Protein AF-A0A812L9Z7-F1 (afdb_monomer_lite)

InterPro domains:
  IPR001680 WD40 repeat [PF00400] (454-491)
  IPR001680 WD40 repeat [PF00400] (498-532)
  IPR001680 WD40 repeat [PS50082] (459-500)
  IPR001680 WD40 repeat [PS50082] (501-542)
  IPR001680 WD40 repeat [SM00320] (452-491)
  IPR001680 WD40 repeat [SM00320] (494-533)
  IPR005025 NADPH-dependent FMN reductase-like domain [PF03358] (46-181)
  IPR005025 NADPH-dependent FMN reductase-like domain [PF03358] (256-390)
  IPR008254 Flavodoxin/nitric oxide synthase [PS50902] (37-229)
  IPR008254 Flavodoxin/nitric oxide synthase [PS50902] (247-438)
  IPR010089 Flavoprotein WrbA-like [TIGR01755] (37-229)
  IPR010089 Flavoprotein WrbA-like [TIGR01755] (246-439)
  IPR015943 WD40/YVTN repeat-like-containing domain superfamily [G3DSA:2.130.10.10] (440-500)
  IPR015943 WD40/YVTN repeat-like-containing domain superfamily [G3DSA:2.130.10.10] (501-560)
  IPR019775 WD40 repeat, conserved site [PS00678] (478-492)
  IPR029039 Flavoprotein-like superfamily [G3DSA:3.40.50.360] (33-236)
  IPR029039 Flavoprotein-like superfamily [G3DSA:3.40.50.360] (244-439)
  IPR029039 Flavoprotein-like superfamily [SSF52218] (35-233)
  IPR029039 Flavoprotein-like superfamily [SSF52218] (246-440)
  IPR036322 WD40-repeat-containing domain superfamily [SSF50978] (439-556)

Radius of gyration: 27.65 Å; chains: 1; bounding box: 75×108×73 Å

Secondary structure (DSSP, 8-state):
-------------PPPP--S-----PPPPSSPPSSEEEEEE--SSSHHHHHHHHHHHHHHHTT-EEEEEEPPP-S-HHHHHHTTPPPPPTTSEE--TTGGGGGGG-SEEEEEEEEETTEE-HHHHHHHHHTHHHHHHTTTTT-EEEEEEEESSTTSSHHHHHHHHHHHHHHTTPEE---HHHHH-GGGT--SS----BTTB-EEE--TTS--PPPHHHHHHHHHHHHHHHHHHHHHHSPPPS---EEEEEE--SSSHHHHHHHHHHHHHHHTT-EEEEEEPPP-S-HHHHHHTTPPPPPSSPB--TTTGGGGGG-SEEEEEEEEETTEE-HHHHHHHHHTHHHHHHTTTTT-EEEEEEEESSSSTTTTHHHHHHHHHHHHTTPEE---HHHHHGGGGS--SS----BTTB-EEE--TTS-PPPPHHHHHHHHHHHHHHTPPP--EEEE-TTT--EEEEE---SS-EEEEEE-SSSSEEEEEETTSEEEEEETTT--EEEEEE--SS-EEEEEE-TTSSEEEEEETTS-EEEEETTT--EEEEE---SS----------------PPPP--

Structure (mmCIF, N/CA/C/O backbone):
data_AF-A0A812L9Z7-F1
#
_entry.id   AF-A0A812L9Z7-F1
#
loop_
_atom_site.group_PDB
_atom_site.id
_atom_site.type_symbol
_atom_site.label_atom_id
_atom_site.label_alt_id
_atom_site.label_comp_id
_atom_site.label_asym_id
_atom_site.label_entity_id
_atom_site.label_seq_id
_atom_site.pdbx_PDB_ins_code
_atom_site.Cartn_x
_atom_site.Cartn_y
_atom_site.Cartn_z
_atom_site.occupancy
_atom_site.B_iso_or_equiv
_atom_site.auth_seq_id
_atom_site.auth_comp_id
_atom_site.auth_asym_id
_atom_site.auth_atom_id
_atom_site.pdbx_PDB_model_num
ATOM 1 N N . MET A 1 1 ? 14.038 67.683 15.039 1.00 37.25 1 MET A N 1
ATOM 2 C CA . MET A 1 1 ? 14.800 66.786 15.933 1.00 37.25 1 MET A CA 1
ATOM 3 C C . MET A 1 1 ? 13.884 66.355 17.065 1.00 37.25 1 MET A C 1
ATOM 5 O O . MET A 1 1 ? 13.737 67.085 18.031 1.00 37.25 1 MET A O 1
ATOM 9 N N . GLY A 1 2 ? 13.196 65.229 16.900 1.00 32.59 2 GLY A N 1
ATOM 10 C CA . GLY A 1 2 ? 12.373 64.616 17.941 1.00 32.59 2 GLY A CA 1
ATOM 11 C C . GLY A 1 2 ? 12.727 63.140 17.978 1.00 32.59 2 GLY A C 1
ATOM 12 O O . GLY A 1 2 ? 12.299 62.392 17.108 1.00 32.59 2 GLY A O 1
ATOM 13 N N . GLY A 1 3 ? 13.594 62.761 18.913 1.00 29.81 3 GLY A N 1
ATOM 14 C CA . GLY A 1 3 ? 14.022 61.386 19.137 1.00 29.81 3 GLY A CA 1
ATOM 15 C C . GLY A 1 3 ? 13.741 61.018 20.585 1.00 29.81 3 GLY A C 1
ATOM 16 O O . GLY A 1 3 ? 14.358 61.571 21.489 1.00 29.81 3 GLY A O 1
ATOM 17 N N . GLY A 1 4 ? 12.799 60.104 20.794 1.00 27.48 4 GLY A N 1
ATOM 18 C CA . GLY A 1 4 ? 12.509 59.486 22.083 1.00 27.48 4 GLY A CA 1
ATOM 19 C C . GLY A 1 4 ? 12.302 57.998 21.847 1.00 27.48 4 GLY A C 1
ATOM 20 O O . GLY A 1 4 ? 11.281 57.592 21.304 1.00 27.48 4 GLY A O 1
ATOM 21 N N . ALA A 1 5 ? 13.329 57.214 22.162 1.00 30.84 5 ALA A N 1
ATOM 22 C CA . ALA A 1 5 ? 13.433 55.793 21.869 1.00 30.84 5 ALA A CA 1
ATOM 23 C C . ALA A 1 5 ? 12.365 54.951 22.589 1.00 30.84 5 ALA A C 1
ATOM 25 O O . ALA A 1 5 ? 12.189 55.054 23.803 1.00 30.84 5 ALA A O 1
ATOM 26 N N . SER A 1 6 ? 11.719 54.055 21.840 1.00 29.14 6 SER A N 1
ATOM 27 C CA . SER A 1 6 ? 10.907 52.962 22.371 1.00 29.14 6 SER A CA 1
ATOM 28 C C . SER A 1 6 ? 11.808 51.888 22.986 1.00 29.14 6 SER A C 1
ATOM 30 O O . SER A 1 6 ? 12.634 51.298 22.288 1.00 29.14 6 SER A O 1
ATOM 32 N N . LYS A 1 7 ? 11.621 51.583 24.272 1.00 31.08 7 LYS A N 1
ATOM 33 C CA . LYS A 1 7 ? 12.062 50.315 24.865 1.00 31.08 7 LYS A CA 1
ATOM 34 C C . LYS A 1 7 ? 10.840 49.422 25.038 1.00 31.08 7 LYS A C 1
ATOM 36 O O . LYS A 1 7 ? 9.988 49.675 25.881 1.00 31.08 7 LYS A O 1
ATOM 41 N N . THR A 1 8 ? 10.770 48.395 24.203 1.00 29.55 8 THR A N 1
ATOM 42 C CA . THR A 1 8 ? 9.862 47.254 24.309 1.00 29.55 8 THR A CA 1
ATOM 43 C C . THR A 1 8 ? 10.218 46.436 25.550 1.00 29.55 8 THR A C 1
ATOM 45 O O . THR A 1 8 ? 11.342 45.942 25.655 1.00 29.55 8 THR A O 1
ATOM 48 N N . SER A 1 9 ? 9.284 46.291 26.489 1.00 29.05 9 SER A N 1
ATOM 49 C CA . SER A 1 9 ? 9.379 45.303 27.562 1.00 29.05 9 SER A CA 1
ATOM 50 C C . SER A 1 9 ? 8.900 43.944 27.049 1.00 29.05 9 SER A C 1
ATOM 52 O O . SER A 1 9 ? 7.818 43.798 26.486 1.00 29.05 9 SER A O 1
ATOM 54 N N . SER A 1 10 ? 9.757 42.944 27.226 1.00 30.11 10 SER A N 1
ATOM 55 C CA . SER A 1 10 ? 9.510 41.532 26.968 1.00 30.11 10 SER A CA 1
ATOM 56 C C . SER A 1 10 ? 8.464 40.978 27.941 1.00 30.11 10 SER A C 1
ATOM 58 O O . SER A 1 10 ? 8.783 40.661 29.087 1.00 30.11 10 SER A O 1
ATOM 60 N N . GLY A 1 11 ? 7.217 40.848 27.490 1.00 26.91 11 GLY A N 1
ATOM 61 C CA . GLY A 1 11 ? 6.221 40.009 28.151 1.00 26.91 11 GLY A CA 1
ATOM 62 C C . GLY A 1 11 ? 6.432 38.557 27.734 1.00 26.91 11 GLY A C 1
ATOM 63 O O . GLY A 1 11 ? 6.059 38.174 26.629 1.00 26.91 11 GLY A O 1
ATOM 64 N N . ALA A 1 12 ? 7.055 37.757 28.598 1.00 29.34 12 ALA A N 1
ATOM 65 C CA . ALA A 1 12 ? 7.067 36.308 28.453 1.00 29.34 12 ALA A CA 1
ATOM 66 C C . ALA A 1 12 ? 5.618 35.797 28.547 1.00 29.34 12 ALA A C 1
ATOM 68 O O . ALA A 1 12 ? 4.986 35.922 29.596 1.00 29.34 12 ALA A O 1
ATOM 69 N N . MET A 1 13 ? 5.077 35.258 27.451 1.00 29.62 13 MET A N 1
ATOM 70 C CA . MET A 1 13 ? 3.801 34.546 27.486 1.00 29.62 13 MET A CA 1
ATOM 71 C C . MET A 1 13 ? 4.000 33.246 28.266 1.00 29.62 13 MET A C 1
ATOM 73 O O . MET A 1 13 ? 4.715 32.347 27.825 1.00 29.62 13 MET A O 1
ATOM 77 N N . ALA A 1 14 ? 3.388 33.171 29.444 1.00 29.73 14 ALA A N 1
ATOM 78 C CA . ALA A 1 14 ? 3.257 31.935 30.194 1.00 29.73 14 ALA A CA 1
ATOM 79 C C . ALA A 1 14 ? 2.445 30.926 29.366 1.00 29.73 14 ALA A C 1
ATOM 81 O O . ALA A 1 14 ? 1.373 31.254 28.854 1.00 29.73 14 ALA A O 1
ATOM 82 N N . ALA A 1 15 ? 2.970 29.709 29.230 1.00 31.59 15 ALA A N 1
ATOM 83 C CA . ALA A 1 15 ? 2.257 28.590 28.630 1.00 31.59 15 ALA A CA 1
ATOM 84 C C . ALA A 1 15 ? 0.925 28.358 29.372 1.00 31.59 15 ALA A C 1
ATOM 86 O O . ALA A 1 15 ? 0.915 28.397 30.608 1.00 31.59 15 ALA A O 1
ATOM 87 N N . PRO A 1 16 ? -0.197 28.117 28.671 1.00 30.78 16 PRO A N 1
ATOM 88 C CA . PRO A 1 16 ? -1.440 27.767 29.339 1.00 30.78 16 PRO A CA 1
ATOM 89 C C . PRO A 1 16 ? -1.268 26.430 30.070 1.00 30.78 16 PRO A C 1
ATOM 91 O O . PRO A 1 16 ? -0.847 25.428 29.495 1.00 30.78 16 PRO A O 1
ATOM 94 N N . SER A 1 17 ? -1.574 26.453 31.367 1.00 28.53 17 SER A N 1
ATOM 95 C CA . SER A 1 17 ? -1.622 25.284 32.244 1.00 28.53 17 SER A CA 1
ATOM 96 C C . SER A 1 17 ? -2.621 24.246 31.703 1.00 28.53 17 SER A C 1
ATOM 98 O O . SER A 1 17 ? -3.718 24.644 31.299 1.00 28.53 17 SER A O 1
ATOM 100 N N . PRO A 1 18 ? -2.308 22.936 31.704 1.00 36.53 18 PRO A N 1
ATOM 101 C CA . PRO A 1 18 ? -3.262 21.912 31.299 1.00 36.53 18 PRO A CA 1
ATOM 102 C C . PRO A 1 18 ? -4.350 21.789 32.372 1.00 36.53 18 PRO A C 1
ATOM 104 O O . PRO A 1 18 ? -4.110 21.328 33.487 1.00 36.53 18 PRO A O 1
ATOM 107 N N . ALA A 1 19 ? -5.556 22.245 32.048 1.00 33.50 19 ALA A N 1
ATOM 108 C CA . ALA A 1 19 ? -6.722 22.080 32.901 1.00 33.50 19 ALA A CA 1
ATOM 109 C C . ALA A 1 19 ? -7.383 20.713 32.645 1.00 33.50 19 ALA A C 1
ATOM 111 O O . ALA A 1 19 ? -7.878 20.464 31.550 1.00 33.50 19 ALA A O 1
ATOM 112 N N . GLY A 1 20 ? -7.449 19.882 33.693 1.00 32.72 20 GLY A N 1
ATOM 113 C CA . GLY A 1 20 ? -8.406 18.776 33.840 1.00 32.72 20 GLY A CA 1
ATOM 114 C C . GLY A 1 20 ? -7.821 17.357 33.708 1.00 32.72 20 GLY A C 1
ATOM 115 O O . GLY A 1 20 ? -7.072 17.101 32.770 1.00 32.72 20 GLY A O 1
ATOM 116 N N . PRO A 1 21 ? -8.147 16.420 34.626 1.00 33.47 21 PRO A N 1
ATOM 117 C CA . PRO A 1 21 ? -7.673 15.035 34.569 1.00 33.47 21 PRO A CA 1
ATOM 118 C C . PRO A 1 21 ? -8.332 14.280 33.399 1.00 33.47 21 PRO A C 1
ATOM 120 O O . PRO A 1 21 ? -9.470 14.601 33.047 1.00 33.47 21 PRO A O 1
ATOM 123 N N . PRO A 1 22 ? -7.686 13.251 32.818 1.00 36.59 22 PRO A N 1
ATOM 124 C CA . PRO A 1 22 ? -8.345 12.406 31.835 1.00 36.59 22 PRO A CA 1
ATOM 125 C C . PRO A 1 22 ? -9.404 11.579 32.568 1.00 36.59 22 PRO A C 1
ATOM 127 O O . PRO A 1 22 ? -9.089 10.860 33.517 1.00 36.59 22 PRO A O 1
ATOM 130 N N . ALA A 1 23 ? -10.669 11.686 32.170 1.00 38.06 23 ALA A N 1
ATOM 131 C CA . ALA A 1 23 ? -11.710 10.819 32.699 1.00 38.06 23 ALA A CA 1
ATOM 132 C C . ALA A 1 23 ? -12.517 10.178 31.571 1.00 38.06 23 ALA A C 1
ATOM 134 O O . ALA A 1 23 ? -13.078 10.873 30.730 1.00 38.06 23 ALA A O 1
ATOM 135 N N . LYS A 1 24 ? -12.602 8.846 31.697 1.00 40.56 24 LYS A N 1
ATOM 136 C CA . LYS A 1 24 ? -13.422 7.851 30.992 1.00 40.56 24 LYS A CA 1
ATOM 137 C C . LYS A 1 24 ? -12.951 7.427 29.598 1.00 40.56 24 LYS A C 1
ATOM 139 O O . LYS A 1 24 ? -13.266 8.026 28.583 1.00 40.56 24 LYS A O 1
ATOM 144 N N . GLY A 1 25 ? -12.250 6.300 29.595 1.00 44.41 25 GLY A N 1
ATOM 145 C CA . GLY A 1 25 ? -12.036 5.413 28.460 1.00 44.41 25 GLY A CA 1
ATOM 146 C C . GLY A 1 25 ? -11.511 4.093 29.019 1.00 44.41 25 GLY A C 1
ATOM 147 O O . GLY A 1 25 ? -10.768 4.103 30.002 1.00 44.41 25 GLY A O 1
ATOM 148 N N . LEU A 1 26 ? -11.959 2.963 28.476 1.00 48.41 26 LEU A N 1
ATOM 149 C CA . LEU A 1 26 ? -11.464 1.632 28.841 1.00 48.41 26 LEU A CA 1
ATOM 150 C C . LEU A 1 26 ? -9.924 1.614 28.839 1.00 48.41 26 LEU A C 1
ATOM 152 O O . LEU A 1 26 ? -9.288 2.252 28.005 1.00 48.41 26 LEU A O 1
ATOM 156 N N . THR A 1 27 ? -9.305 0.887 29.769 1.00 51.00 27 THR A N 1
ATOM 157 C CA . THR A 1 27 ? -7.871 0.589 29.651 1.00 51.00 27 THR A CA 1
ATOM 158 C C . THR A 1 27 ? -7.645 -0.241 28.386 1.00 51.00 27 THR A C 1
ATOM 160 O O . THR A 1 27 ? -8.371 -1.223 28.203 1.00 51.00 27 THR A O 1
ATOM 163 N N . PRO A 1 28 ? -6.636 0.089 27.562 1.00 51.62 28 PRO A N 1
ATOM 164 C CA . PRO A 1 28 ? -6.269 -0.728 26.414 1.00 51.62 28 PRO A CA 1
ATOM 165 C C . PRO A 1 28 ? -6.065 -2.183 26.822 1.00 51.62 28 PRO A C 1
ATOM 167 O O . PRO A 1 28 ? -5.534 -2.454 27.910 1.00 51.62 28 PRO A O 1
ATOM 170 N N . GLN A 1 29 ? -6.442 -3.128 25.958 1.00 49.00 29 GLN A N 1
ATOM 171 C CA . GLN A 1 29 ? -6.041 -4.512 26.169 1.00 49.00 29 GLN A CA 1
ATOM 172 C C . GLN A 1 29 ? -4.510 -4.554 26.244 1.00 49.00 29 GLN A C 1
ATOM 174 O O . GLN A 1 29 ? -3.808 -4.175 25.307 1.00 49.00 29 GLN A O 1
ATOM 179 N N . LYS A 1 30 ? -3.966 -4.981 27.390 1.00 50.69 30 LYS A N 1
ATOM 180 C CA . LYS A 1 30 ? -2.530 -5.250 27.514 1.00 50.69 30 LYS A CA 1
ATOM 181 C C . LYS A 1 30 ? -2.149 -6.255 26.428 1.00 50.69 30 LYS A C 1
ATOM 183 O O . LYS A 1 30 ? -2.599 -7.389 26.508 1.00 50.69 30 LYS A O 1
ATOM 188 N N . LYS A 1 31 ? -1.312 -5.820 25.475 1.00 53.75 31 LYS A N 1
ATOM 189 C CA . LYS A 1 31 ? -0.801 -6.582 24.320 1.00 53.75 31 LYS A CA 1
ATOM 190 C C . LYS A 1 31 ? -1.923 -7.346 23.602 1.00 53.75 31 LYS A C 1
ATOM 192 O O . LYS A 1 31 ? -2.190 -8.496 23.935 1.00 53.75 31 LYS A O 1
ATOM 197 N N . ALA A 1 32 ? -2.558 -6.699 22.622 1.00 58.44 32 ALA A N 1
ATOM 198 C CA . ALA A 1 32 ? -3.617 -7.310 21.825 1.00 58.44 32 ALA A CA 1
ATOM 199 C C . ALA A 1 32 ? -3.192 -8.704 21.326 1.00 58.44 32 ALA A C 1
ATOM 201 O O . ALA A 1 32 ? -2.092 -8.881 20.791 1.00 58.44 32 ALA A O 1
ATOM 202 N N . ALA A 1 33 ? -4.037 -9.710 21.554 1.00 68.00 33 ALA A N 1
ATOM 203 C CA . ALA A 1 33 ? -3.796 -11.045 21.027 1.00 68.00 33 ALA A CA 1
ATOM 204 C C . ALA A 1 33 ? -3.818 -10.976 19.489 1.00 68.00 33 ALA A C 1
ATOM 206 O O . ALA A 1 33 ? -4.713 -10.371 18.904 1.00 68.00 33 ALA A O 1
ATOM 207 N N . SER A 1 34 ? -2.814 -11.545 18.823 1.00 72.50 34 SER A N 1
ATOM 208 C CA . SER A 1 34 ? -2.750 -11.542 17.357 1.00 72.50 34 SER A CA 1
ATOM 209 C C . SER A 1 34 ? -3.693 -12.614 16.781 1.00 72.50 34 SER A C 1
ATOM 211 O O . SER A 1 34 ? -3.792 -13.689 17.381 1.00 72.50 34 SER A O 1
ATOM 213 N N . PRO A 1 35 ? -4.369 -12.373 15.640 1.00 88.12 35 PRO A N 1
ATOM 214 C CA . PRO A 1 35 ? -4.386 -11.129 14.863 1.00 88.12 35 PRO A CA 1
ATOM 215 C C . PRO A 1 35 ? -5.167 -10.004 15.555 1.00 88.12 35 PRO A C 1
ATOM 217 O O . PRO A 1 35 ? -6.231 -10.242 16.129 1.00 88.12 35 PRO A O 1
ATOM 220 N N . SER A 1 36 ? -4.659 -8.773 15.466 1.00 90.81 36 SER A N 1
ATOM 221 C CA . SER A 1 36 ? -5.261 -7.596 16.109 1.00 90.81 36 SER A CA 1
ATOM 222 C C . SER A 1 36 ? -5.388 -6.380 15.188 1.00 90.81 36 SER A C 1
ATOM 224 O O . SER A 1 36 ? -4.503 -6.095 14.379 1.00 90.81 36 SER A O 1
ATOM 226 N N . VAL A 1 37 ? -6.480 -5.625 15.326 1.00 94.62 37 VAL A N 1
ATOM 227 C CA . VAL A 1 37 ? -6.760 -4.408 14.552 1.00 94.62 37 VAL A CA 1
ATOM 228 C C . VAL A 1 37 ? -7.180 -3.255 15.458 1.00 94.62 37 VAL A C 1
ATOM 230 O O . VAL A 1 37 ? -8.025 -3.414 16.337 1.00 94.62 37 VAL A O 1
ATOM 233 N N . ALA A 1 38 ? -6.624 -2.073 15.198 1.00 94.19 38 ALA A N 1
ATOM 234 C CA . ALA A 1 38 ? -7.072 -0.827 15.808 1.00 94.19 38 ALA A CA 1
ATOM 235 C C . ALA A 1 38 ? -7.981 -0.059 14.839 1.00 94.19 38 ALA A C 1
ATOM 237 O O . ALA A 1 38 ? -7.556 0.358 13.757 1.00 94.19 38 ALA A O 1
ATOM 238 N N . ILE A 1 39 ? -9.231 0.176 15.234 1.00 95.81 39 ILE A N 1
ATOM 239 C CA . ILE A 1 39 ? -10.099 1.136 14.553 1.00 95.81 39 ILE A CA 1
ATOM 240 C C . ILE A 1 39 ? -9.862 2.502 15.193 1.00 95.81 39 ILE A C 1
ATOM 242 O O . ILE A 1 39 ? -10.192 2.702 16.357 1.00 95.81 39 ILE A O 1
ATOM 246 N N . VAL A 1 40 ? -9.318 3.452 14.436 1.00 95.31 40 VAL A N 1
ATOM 247 C CA . VAL A 1 40 ? -9.057 4.823 14.893 1.00 95.31 40 VAL A CA 1
ATOM 248 C C . VAL A 1 40 ? -9.969 5.767 14.127 1.00 95.31 40 VAL A C 1
ATOM 250 O O . VAL A 1 40 ? -9.859 5.891 12.908 1.00 95.31 40 VAL A O 1
ATOM 253 N N . TYR A 1 41 ? -10.888 6.448 14.805 1.00 96.00 41 TYR A N 1
ATOM 254 C CA . TYR A 1 41 ? -11.878 7.272 14.119 1.00 96.00 41 TYR A CA 1
ATOM 255 C C . TYR A 1 41 ? -12.118 8.635 14.772 1.00 96.00 41 TYR A C 1
ATOM 257 O O . TYR A 1 41 ? -11.808 8.874 15.937 1.00 96.00 41 TYR A O 1
ATOM 265 N N . TYR A 1 42 ? -12.712 9.544 14.003 1.00 95.69 42 TYR A N 1
ATOM 266 C CA . TYR A 1 42 ? -13.328 10.767 14.510 1.00 95.69 42 TYR A CA 1
ATOM 267 C C . TYR A 1 42 ? -14.813 10.784 14.147 1.00 95.69 42 TYR A C 1
ATOM 269 O O . TYR A 1 42 ? -15.180 10.430 13.031 1.00 95.69 42 TYR A O 1
ATOM 277 N N . SER A 1 43 ? -15.686 11.215 15.057 1.00 94.69 43 SER A N 1
ATOM 278 C CA . SER A 1 43 ? -17.114 11.383 14.768 1.00 94.69 43 SER A CA 1
ATOM 279 C C . SER A 1 43 ? -17.671 12.580 15.525 1.00 94.69 43 SER A C 1
ATOM 281 O O . SER A 1 43 ? -17.609 12.621 16.752 1.00 94.69 43 SER A O 1
ATOM 283 N N . THR A 1 44 ? -18.220 13.567 14.811 1.00 93.62 44 THR A N 1
ATOM 284 C CA . THR A 1 44 ? -18.929 14.693 15.445 1.00 93.62 44 THR A CA 1
ATOM 285 C C . THR A 1 44 ? -20.364 14.308 15.800 1.00 93.62 44 THR A C 1
ATOM 287 O O . THR A 1 44 ? -20.768 14.510 16.934 1.00 93.62 44 THR A O 1
ATOM 290 N N . TYR A 1 45 ? -21.098 13.711 14.853 1.00 94.44 45 TYR A N 1
ATOM 291 C CA . TYR A 1 45 ? -22.547 13.468 14.935 1.00 94.44 45 TYR A CA 1
ATOM 292 C C . TYR A 1 45 ? -22.926 11.974 14.898 1.00 94.44 45 TYR A C 1
ATOM 294 O O . TYR A 1 45 ? -23.989 11.615 14.413 1.00 94.44 45 TYR A O 1
ATOM 302 N N . GLY A 1 46 ? -22.037 11.069 15.311 1.00 93.94 46 GLY A N 1
ATOM 303 C CA . GLY A 1 46 ? -22.350 9.634 15.435 1.00 93.94 46 GLY A CA 1
ATOM 304 C C . GLY A 1 46 ? -22.245 8.788 14.153 1.00 93.94 46 GLY A C 1
ATOM 305 O O . GLY A 1 46 ? -21.896 7.620 14.257 1.00 93.94 46 GLY A O 1
ATOM 306 N N . HIS A 1 47 ? -22.408 9.353 12.952 1.00 96.31 47 HIS A N 1
ATOM 307 C CA . HIS A 1 47 ? -22.397 8.594 11.682 1.00 96.31 47 HIS A CA 1
ATOM 308 C C . HIS A 1 47 ? -21.167 7.689 11.477 1.00 96.31 47 HIS A C 1
ATOM 310 O O . HIS A 1 47 ? -21.302 6.524 11.114 1.00 96.31 47 HIS A O 1
ATOM 316 N N . ILE A 1 48 ? -19.956 8.198 11.742 1.00 97.00 48 ILE A N 1
ATOM 317 C CA . ILE A 1 48 ? -18.724 7.396 11.628 1.00 97.00 48 ILE A CA 1
ATOM 318 C C . ILE A 1 48 ? -18.663 6.310 12.705 1.00 97.00 48 ILE A C 1
ATOM 320 O O . ILE A 1 48 ? -18.184 5.221 12.422 1.00 97.00 48 ILE A O 1
ATOM 324 N N . LYS A 1 49 ? -19.165 6.580 13.917 1.00 95.31 49 LYS A N 1
ATOM 325 C CA . LYS A 1 49 ? -19.209 5.589 15.003 1.00 95.31 49 LYS A CA 1
ATOM 326 C C . LYS A 1 49 ? -20.122 4.422 14.626 1.00 95.31 49 LYS A C 1
ATOM 328 O O . LYS A 1 49 ? -19.706 3.284 14.768 1.00 95.31 49 LYS A O 1
ATOM 333 N N . ALA A 1 50 ? -21.287 4.701 14.043 1.00 96.31 50 ALA A N 1
ATOM 334 C CA . ALA A 1 50 ? -22.184 3.658 13.546 1.00 96.31 50 ALA A CA 1
ATOM 335 C C . ALA A 1 50 ? -21.514 2.763 12.483 1.00 96.31 50 ALA A C 1
ATOM 337 O O . ALA A 1 50 ? -21.626 1.542 12.550 1.00 96.31 50 ALA A O 1
ATOM 338 N N . LEU A 1 51 ? -20.752 3.343 11.545 1.00 97.69 51 LEU A N 1
ATOM 339 C CA . LEU A 1 51 ? -19.949 2.544 10.608 1.00 97.69 51 LEU A CA 1
ATOM 340 C C . LEU A 1 51 ? -18.832 1.761 11.315 1.00 97.69 51 LEU A C 1
ATOM 342 O O . LEU A 1 51 ? -18.591 0.607 10.975 1.00 97.69 51 LEU A O 1
ATOM 346 N N . ALA A 1 52 ? -18.152 2.377 12.285 1.00 97.38 52 ALA A N 1
ATOM 347 C CA . ALA A 1 52 ? -17.067 1.754 13.036 1.00 97.38 52 ALA A CA 1
ATOM 348 C C . ALA A 1 52 ? -17.542 0.531 13.837 1.00 97.38 52 ALA A C 1
ATOM 350 O O . ALA A 1 52 ? -16.825 -0.466 13.893 1.00 97.38 52 ALA A O 1
ATOM 351 N N . ASP A 1 53 ? -18.748 0.585 14.403 1.00 96.75 53 ASP A N 1
ATOM 352 C CA . ASP A 1 53 ? -19.353 -0.524 15.145 1.00 96.75 53 ASP A CA 1
ATOM 353 C C . ASP A 1 53 ? -19.657 -1.722 14.227 1.00 96.75 53 ASP A C 1
ATOM 355 O O . ASP A 1 53 ? -19.333 -2.861 14.566 1.00 96.75 53 ASP A O 1
ATOM 359 N N . GLU A 1 54 ? -20.184 -1.483 13.022 1.00 97.31 54 GLU A N 1
ATOM 360 C CA . GLU A 1 54 ? -20.405 -2.556 12.040 1.00 97.31 54 GLU A CA 1
ATOM 361 C C . GLU A 1 54 ? -19.098 -3.121 11.477 1.00 97.31 54 GLU A C 1
ATOM 363 O O . GLU A 1 54 ? -18.957 -4.335 11.312 1.00 97.31 54 GLU A O 1
ATOM 368 N N . ILE A 1 55 ? -18.108 -2.261 11.223 1.00 98.00 55 ILE A N 1
ATOM 369 C CA . ILE A 1 55 ? -16.760 -2.686 10.828 1.00 98.00 55 ILE A CA 1
ATOM 370 C C . ILE A 1 55 ? -16.147 -3.574 11.912 1.00 98.00 55 ILE A C 1
ATOM 372 O O . ILE A 1 55 ? -15.622 -4.642 11.593 1.00 98.00 55 ILE A O 1
ATOM 376 N N . LYS A 1 56 ? -16.247 -3.170 13.184 1.00 97.12 56 LYS A N 1
ATOM 377 C CA . LYS A 1 56 ? -15.796 -3.963 14.331 1.00 97.12 56 LYS A CA 1
ATOM 378 C C . LYS A 1 56 ? -16.465 -5.335 14.344 1.00 97.12 56 LYS A C 1
ATOM 380 O O . LYS A 1 56 ? -15.759 -6.337 14.398 1.00 97.12 56 LYS A O 1
ATOM 385 N N . ALA A 1 57 ? -17.787 -5.392 14.193 1.00 97.44 57 ALA A N 1
ATOM 386 C CA . ALA A 1 57 ? -18.510 -6.661 14.122 1.00 97.44 57 ALA A CA 1
ATOM 387 C C . ALA A 1 57 ? -18.039 -7.541 12.945 1.00 97.44 57 ALA A C 1
ATOM 389 O O . ALA A 1 57 ? -17.983 -8.766 13.057 1.00 97.44 57 ALA A O 1
ATOM 390 N N . GLY A 1 58 ? -17.688 -6.931 11.808 1.00 97.06 58 GLY A N 1
ATOM 391 C CA . GLY A 1 58 ? -17.106 -7.628 10.662 1.00 97.06 58 GLY A CA 1
ATOM 392 C C . GLY A 1 58 ? -15.715 -8.210 10.937 1.00 97.06 58 GLY A C 1
ATOM 393 O O . GLY A 1 58 ? -15.448 -9.350 10.562 1.00 97.06 58 GLY A O 1
ATOM 394 N N . LEU A 1 59 ? -14.851 -7.447 11.606 1.00 96.69 59 LEU A N 1
ATOM 395 C CA . LEU A 1 59 ? -13.499 -7.863 11.998 1.00 96.69 59 LEU A CA 1
ATOM 396 C C . LEU A 1 59 ? -13.521 -8.990 13.038 1.00 96.69 59 LEU A C 1
ATOM 398 O O . LEU A 1 59 ? -12.818 -9.987 12.883 1.00 96.69 59 LEU A O 1
ATOM 402 N N . GLU A 1 60 ? -14.363 -8.865 14.063 1.00 95.38 60 GLU A N 1
ATOM 403 C CA . GLU A 1 60 ? -14.535 -9.891 15.098 1.00 95.38 60 GLU A CA 1
ATOM 404 C C . GLU A 1 60 ? -15.068 -11.198 14.493 1.00 95.38 60 GLU A C 1
ATOM 406 O O . GLU A 1 60 ? -14.592 -12.282 14.830 1.00 95.38 60 GLU A O 1
ATOM 411 N N . ALA A 1 61 ? -15.985 -11.112 13.520 1.00 95.06 61 ALA A N 1
ATOM 412 C CA . ALA A 1 61 ? -16.461 -12.275 12.770 1.00 95.06 61 ALA A CA 1
ATOM 413 C C . ALA A 1 61 ? -15.361 -12.956 11.932 1.00 95.06 61 ALA A C 1
ATOM 415 O O . ALA A 1 61 ? -15.483 -14.140 11.620 1.00 95.06 61 ALA A O 1
ATOM 416 N N . ALA A 1 62 ? -14.290 -12.236 11.583 1.00 92.88 62 ALA A N 1
ATOM 417 C CA . ALA A 1 62 ? -13.104 -12.783 10.923 1.00 92.88 62 ALA A CA 1
ATOM 418 C C . ALA A 1 62 ? -12.055 -13.334 11.915 1.00 92.88 62 ALA A C 1
ATOM 420 O O . ALA A 1 62 ? -10.974 -13.740 11.491 1.00 92.88 62 ALA A O 1
ATOM 421 N N . GLY A 1 63 ? -12.357 -13.365 13.219 1.00 90.31 63 GLY A N 1
ATOM 422 C CA . GLY A 1 63 ? -11.462 -13.892 14.253 1.00 90.31 63 GLY A CA 1
ATOM 423 C C . GLY A 1 63 ? -10.328 -12.942 14.646 1.00 90.31 63 GLY A C 1
ATOM 424 O O . GLY A 1 63 ? -9.303 -13.397 15.148 1.00 90.31 63 GLY A O 1
ATOM 425 N N . VAL A 1 64 ? -10.491 -11.640 14.402 1.00 91.31 64 VAL A N 1
ATOM 426 C CA . VAL A 1 64 ? -9.501 -10.605 14.728 1.00 91.31 64 VAL A CA 1
ATOM 427 C C . VAL A 1 64 ? -9.906 -9.876 16.005 1.00 91.31 64 VAL A C 1
ATOM 429 O O . VAL A 1 64 ? -11.065 -9.502 16.168 1.00 91.31 64 VAL A O 1
ATOM 432 N N . ASN A 1 65 ? -8.949 -9.641 16.904 1.00 90.94 65 ASN A N 1
ATOM 433 C CA . ASN A 1 65 ? -9.169 -8.831 18.102 1.00 90.94 65 ASN A CA 1
ATOM 434 C C . ASN A 1 65 ? -9.221 -7.349 17.729 1.00 90.94 65 ASN A C 1
ATOM 436 O O . ASN A 1 65 ? -8.347 -6.867 17.008 1.00 90.94 65 ASN A O 1
ATOM 440 N N . VAL A 1 66 ? -10.225 -6.620 18.219 1.00 92.31 66 VAL A N 1
ATOM 441 C CA . VAL A 1 66 ? -10.473 -5.239 17.787 1.00 92.31 66 VAL A CA 1
ATOM 442 C C . VAL A 1 66 ? -10.542 -4.290 18.965 1.00 92.31 66 VAL A C 1
ATOM 444 O O . VAL A 1 66 ? -11.387 -4.441 19.847 1.00 92.31 66 VAL A O 1
ATOM 447 N N . ASP A 1 67 ? -9.726 -3.245 18.897 1.00 90.00 67 ASP A N 1
ATOM 448 C CA . ASP A 1 67 ? -9.826 -2.096 19.784 1.00 90.00 67 ASP A CA 1
ATOM 449 C C . ASP A 1 67 ? -10.333 -0.873 19.017 1.00 90.00 67 ASP A C 1
ATOM 451 O O . ASP A 1 67 ? -9.928 -0.605 17.883 1.00 90.00 67 ASP A O 1
ATOM 455 N N . LEU A 1 68 ? -11.252 -0.138 19.644 1.00 90.38 68 LEU A N 1
ATOM 456 C CA . LEU A 1 68 ? -11.917 1.021 19.061 1.00 90.38 68 LEU A CA 1
ATOM 457 C C . LEU A 1 68 ? -11.460 2.299 19.773 1.00 90.38 68 LEU A C 1
ATOM 459 O O . LEU A 1 68 ? -11.699 2.476 20.969 1.00 90.38 68 LEU A O 1
ATOM 463 N N . PHE A 1 69 ? -10.838 3.195 19.012 1.00 90.38 69 PHE A N 1
ATOM 464 C CA . PHE A 1 69 ? -10.263 4.447 19.482 1.00 90.38 69 PHE A CA 1
ATOM 465 C C . PHE A 1 69 ? -10.910 5.649 18.808 1.00 90.38 69 PHE A C 1
ATOM 467 O O . PHE A 1 69 ? -11.033 5.705 17.581 1.00 90.38 69 PHE A O 1
ATOM 474 N N . GLN A 1 70 ? -11.237 6.656 19.610 1.00 90.31 70 GLN A N 1
ATOM 475 C CA . GLN A 1 70 ? -11.618 7.969 19.123 1.00 90.31 70 GLN A CA 1
ATOM 476 C C . GLN A 1 70 ? -10.452 8.941 19.282 1.00 90.31 70 GLN A C 1
ATOM 478 O O . GLN A 1 70 ? -9.849 9.043 20.353 1.00 90.31 70 GLN A O 1
ATOM 483 N N . VAL A 1 71 ? -10.145 9.684 18.221 1.00 91.31 71 VAL A N 1
ATOM 484 C CA . VAL A 1 71 ? -9.123 10.734 18.288 1.00 91.31 71 VAL A CA 1
ATOM 485 C C . VAL A 1 71 ? -9.602 11.912 19.153 1.00 91.31 71 VAL A C 1
ATOM 487 O O . VAL A 1 71 ? -10.812 12.178 19.204 1.00 91.31 71 VAL A O 1
ATOM 490 N N . PRO A 1 72 ? -8.683 12.640 19.815 1.00 88.44 72 PRO A N 1
ATOM 491 C CA . PRO A 1 72 ? -9.031 13.795 20.633 1.00 88.44 72 PRO A CA 1
ATOM 492 C C . PRO A 1 72 ? -9.815 14.866 19.867 1.00 88.44 72 PRO A C 1
ATOM 494 O O . PRO A 1 72 ? -9.590 15.118 18.682 1.00 88.44 72 PRO A O 1
ATOM 497 N N . GLU A 1 73 ? -10.736 15.520 20.570 1.00 90.56 73 GLU A N 1
ATOM 498 C CA . GLU A 1 73 ? -11.493 16.645 20.031 1.00 90.56 73 GLU A CA 1
ATOM 499 C C . GLU A 1 73 ? -10.628 17.914 20.024 1.00 90.56 73 GLU A C 1
ATOM 501 O O . GLU A 1 73 ? -9.910 18.190 20.984 1.00 90.56 73 GLU A O 1
ATOM 506 N N . THR A 1 74 ? -10.697 18.690 18.940 1.00 91.31 74 THR A N 1
ATOM 507 C CA . THR A 1 74 ? -9.923 19.938 18.788 1.00 91.31 74 THR A CA 1
ATOM 508 C C . THR A 1 74 ? -10.780 21.184 18.982 1.00 91.31 74 THR A C 1
ATOM 510 O O . THR A 1 74 ? -10.243 22.284 19.100 1.00 91.31 74 THR A O 1
ATOM 513 N N . LEU A 1 75 ? -12.109 21.043 18.966 1.00 92.12 75 LEU A N 1
ATOM 514 C CA . LEU A 1 75 ? -13.033 22.156 19.163 1.00 92.12 75 LEU A CA 1
ATOM 515 C C . LEU A 1 75 ? -13.316 22.385 20.658 1.00 92.12 75 LEU A C 1
ATOM 517 O O . LEU A 1 75 ? -13.549 21.417 21.384 1.00 92.12 75 LEU A O 1
ATOM 521 N N . PRO A 1 76 ? -13.371 23.648 21.123 1.00 92.75 76 PRO A N 1
ATOM 522 C CA . PRO A 1 76 ? -13.793 23.964 22.484 1.00 92.75 76 PRO A CA 1
ATOM 523 C C . PRO A 1 76 ? -15.218 23.480 22.785 1.00 92.75 76 PRO A C 1
ATOM 525 O O . PRO A 1 76 ? -16.091 23.489 21.913 1.00 92.75 76 PRO A O 1
ATOM 528 N N . ALA A 1 77 ? -15.484 23.124 24.045 1.00 89.69 77 ALA A N 1
ATOM 529 C CA . ALA A 1 77 ? -16.786 22.605 24.479 1.00 89.69 77 ALA A CA 1
ATOM 530 C C . ALA A 1 77 ? -17.955 23.566 24.182 1.00 89.69 77 ALA A C 1
ATOM 532 O O . ALA A 1 77 ? -19.043 23.134 23.804 1.00 89.69 77 ALA A O 1
ATOM 533 N N . GLU A 1 78 ? -17.728 24.876 24.294 1.00 94.19 78 GLU A N 1
ATOM 534 C CA . GLU A 1 78 ? -18.713 25.909 23.948 1.00 94.19 78 GLU A CA 1
ATOM 535 C C . GLU A 1 78 ? -19.092 25.908 22.459 1.00 94.19 78 GLU A C 1
ATOM 537 O O . GLU A 1 78 ? -20.265 26.082 22.126 1.00 94.19 78 GLU A O 1
ATOM 542 N N . VAL A 1 79 ? -18.130 25.637 21.570 1.00 94.56 79 VAL A N 1
ATOM 543 C CA . VAL A 1 79 ? -18.353 25.538 20.123 1.00 94.56 79 VAL A CA 1
ATOM 544 C C . VAL A 1 79 ? -19.147 24.277 19.808 1.00 94.56 79 VAL A C 1
ATOM 546 O O . VAL A 1 79 ? -20.123 24.341 19.068 1.00 94.56 79 VAL A O 1
ATOM 549 N N . LEU A 1 80 ? -18.795 23.145 20.422 1.00 92.62 80 LEU A N 1
ATOM 550 C CA . LEU A 1 80 ? -19.544 21.892 20.268 1.00 92.62 80 LEU A CA 1
ATOM 551 C C . LEU A 1 80 ? -20.999 22.047 20.719 1.00 92.62 80 LEU A C 1
ATOM 553 O O . LEU A 1 80 ? -21.913 21.624 20.010 1.00 92.62 80 LEU A O 1
ATOM 557 N N . LYS A 1 81 ? -21.220 22.727 21.850 1.00 93.25 81 LYS A N 1
ATOM 558 C CA . LYS A 1 81 ? -22.562 23.044 22.344 1.00 93.25 81 LYS A CA 1
ATOM 559 C C . LYS A 1 81 ? -23.326 23.946 21.373 1.00 93.25 81 LYS A C 1
ATOM 561 O O . LYS A 1 81 ? -24.491 23.679 21.095 1.00 93.25 81 LYS A O 1
ATOM 566 N N . ALA A 1 82 ? -22.683 24.978 20.823 1.00 95.88 82 ALA A N 1
ATOM 567 C CA . ALA A 1 82 ? -23.295 25.859 19.825 1.00 95.88 82 ALA A CA 1
ATOM 568 C C . ALA A 1 82 ? -23.643 25.118 18.520 1.00 95.88 82 ALA A C 1
ATOM 570 O O . ALA A 1 82 ? -24.663 25.401 17.897 1.00 95.88 82 ALA A O 1
ATOM 571 N N . MET A 1 83 ? -22.836 24.128 18.140 1.00 94.25 83 MET A N 1
ATOM 572 C CA . MET A 1 83 ? -23.072 23.251 16.990 1.00 94.25 83 MET A CA 1
ATOM 573 C C . MET A 1 83 ? -24.117 22.158 17.251 1.00 94.25 83 MET A C 1
ATOM 575 O O . MET A 1 83 ? -24.364 21.341 16.360 1.00 94.25 83 MET A O 1
ATOM 579 N N . SER A 1 84 ? -24.699 22.110 18.457 1.00 93.12 84 SER A N 1
ATOM 580 C CA . SER A 1 84 ? -25.581 21.027 18.910 1.00 93.12 84 SER A CA 1
ATOM 581 C C . SER A 1 84 ? -24.957 19.642 18.697 1.00 93.12 84 SER A C 1
ATOM 583 O O . SER A 1 84 ? -25.638 18.688 18.321 1.00 93.12 84 SER A O 1
ATOM 585 N N . ALA A 1 85 ? -23.636 19.538 18.878 1.00 91.12 85 ALA A N 1
ATOM 586 C CA . ALA A 1 85 ? -22.938 18.270 18.757 1.00 91.12 85 ALA A CA 1
ATOM 587 C C . ALA A 1 85 ? -23.331 17.357 19.933 1.00 91.12 85 ALA A C 1
ATOM 589 O O . ALA A 1 85 ? -23.332 17.820 21.078 1.00 91.12 85 ALA A O 1
ATOM 590 N N . PRO A 1 86 ? -23.660 16.079 19.677 1.00 88.50 86 PRO A N 1
ATOM 591 C CA . PRO A 1 86 ? -23.950 15.132 20.742 1.00 88.50 86 PRO A CA 1
ATOM 592 C C . PRO A 1 86 ? -22.719 14.922 21.628 1.00 88.50 86 PRO A C 1
ATOM 594 O O . PRO A 1 86 ? -21.574 15.047 21.175 1.00 88.50 86 PRO A O 1
ATOM 597 N N . GLU A 1 87 ? -22.963 14.568 22.889 1.00 85.00 87 GLU A N 1
ATOM 598 C CA . GLU A 1 87 ? -21.894 14.102 23.768 1.00 85.00 87 GLU A CA 1
ATOM 599 C C . GLU A 1 87 ? -21.215 12.878 23.153 1.00 85.00 87 GLU A C 1
ATOM 601 O O . GLU A 1 87 ? -21.840 12.056 22.472 1.00 85.00 87 GLU A O 1
ATOM 606 N N . LYS A 1 88 ? -19.898 12.785 23.346 1.00 80.88 88 LYS A N 1
ATOM 607 C CA . LYS A 1 88 ? -19.155 11.635 22.844 1.00 80.88 88 LYS A CA 1
ATOM 608 C C . LYS A 1 88 ? -19.546 10.398 23.664 1.00 80.88 88 LYS A C 1
ATOM 610 O O . LYS A 1 88 ? -19.749 10.532 24.867 1.00 80.88 88 LYS A O 1
ATOM 615 N N . PRO A 1 89 ? -19.634 9.216 23.039 1.00 71.50 89 PRO A N 1
ATOM 616 C CA . PRO A 1 89 ? -19.951 7.992 23.761 1.00 71.50 89 PRO A CA 1
ATOM 617 C C . PRO A 1 89 ? -18.909 7.658 24.846 1.00 71.50 89 PRO A C 1
ATOM 619 O O . PRO A 1 89 ? -17.708 7.770 24.603 1.00 71.50 89 PRO A O 1
ATOM 622 N N . ASP A 1 90 ? -19.374 7.209 26.017 1.00 69.50 90 ASP A N 1
ATOM 623 C CA . ASP A 1 90 ? -18.535 6.790 27.158 1.00 69.50 90 ASP A CA 1
ATOM 624 C C . ASP A 1 90 ? -17.840 5.423 26.925 1.00 69.50 90 ASP A C 1
ATOM 626 O O . ASP A 1 90 ? -16.977 5.022 27.708 1.00 69.50 90 ASP A O 1
ATOM 630 N N . ASP A 1 91 ? -18.216 4.684 25.871 1.00 68.12 91 ASP A N 1
ATOM 631 C CA . ASP A 1 91 ? -17.741 3.328 25.545 1.00 68.12 91 ASP A CA 1
ATOM 632 C C . ASP A 1 91 ? -16.475 3.300 24.670 1.00 68.12 91 ASP A C 1
ATOM 634 O O . ASP A 1 91 ? -16.062 2.228 24.221 1.00 68.12 91 ASP A O 1
ATOM 638 N N . VAL A 1 92 ? -15.842 4.452 24.421 1.00 66.25 92 VAL A N 1
ATOM 639 C CA . VAL A 1 92 ? -14.732 4.564 23.464 1.00 66.25 92 VAL A CA 1
ATOM 640 C C . VAL A 1 92 ? -13.451 5.044 24.131 1.00 66.25 92 VAL A C 1
ATOM 642 O O . VAL A 1 92 ? -13.447 5.965 24.945 1.00 66.25 92 VAL A O 1
ATOM 645 N N . MET A 1 93 ? -12.332 4.419 23.765 1.00 72.62 93 MET A N 1
ATOM 646 C CA . MET A 1 93 ? -11.015 4.833 24.235 1.00 72.62 93 MET A CA 1
ATOM 647 C C . MET A 1 93 ? -10.605 6.131 23.544 1.00 72.62 93 MET A C 1
ATOM 649 O O . MET A 1 93 ? -10.532 6.191 22.316 1.00 72.62 93 MET A O 1
ATOM 653 N N . LEU A 1 94 ? -10.311 7.169 24.323 1.00 75.88 94 LEU A N 1
ATOM 654 C CA . LEU A 1 94 ? -9.645 8.350 23.789 1.00 75.88 94 LEU A CA 1
ATOM 655 C C . LEU A 1 94 ? -8.190 7.997 23.502 1.00 75.88 94 LEU A C 1
ATOM 657 O O . LEU A 1 94 ? -7.471 7.535 24.386 1.00 75.88 94 LEU A O 1
ATOM 661 N N . LEU A 1 95 ? -7.768 8.210 22.259 1.00 73.38 95 LEU A N 1
ATOM 662 C CA . LEU A 1 95 ? -6.390 7.983 21.860 1.00 73.38 95 LEU A CA 1
ATOM 663 C C . LEU A 1 95 ? -5.513 9.115 22.408 1.00 73.38 95 LEU A C 1
ATOM 665 O O . LEU A 1 95 ? -5.366 10.164 21.774 1.00 73.38 95 LEU A O 1
ATOM 669 N N . ASP A 1 96 ? -4.975 8.930 23.610 1.00 71.88 96 ASP A N 1
ATOM 670 C CA . ASP A 1 96 ? -4.015 9.868 24.176 1.00 71.88 96 ASP A CA 1
ATOM 671 C C . ASP A 1 96 ? -2.637 9.754 23.495 1.00 71.88 96 ASP A C 1
ATOM 673 O O . ASP A 1 96 ? -2.329 8.812 22.758 1.00 71.88 96 ASP A O 1
ATOM 677 N N . TYR A 1 97 ? -1.797 10.766 23.717 1.00 69.31 97 TYR A N 1
ATOM 678 C CA . TYR A 1 97 ? -0.453 10.814 23.142 1.00 69.31 97 TYR A CA 1
ATOM 679 C C . TYR A 1 97 ? 0.452 9.679 23.636 1.00 69.31 97 TYR A C 1
ATOM 681 O O . TYR A 1 97 ? 1.372 9.278 22.919 1.00 69.31 97 TYR A O 1
ATOM 689 N N . ASP A 1 98 ? 0.220 9.163 24.842 1.00 70.38 98 ASP A N 1
ATOM 690 C CA . ASP A 1 98 ? 1.038 8.092 25.400 1.00 70.38 98 ASP A CA 1
ATOM 691 C C . ASP A 1 98 ? 0.728 6.749 24.737 1.00 70.38 98 ASP A C 1
ATOM 693 O O . ASP A 1 98 ? 1.648 5.959 24.497 1.00 70.38 98 ASP A O 1
ATOM 697 N N . PHE A 1 99 ? -0.520 6.542 24.322 1.00 77.25 99 PHE A N 1
ATOM 698 C CA . PHE A 1 99 ? -0.961 5.347 23.621 1.00 77.25 99 PHE A CA 1
ATOM 699 C C . PHE A 1 99 ? -0.447 5.253 22.177 1.00 77.25 99 PHE A C 1
ATOM 701 O O . PHE A 1 99 ? -0.384 4.159 21.617 1.00 77.25 99 PHE A O 1
ATOM 708 N N . LEU A 1 100 ? 0.024 6.350 21.570 1.00 81.25 100 LEU A N 1
ATOM 709 C CA . LEU A 1 100 ? 0.655 6.303 20.239 1.00 81.25 100 LEU A CA 1
ATOM 710 C C . LEU A 1 100 ? 1.801 5.278 20.172 1.00 81.25 100 LEU A C 1
ATOM 712 O O . LEU A 1 100 ? 2.012 4.646 19.137 1.00 81.25 100 LEU A O 1
ATOM 716 N N . LYS A 1 101 ? 2.514 5.074 21.286 1.00 79.12 101 LYS A N 1
ATOM 717 C CA . LYS A 1 101 ? 3.623 4.113 21.410 1.00 79.12 101 LYS A CA 1
ATOM 718 C C . LYS A 1 101 ? 3.167 2.654 21.358 1.00 79.12 101 LYS A C 1
ATOM 720 O O . LYS A 1 101 ? 3.993 1.783 21.096 1.00 79.12 101 LYS A O 1
ATOM 725 N N . GLU A 1 102 ? 1.882 2.402 21.583 1.00 81.94 102 GLU A N 1
ATOM 726 C CA . GLU A 1 102 ? 1.272 1.074 21.575 1.00 81.94 102 GLU A CA 1
ATOM 727 C C . GLU A 1 102 ? 0.674 0.716 20.210 1.00 81.94 102 GLU A C 1
ATOM 729 O O . GLU A 1 102 ? 0.515 -0.468 19.917 1.00 81.94 102 GLU A O 1
ATOM 734 N N . LEU A 1 103 ? 0.418 1.699 19.330 1.00 84.75 103 LEU A N 1
ATOM 735 C CA . LEU A 1 103 ? -0.052 1.448 17.960 1.00 84.75 103 LEU A CA 1
ATOM 736 C C . LEU A 1 103 ? 0.794 0.398 17.212 1.00 84.75 103 LEU A C 1
ATOM 738 O O . LEU A 1 103 ? 0.209 -0.462 16.554 1.00 84.75 103 LEU A O 1
ATOM 742 N N . PRO A 1 104 ? 2.138 0.360 17.331 1.00 86.31 104 PRO A N 1
ATOM 743 C CA . PRO A 1 104 ? 2.952 -0.664 16.679 1.00 86.31 104 PRO A CA 1
ATOM 744 C C . PRO A 1 104 ? 2.629 -2.114 17.075 1.00 86.31 104 PRO A C 1
ATOM 746 O O . PRO A 1 104 ? 3.075 -3.030 16.377 1.00 86.31 104 PRO A O 1
ATOM 749 N N . ASN A 1 105 ? 1.872 -2.345 18.150 1.00 83.50 105 ASN A N 1
ATOM 750 C CA . ASN A 1 105 ? 1.460 -3.681 18.579 1.00 83.50 105 ASN A CA 1
ATOM 751 C C . ASN A 1 105 ? 0.289 -4.257 17.765 1.00 83.50 105 ASN A C 1
ATOM 753 O O . ASN A 1 105 ? 0.098 -5.467 17.812 1.00 83.50 105 ASN A O 1
ATOM 757 N N . TYR A 1 106 ? -0.456 -3.438 17.013 1.00 87.19 106 TYR A N 1
ATOM 758 C CA . TYR A 1 106 ? -1.562 -3.905 16.166 1.00 87.19 106 TYR A CA 1
ATOM 759 C C . TYR A 1 106 ? -1.075 -4.391 14.801 1.00 87.19 106 TYR A C 1
ATOM 761 O O . TYR A 1 106 ? -0.118 -3.844 14.250 1.00 87.19 106 TYR A O 1
ATOM 769 N N . ASP A 1 107 ? -1.749 -5.379 14.222 1.00 86.81 107 ASP A N 1
ATOM 770 C CA . ASP A 1 107 ? -1.399 -5.957 12.917 1.00 86.81 107 ASP A CA 1
ATOM 771 C C . ASP A 1 107 ? -2.023 -5.172 11.746 1.00 86.81 107 ASP A C 1
ATOM 773 O O . ASP A 1 107 ? -1.434 -5.082 10.665 1.00 86.81 107 ASP A O 1
ATOM 777 N N . GLY A 1 108 ? -3.168 -4.519 11.976 1.00 93.69 108 GLY A N 1
ATOM 778 C CA . GLY A 1 108 ? -3.812 -3.644 10.995 1.00 93.69 108 GLY A CA 1
ATOM 779 C C . GLY A 1 108 ? -4.572 -2.466 11.605 1.00 93.69 108 GLY A C 1
ATOM 780 O O . GLY A 1 108 ? -4.846 -2.427 12.804 1.00 93.69 108 GLY A O 1
ATOM 781 N N . PHE A 1 109 ? -4.927 -1.496 10.762 1.00 97.56 109 PHE A N 1
ATOM 782 C CA . PHE A 1 109 ? -5.641 -0.285 11.170 1.00 97.56 109 PHE A CA 1
ATOM 783 C C . PHE A 1 109 ? -6.796 0.049 10.240 1.00 97.56 109 PHE A C 1
ATOM 785 O O . PHE A 1 109 ? -6.685 -0.056 9.019 1.00 97.56 109 PHE A O 1
ATOM 792 N N . MET A 1 110 ? -7.884 0.551 10.809 1.00 98.25 110 MET A N 1
ATOM 793 C CA . MET A 1 110 ? -8.973 1.138 10.033 1.00 98.25 110 MET A CA 1
ATOM 794 C C . MET A 1 110 ? -9.224 2.568 10.491 1.00 98.25 110 MET A C 1
ATOM 796 O O . MET A 1 110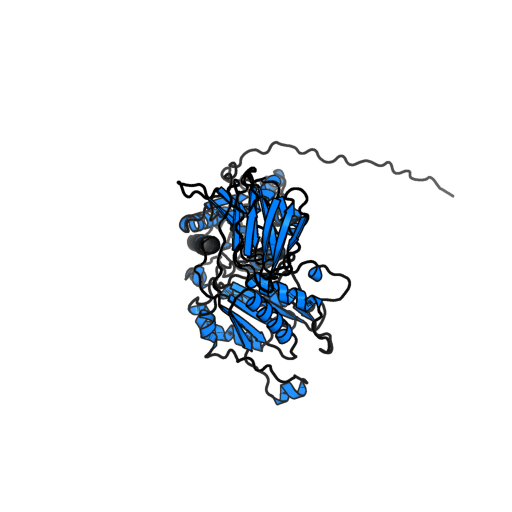 ? -9.496 2.804 11.665 1.00 98.25 110 MET A O 1
ATOM 800 N N . PHE A 1 111 ? -9.145 3.519 9.560 1.00 98.25 111 PHE A N 1
ATOM 801 C CA . PHE A 1 111 ? -9.275 4.943 9.857 1.00 98.25 111 PHE A CA 1
ATOM 802 C C . PHE A 1 111 ? -10.632 5.498 9.422 1.00 98.25 111 PHE A C 1
ATOM 804 O O . PHE A 1 111 ? -10.947 5.529 8.229 1.00 98.25 111 PHE A O 1
ATOM 811 N N . GLY A 1 112 ? -11.418 5.963 10.393 1.00 98.00 112 GLY A N 1
ATOM 812 C CA . GLY A 1 112 ? -12.763 6.499 10.179 1.00 98.00 112 GLY A CA 1
ATOM 813 C C . GLY A 1 112 ? -12.811 8.018 10.261 1.00 98.00 112 GLY A C 1
ATOM 814 O O . GLY A 1 112 ? -12.445 8.589 11.288 1.00 98.00 112 GLY A O 1
ATOM 815 N N . MET A 1 113 ? -13.285 8.704 9.222 1.00 95.88 113 MET A N 1
ATOM 816 C CA . MET A 1 113 ? -13.278 10.174 9.217 1.00 95.88 113 MET A CA 1
ATOM 817 C C . MET A 1 113 ? -14.470 10.796 8.478 1.00 95.88 113 MET A C 1
ATOM 819 O O . MET A 1 113 ? -14.777 10.398 7.354 1.00 95.88 113 MET A O 1
ATOM 823 N N . PRO A 1 114 ? -15.145 11.812 9.051 1.00 96.81 114 PRO A N 1
ATOM 824 C CA . PRO A 1 114 ? -16.100 12.601 8.298 1.00 96.81 114 PRO A CA 1
ATOM 825 C C . PRO A 1 114 ? -15.331 13.538 7.364 1.00 96.81 114 PRO A C 1
ATOM 827 O O . PRO A 1 114 ? -14.275 14.068 7.725 1.00 96.81 114 PRO A O 1
ATOM 830 N N . THR A 1 115 ? -15.879 13.775 6.178 1.00 97.50 115 THR A N 1
ATOM 831 C CA . THR A 1 115 ? -15.261 14.682 5.213 1.00 97.50 115 THR A CA 1
ATOM 832 C C . THR A 1 115 ? -15.302 16.131 5.696 1.00 97.50 115 THR A C 1
ATOM 834 O O . THR A 1 115 ? -16.254 16.586 6.348 1.00 97.50 115 THR A O 1
ATOM 837 N N . ARG A 1 116 ? -14.278 16.888 5.322 1.00 96.88 116 ARG A N 1
ATOM 838 C CA . ARG A 1 116 ? -14.271 18.347 5.263 1.00 96.88 116 ARG A CA 1
ATOM 839 C C . ARG A 1 116 ? -13.772 18.730 3.878 1.00 96.88 116 ARG A C 1
ATOM 841 O O . ARG A 1 116 ? -12.574 18.744 3.628 1.00 96.88 116 ARG A O 1
ATOM 848 N N . PHE A 1 117 ? -14.716 18.984 2.972 1.00 95.44 117 PHE A N 1
ATOM 849 C CA . PHE A 1 117 ? -14.451 19.389 1.586 1.00 95.44 117 PHE A CA 1
ATOM 850 C C . PHE A 1 117 ? -13.565 18.405 0.800 1.00 95.44 117 PHE A C 1
ATOM 852 O O . PHE A 1 117 ? -12.672 18.813 0.065 1.00 95.44 117 PHE A O 1
ATOM 859 N N . GLY A 1 118 ? -13.802 17.098 0.958 1.00 94.81 118 GLY A N 1
ATOM 860 C CA . GLY A 1 118 ? -13.021 16.061 0.275 1.00 94.81 118 GLY A CA 1
ATOM 861 C C . GLY A 1 118 ? -11.696 15.707 0.953 1.00 94.81 118 GLY A C 1
ATOM 862 O O . GLY A 1 118 ? -10.911 14.960 0.380 1.00 94.81 118 GLY A O 1
ATOM 863 N N . MET A 1 119 ? -11.460 16.221 2.162 1.00 95.75 119 MET A N 1
ATOM 864 C CA . MET A 1 119 ? -10.307 15.909 3.007 1.00 95.75 119 MET A CA 1
ATOM 865 C C . MET A 1 119 ? -10.771 15.336 4.351 1.00 95.75 119 MET A C 1
ATOM 867 O O . MET A 1 119 ? -11.942 15.452 4.725 1.00 95.75 119 MET A O 1
ATOM 871 N N . MET A 1 120 ? -9.850 14.741 5.108 1.00 94.81 120 MET A N 1
ATOM 872 C CA . MET A 1 120 ? -10.116 14.329 6.489 1.00 94.81 120 MET A CA 1
ATOM 873 C C . MET A 1 120 ? -10.411 15.532 7.399 1.00 94.81 120 MET A C 1
ATOM 875 O O . MET A 1 120 ? -9.918 16.637 7.174 1.00 94.81 120 MET A O 1
ATOM 879 N N . ALA A 1 121 ? -11.198 15.317 8.454 1.00 96.12 121 ALA A N 1
ATOM 880 C CA . ALA A 1 121 ? -11.441 16.339 9.468 1.00 96.12 121 ALA A CA 1
ATOM 881 C C . ALA A 1 121 ? -10.149 16.760 10.195 1.00 96.12 121 ALA A C 1
ATOM 883 O O . ALA A 1 121 ? -9.234 15.953 10.368 1.00 96.12 121 ALA A O 1
ATOM 884 N N . GLY A 1 122 ? -10.103 18.010 10.673 1.00 95.38 122 GLY A N 1
ATOM 885 C CA . GLY A 1 122 ? -8.931 18.580 11.349 1.00 95.38 122 GLY A CA 1
ATOM 886 C C . GLY A 1 122 ? -8.452 17.749 12.542 1.00 95.38 122 GLY A C 1
ATOM 887 O O . GLY A 1 122 ? -7.257 17.569 12.706 1.00 95.38 122 GLY A O 1
ATOM 888 N N . GLN A 1 123 ? -9.373 17.143 13.290 1.00 94.38 123 GLN A N 1
ATOM 889 C CA . GLN A 1 123 ? -9.090 16.244 14.411 1.00 94.38 123 GLN A CA 1
ATOM 890 C C . GLN A 1 123 ? -8.295 15.007 13.975 1.00 94.38 123 GLN A C 1
ATOM 892 O O . GLN A 1 123 ? -7.291 14.651 14.588 1.00 94.38 123 GLN A O 1
ATOM 897 N N . MET A 1 124 ? -8.713 14.376 12.872 1.00 95.25 124 MET A N 1
ATOM 898 C CA . MET A 1 124 ? -7.989 13.243 12.292 1.00 95.25 124 MET A CA 1
ATOM 899 C C . MET A 1 124 ? -6.625 13.689 11.754 1.00 95.25 124 MET A C 1
ATOM 901 O O . MET A 1 124 ? -5.638 12.971 11.901 1.00 95.25 124 MET A O 1
ATOM 905 N N . LYS A 1 125 ? -6.538 14.897 11.184 1.00 94.94 125 LYS A N 1
ATOM 906 C CA . LYS A 1 125 ? -5.258 15.440 10.724 1.00 94.94 125 LYS A CA 1
ATOM 907 C C . LYS A 1 125 ? -4.293 15.701 11.885 1.00 94.94 125 LYS A C 1
ATOM 909 O O . LYS A 1 125 ? -3.147 15.277 11.804 1.00 94.94 125 LYS A O 1
ATOM 914 N N . THR A 1 126 ? -4.762 16.290 12.985 1.00 93.00 126 THR A N 1
ATOM 915 C CA . THR A 1 126 ? -3.975 16.480 14.215 1.00 93.00 126 THR A CA 1
ATOM 916 C C . THR A 1 126 ? -3.474 15.153 14.780 1.00 93.00 126 THR A C 1
ATOM 918 O O . THR A 1 126 ? -2.342 15.087 15.252 1.00 93.00 126 THR A O 1
ATOM 921 N N . PHE A 1 127 ? -4.277 14.087 14.693 1.00 92.88 127 PHE A N 1
ATOM 922 C CA . PHE A 1 127 ? -3.815 12.743 15.031 1.00 92.88 127 PHE A CA 1
ATOM 923 C C . PHE A 1 127 ? -2.658 12.292 14.128 1.00 92.88 127 PHE A C 1
ATOM 925 O O . PHE A 1 127 ? -1.615 11.914 14.641 1.00 92.88 127 PHE A O 1
ATOM 932 N N . PHE A 1 128 ? -2.773 12.366 12.800 1.00 93.62 128 PHE A N 1
ATOM 933 C CA . PHE A 1 128 ? -1.645 11.985 11.939 1.00 93.62 128 PHE A CA 1
ATOM 934 C C . PHE A 1 128 ? -0.405 12.858 12.183 1.00 93.62 128 PHE A C 1
ATOM 936 O O . PHE A 1 128 ? 0.708 12.335 12.234 1.00 93.62 128 PHE A O 1
ATOM 943 N N . ASP A 1 129 ? -0.578 14.156 12.430 1.00 92.44 129 ASP A N 1
ATOM 944 C CA . ASP A 1 129 ? 0.531 15.071 12.720 1.00 92.44 129 ASP A CA 1
ATOM 945 C C . ASP A 1 129 ? 1.268 14.717 14.027 1.00 92.44 129 ASP A C 1
ATOM 947 O O . ASP A 1 129 ? 2.472 14.957 14.140 1.00 92.44 129 ASP A O 1
ATOM 951 N N . SER A 1 130 ? 0.599 14.076 14.995 1.00 90.75 130 SER A N 1
ATOM 952 C CA . SER A 1 130 ? 1.241 13.605 16.230 1.00 90.75 130 SER A CA 1
ATOM 953 C C . SER A 1 130 ? 2.029 12.300 16.074 1.00 90.75 130 SER A C 1
ATOM 955 O O . SER A 1 130 ? 2.829 11.953 16.945 1.00 90.75 130 SER A O 1
ATOM 957 N N . THR A 1 131 ? 1.890 11.592 14.950 1.00 91.62 131 THR A N 1
ATOM 958 C CA . THR A 1 131 ? 2.558 10.299 14.712 1.00 91.62 131 THR A CA 1
ATOM 959 C C . THR A 1 131 ? 3.983 10.412 14.148 1.00 91.62 131 THR A C 1
ATOM 961 O O . THR A 1 131 ? 4.579 9.407 13.752 1.00 91.62 131 THR A O 1
ATOM 964 N N . GLY A 1 132 ? 4.590 11.605 14.163 1.00 87.94 132 GLY A N 1
ATOM 965 C CA . GLY A 1 132 ? 5.922 11.855 13.592 1.00 87.94 132 GLY A CA 1
ATOM 966 C C . GLY A 1 132 ? 7.037 10.937 14.120 1.00 87.94 132 GLY A C 1
ATOM 967 O O . GLY A 1 132 ? 7.911 10.526 13.360 1.00 87.94 132 GLY A O 1
ATOM 968 N N . GLN A 1 133 ? 6.990 10.526 15.392 1.00 85.44 133 GLN A N 1
ATOM 969 C CA . GLN A 1 133 ? 7.959 9.562 15.943 1.00 85.44 133 GLN A CA 1
ATOM 970 C C . GLN A 1 133 ? 7.770 8.141 15.382 1.00 85.44 133 GLN A C 1
ATOM 972 O O . GLN A 1 133 ? 8.747 7.426 15.144 1.00 85.44 133 GLN A O 1
ATOM 977 N N . LEU A 1 134 ? 6.523 7.730 15.135 1.00 87.38 134 LEU A N 1
ATOM 978 C CA . LEU A 1 134 ? 6.209 6.439 14.514 1.00 87.38 134 LEU A CA 1
ATOM 979 C C . LEU A 1 134 ? 6.647 6.420 13.048 1.00 87.38 134 LEU A C 1
ATOM 981 O O . LEU A 1 134 ? 7.170 5.414 12.572 1.00 87.38 134 LEU A O 1
ATOM 985 N N . TRP A 1 135 ? 6.487 7.548 12.351 1.00 86.56 135 TRP A N 1
ATOM 986 C CA . TRP A 1 135 ? 7.015 7.749 11.002 1.00 86.56 135 TRP A CA 1
ATOM 987 C C . TRP A 1 135 ? 8.549 7.652 10.972 1.00 86.56 135 TRP A C 1
ATOM 989 O O . TRP A 1 135 ? 9.110 6.856 10.215 1.00 86.56 135 TRP A O 1
ATOM 999 N N . ALA A 1 136 ? 9.232 8.392 11.850 1.00 81.38 136 ALA A N 1
ATOM 1000 C CA . ALA A 1 136 ? 10.694 8.445 11.892 1.00 81.38 136 ALA A CA 1
ATOM 1001 C C . ALA A 1 136 ? 11.342 7.097 12.251 1.00 81.38 136 ALA A C 1
ATOM 1003 O O . ALA A 1 136 ? 12.463 6.819 11.833 1.00 81.38 136 ALA A O 1
ATOM 1004 N N . SER A 1 137 ? 10.639 6.251 13.008 1.00 79.62 137 SER A N 1
ATOM 1005 C CA . SER A 1 137 ? 11.093 4.900 13.368 1.00 79.62 137 SER A CA 1
ATOM 1006 C C . SER A 1 137 ? 10.626 3.806 12.403 1.00 79.62 137 SER A C 1
ATOM 1008 O O . SER A 1 137 ? 11.065 2.664 12.527 1.00 79.62 137 SER A O 1
ATOM 1010 N N . GLY A 1 138 ? 9.727 4.120 11.463 1.00 80.50 138 GLY A N 1
ATOM 1011 C CA . GLY A 1 138 ? 9.114 3.125 10.583 1.00 80.50 138 GLY A CA 1
ATOM 1012 C C . GLY A 1 138 ? 8.199 2.135 11.292 1.00 80.50 138 GLY A C 1
ATOM 1013 O O . GLY A 1 138 ? 7.963 1.048 10.775 1.00 80.50 138 GLY A O 1
ATOM 1014 N N . ALA A 1 139 ? 7.682 2.484 12.470 1.00 81.94 139 ALA A N 1
ATOM 1015 C CA . ALA A 1 139 ? 6.971 1.546 13.336 1.00 81.94 139 ALA A CA 1
ATOM 1016 C C . ALA A 1 139 ? 5.655 1.014 12.738 1.00 81.94 139 ALA A C 1
ATOM 1018 O O . ALA A 1 139 ? 5.156 -0.026 13.170 1.00 81.94 139 ALA A O 1
ATOM 1019 N N . LEU A 1 140 ? 5.098 1.723 11.750 1.00 86.56 140 LEU A N 1
ATOM 1020 C CA . LEU A 1 140 ? 3.884 1.327 11.033 1.00 86.56 140 LEU A CA 1
ATOM 1021 C C . LEU A 1 140 ? 4.158 0.776 9.623 1.00 86.56 140 LEU A C 1
ATOM 1023 O O . LEU A 1 140 ? 3.222 0.346 8.953 1.00 86.56 140 LEU A O 1
ATOM 1027 N N . ALA A 1 141 ? 5.415 0.753 9.172 1.00 86.94 141 ALA A N 1
ATOM 1028 C CA . ALA A 1 141 ? 5.752 0.285 7.832 1.00 86.94 141 ALA A CA 1
ATOM 1029 C C . ALA A 1 141 ? 5.400 -1.203 7.660 1.00 86.94 141 ALA A C 1
ATOM 1031 O O . ALA A 1 141 ? 5.678 -2.026 8.534 1.00 86.94 141 ALA A O 1
ATOM 1032 N N . GLY A 1 142 ? 4.772 -1.541 6.534 1.00 84.56 142 GLY A N 1
ATOM 1033 C CA . GLY A 1 142 ? 4.300 -2.888 6.210 1.00 84.56 142 GLY A CA 1
ATOM 1034 C C . GLY A 1 142 ? 2.984 -3.296 6.881 1.00 84.56 142 GLY A C 1
ATOM 1035 O O . GLY A 1 142 ? 2.436 -4.335 6.525 1.00 84.56 142 GLY A O 1
ATOM 1036 N N . LYS A 1 143 ? 2.441 -2.500 7.813 1.00 90.25 143 LYS A N 1
ATOM 1037 C CA . LYS A 1 143 ? 1.140 -2.796 8.432 1.00 90.25 143 LYS A CA 1
ATOM 1038 C C . LYS A 1 143 ? -0.002 -2.518 7.460 1.00 90.25 143 LYS A C 1
ATOM 1040 O O . LYS A 1 143 ? 0.090 -1.612 6.630 1.00 90.25 143 LYS A O 1
ATOM 1045 N N . LEU A 1 144 ? -1.084 -3.282 7.586 1.00 94.25 144 LEU A N 1
ATOM 1046 C CA . LEU A 1 144 ? -2.267 -3.121 6.744 1.00 94.25 144 LEU A CA 1
ATOM 1047 C C . LEU A 1 144 ? -3.110 -1.938 7.226 1.00 94.25 144 LEU A C 1
ATOM 1049 O O . LEU A 1 144 ? -3.286 -1.740 8.430 1.00 94.25 144 LEU A O 1
ATOM 1053 N N . ALA A 1 145 ? -3.659 -1.162 6.296 1.00 97.69 145 ALA A N 1
ATOM 1054 C CA . ALA A 1 145 ? -4.530 -0.038 6.607 1.00 97.69 145 ALA A CA 1
ATOM 1055 C C . ALA A 1 145 ? -5.709 0.073 5.637 1.00 97.69 145 ALA A C 1
ATOM 1057 O O . ALA A 1 145 ? -5.549 -0.108 4.433 1.00 97.69 145 ALA A O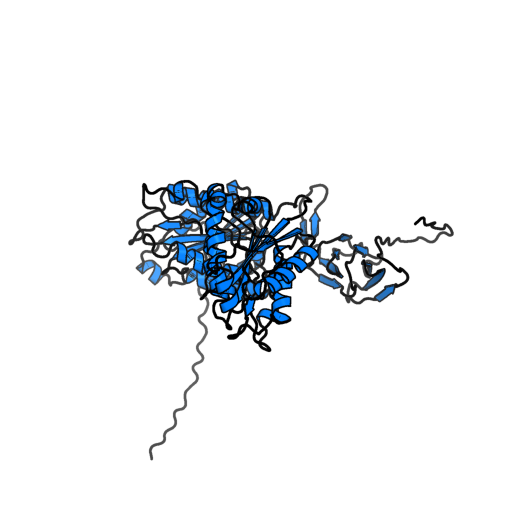 1
ATOM 1058 N N . ALA A 1 146 ? -6.878 0.443 6.148 1.00 98.00 146 ALA A N 1
ATOM 1059 C CA . ALA A 1 146 ? -8.056 0.776 5.350 1.00 98.00 146 ALA A CA 1
ATOM 1060 C C . ALA A 1 146 ? -8.735 2.049 5.876 1.00 98.00 146 ALA A C 1
ATOM 1062 O O . ALA A 1 146 ? -8.446 2.521 6.977 1.00 98.00 146 ALA A O 1
ATOM 1063 N N . THR A 1 147 ? -9.643 2.624 5.089 1.00 98.12 147 THR A N 1
ATOM 1064 C CA . THR A 1 147 ? -10.360 3.859 5.441 1.00 98.12 147 THR A CA 1
ATOM 1065 C C . THR A 1 147 ? -11.868 3.700 5.259 1.00 98.12 147 THR A C 1
ATOM 1067 O O . THR A 1 147 ? -12.325 2.908 4.432 1.00 98.12 147 THR A O 1
ATOM 1070 N N . PHE A 1 148 ? -12.645 4.461 6.029 1.00 98.25 148 PHE A N 1
ATOM 1071 C CA . PHE A 1 148 ? -14.100 4.586 5.897 1.00 98.25 148 PHE A CA 1
ATOM 1072 C C . PHE A 1 148 ? -14.537 6.021 6.205 1.00 98.25 148 PHE A C 1
ATOM 1074 O O . PHE A 1 148 ? -13.918 6.705 7.028 1.00 98.25 148 PHE A O 1
ATOM 1081 N N . VAL A 1 149 ? -15.564 6.517 5.510 1.00 97.75 149 VAL A N 1
ATOM 1082 C CA . VAL A 1 149 ? -15.880 7.958 5.519 1.00 97.75 149 VAL A CA 1
ATOM 1083 C C . VAL A 1 149 ? -17.366 8.277 5.656 1.00 97.75 149 VAL A C 1
ATOM 1085 O O . VAL A 1 149 ? -18.244 7.451 5.439 1.00 97.75 149 VAL A O 1
ATOM 1088 N N . SER A 1 150 ? -17.672 9.522 6.002 1.00 97.88 150 SER A N 1
ATOM 1089 C CA . SER A 1 150 ? -19.037 10.051 6.039 1.00 97.88 150 SER A CA 1
ATOM 1090 C C . SER A 1 150 ? -19.067 11.402 5.345 1.00 97.88 150 SER A C 1
ATOM 1092 O O . SER A 1 150 ? -18.150 12.211 5.506 1.00 97.88 150 SER A O 1
ATOM 1094 N N . THR A 1 151 ? -20.112 11.644 4.561 1.00 97.19 151 THR A N 1
ATOM 1095 C CA . THR A 1 151 ? -20.274 12.867 3.765 1.00 97.19 151 THR A CA 1
ATOM 1096 C C . THR A 1 151 ? -21.666 13.451 3.933 1.00 97.19 151 THR A C 1
ATOM 1098 O O . THR A 1 151 ? -22.598 12.729 4.268 1.00 97.19 151 THR A O 1
ATOM 1101 N N . GLY A 1 152 ? -21.820 14.758 3.714 1.00 93.75 152 GLY A N 1
ATOM 1102 C CA . GLY A 1 152 ? -23.139 15.396 3.784 1.00 93.75 152 GLY A CA 1
ATOM 1103 C C . GLY A 1 152 ? -24.020 15.025 2.590 1.00 93.75 152 GLY A C 1
ATOM 1104 O O . GLY A 1 152 ? -25.170 14.630 2.753 1.00 93.75 152 GLY A O 1
ATOM 1105 N N . THR A 1 153 ? -23.473 15.109 1.378 1.00 92.81 153 THR A N 1
ATOM 1106 C CA . THR A 1 153 ? -24.220 14.940 0.125 1.00 92.81 153 THR A CA 1
ATOM 1107 C C . THR A 1 153 ? -23.551 13.940 -0.816 1.00 92.81 153 THR A C 1
ATOM 1109 O O . THR A 1 153 ? -22.367 13.620 -0.683 1.00 92.81 153 THR A O 1
ATOM 1112 N N . GLN A 1 154 ? -24.323 13.438 -1.786 1.00 90.06 154 GLN A N 1
ATOM 1113 C CA . GLN A 1 154 ? -23.810 12.569 -2.848 1.00 90.06 154 GLN A CA 1
ATOM 1114 C C . GLN A 1 154 ? -22.658 13.254 -3.581 1.00 90.06 154 GLN A C 1
ATOM 1116 O O . GLN A 1 154 ? -22.727 14.450 -3.858 1.00 90.06 154 GLN A O 1
ATOM 1121 N N . GLN A 1 155 ? -21.593 12.497 -3.860 1.00 84.12 155 GLN A N 1
ATOM 1122 C CA . GLN A 1 155 ? -20.378 12.978 -4.536 1.00 84.12 155 GLN A CA 1
ATOM 1123 C C . GLN A 1 155 ? -19.648 14.138 -3.824 1.00 84.12 155 GLN A C 1
ATOM 1125 O O . GLN A 1 155 ? -18.622 14.609 -4.311 1.00 84.12 155 GLN A O 1
ATOM 1130 N N . GLY A 1 156 ? -20.096 14.553 -2.632 1.00 86.75 156 GLY A N 1
ATOM 1131 C CA . GLY A 1 156 ? -19.524 15.632 -1.820 1.00 86.75 156 GLY A CA 1
ATOM 1132 C C . GLY A 1 156 ? -18.229 15.245 -1.104 1.00 86.75 156 GLY A C 1
ATOM 1133 O O . GLY A 1 156 ? -18.059 15.538 0.078 1.00 86.75 156 GLY A O 1
ATOM 1134 N N . GLY A 1 157 ? -17.336 14.545 -1.803 1.00 90.94 157 GLY A N 1
ATOM 1135 C CA . GLY A 1 157 ? -16.032 14.131 -1.304 1.00 90.94 157 GLY A CA 1
ATOM 1136 C C . GLY A 1 157 ? -15.958 12.711 -0.751 1.00 90.94 157 GLY A C 1
ATOM 1137 O O . GLY A 1 157 ? -15.053 12.429 0.029 1.00 90.94 157 GLY A O 1
ATOM 1138 N N . GLN A 1 158 ? -16.880 11.816 -1.126 1.00 89.25 158 GLN A N 1
ATOM 1139 C CA . GLN A 1 158 ? -16.845 10.419 -0.671 1.00 89.25 158 GLN A CA 1
ATOM 1140 C C . GLN A 1 158 ? -15.528 9.751 -1.068 1.00 89.25 158 GLN A C 1
ATOM 1142 O O . GLN A 1 158 ? -14.762 9.345 -0.203 1.00 89.25 158 GLN A O 1
ATOM 1147 N N . GLU A 1 159 ? -15.212 9.729 -2.360 1.00 94.38 159 GLU A N 1
ATOM 1148 C CA . GLU A 1 159 ? -13.980 9.107 -2.851 1.00 94.38 159 GLU A CA 1
ATOM 1149 C C . GLU A 1 159 ? -12.738 9.949 -2.557 1.00 94.38 159 GLU A C 1
ATOM 1151 O O . GLU A 1 159 ? -11.715 9.418 -2.130 1.00 94.38 159 GLU A O 1
ATOM 1156 N N . THR A 1 160 ? -12.817 11.273 -2.723 1.00 95.38 160 THR A N 1
ATOM 1157 C CA . THR A 1 160 ? -11.646 12.143 -2.536 1.00 95.38 160 THR A CA 1
ATOM 1158 C C . THR A 1 160 ? -11.146 12.145 -1.093 1.00 95.38 160 THR A C 1
ATOM 1160 O O . THR A 1 160 ? -9.936 12.210 -0.881 1.00 95.38 160 THR A O 1
ATOM 1163 N N . THR A 1 161 ? -12.030 11.972 -0.103 1.00 97.19 161 THR A N 1
ATOM 1164 C CA . THR A 1 161 ? -11.612 11.838 1.304 1.00 97.19 161 THR A CA 1
ATOM 1165 C C . THR A 1 161 ? -10.816 10.553 1.526 1.00 97.19 161 THR A C 1
ATOM 1167 O O . THR A 1 161 ? -9.784 10.594 2.191 1.00 97.19 161 THR A O 1
ATOM 1170 N N . HIS A 1 162 ? -11.234 9.424 0.936 1.00 96.00 162 HIS A N 1
ATOM 1171 C CA . HIS A 1 162 ? -10.432 8.197 0.977 1.00 96.00 162 HIS A CA 1
ATOM 1172 C C . HIS A 1 162 ? -9.084 8.403 0.283 1.00 96.00 162 HIS A C 1
ATOM 1174 O O . HIS A 1 162 ? -8.036 8.169 0.881 1.00 96.00 162 HIS A O 1
ATOM 1180 N N . PHE A 1 163 ? -9.117 8.879 -0.962 1.00 93.25 163 PHE A N 1
ATOM 1181 C CA . PHE A 1 163 ? -7.943 9.067 -1.811 1.00 93.25 163 PHE A CA 1
ATOM 1182 C C . PHE A 1 163 ? -6.870 9.939 -1.151 1.00 93.25 163 PHE A C 1
ATOM 1184 O O . PHE A 1 163 ? -5.690 9.590 -1.126 1.00 93.25 163 PHE A O 1
ATOM 1191 N N . THR A 1 164 ? -7.281 11.062 -0.565 1.00 94.56 164 THR A N 1
ATOM 1192 C CA . THR A 1 164 ? -6.362 11.985 0.107 1.00 94.56 164 THR A CA 1
ATOM 1193 C C . THR A 1 164 ? -5.865 11.424 1.438 1.00 94.56 164 THR A C 1
ATOM 1195 O O . THR A 1 164 ? -4.714 11.662 1.800 1.00 94.56 164 THR A O 1
ATOM 1198 N N . ALA A 1 165 ? -6.659 10.611 2.141 1.00 95.06 165 ALA A N 1
ATOM 1199 C CA . ALA A 1 165 ? -6.218 9.928 3.356 1.00 95.06 165 ALA A CA 1
ATOM 1200 C C . ALA A 1 165 ? -5.157 8.847 3.087 1.00 95.06 165 ALA A C 1
ATOM 1202 O O . ALA A 1 165 ? -4.236 8.701 3.893 1.00 95.06 165 ALA A O 1
ATOM 1203 N N . VAL A 1 166 ? -5.217 8.149 1.942 1.00 95.12 166 VAL A N 1
ATOM 1204 C CA . VAL A 1 166 ? -4.202 7.146 1.551 1.00 95.12 166 VAL A CA 1
ATOM 1205 C C . VAL A 1 166 ? -2.796 7.746 1.524 1.00 95.12 166 VAL A C 1
ATOM 1207 O O . VAL A 1 166 ? -1.839 7.063 1.880 1.00 95.12 166 VAL A O 1
ATOM 1210 N N . THR A 1 167 ? -2.658 9.035 1.201 1.00 93.56 167 THR A N 1
ATOM 1211 C CA . THR A 1 167 ? -1.353 9.717 1.219 1.00 93.56 167 THR A CA 1
ATOM 1212 C C . THR A 1 167 ? -0.656 9.616 2.581 1.00 93.56 167 THR A C 1
ATOM 1214 O O . THR A 1 167 ? 0.541 9.343 2.638 1.00 93.56 167 THR A O 1
ATOM 1217 N N . GLN A 1 168 ? -1.398 9.742 3.689 1.00 94.69 168 GLN A N 1
ATOM 1218 C CA . GLN A 1 168 ? -0.824 9.626 5.033 1.00 94.69 168 GLN A CA 1
ATOM 1219 C C . GLN A 1 168 ? -0.353 8.191 5.299 1.00 94.69 168 GLN A C 1
ATOM 1221 O O . GLN A 1 168 ? 0.738 7.980 5.821 1.00 94.69 168 GLN A O 1
ATOM 1226 N N . LEU A 1 169 ? -1.132 7.196 4.864 1.00 95.31 169 LEU A N 1
ATOM 1227 C CA . LEU A 1 169 ? -0.789 5.777 5.005 1.00 95.31 169 LEU A CA 1
ATOM 1228 C C . LEU A 1 169 ? 0.504 5.440 4.250 1.00 95.31 169 LEU A C 1
ATOM 1230 O O . LEU A 1 169 ? 1.403 4.796 4.792 1.00 95.31 169 LEU A O 1
ATOM 1234 N N . VAL A 1 170 ? 0.630 5.951 3.023 1.00 93.56 170 VAL A N 1
ATOM 1235 C CA . VAL A 1 170 ? 1.804 5.760 2.163 1.00 93.56 170 VAL A CA 1
ATOM 1236 C C . VAL A 1 170 ? 3.062 6.385 2.764 1.00 93.56 170 VAL A C 1
ATOM 1238 O O . VAL A 1 170 ? 4.124 5.762 2.732 1.00 93.56 170 VAL A O 1
ATOM 1241 N N . HIS A 1 171 ? 2.956 7.559 3.390 1.00 92.62 171 HIS A N 1
ATOM 1242 C CA . HIS A 1 171 ? 4.084 8.179 4.095 1.00 92.62 171 HIS A CA 1
ATOM 1243 C C . HIS A 1 171 ? 4.581 7.326 5.271 1.00 92.62 171 HIS A C 1
ATOM 1245 O O . HIS A 1 171 ? 5.788 7.259 5.509 1.00 92.62 171 HIS A O 1
ATOM 1251 N N . HIS A 1 172 ? 3.677 6.632 5.968 1.00 93.12 172 HIS A N 1
ATOM 1252 C CA . HIS A 1 172 ? 4.025 5.661 7.011 1.00 93.12 172 HIS A CA 1
ATOM 1253 C C . HIS A 1 172 ? 4.492 4.301 6.468 1.00 93.12 172 HIS A C 1
ATOM 1255 O O . HIS A 1 172 ? 4.907 3.450 7.255 1.00 93.12 172 HIS A O 1
ATOM 1261 N N . GLY A 1 173 ? 4.450 4.085 5.149 1.00 89.69 173 GLY A N 1
ATOM 1262 C CA . GLY A 1 173 ? 4.783 2.806 4.521 1.00 89.69 173 GLY A CA 1
ATOM 1263 C C . GLY A 1 173 ? 3.749 1.708 4.786 1.00 89.69 173 GLY A C 1
ATOM 1264 O O . GLY A 1 173 ? 4.096 0.531 4.732 1.00 89.69 173 GLY A O 1
ATOM 1265 N N . MET A 1 174 ? 2.508 2.069 5.121 1.00 93.50 174 MET A N 1
ATOM 1266 C CA . MET A 1 174 ? 1.422 1.116 5.363 1.00 93.50 174 MET A CA 1
ATOM 1267 C C . MET A 1 174 ? 0.838 0.626 4.038 1.00 93.50 174 MET A C 1
ATOM 1269 O O . MET A 1 174 ? 0.625 1.422 3.122 1.00 93.50 174 MET A O 1
ATOM 1273 N N . ALA A 1 175 ? 0.533 -0.666 3.943 1.00 93.94 175 ALA A N 1
ATOM 1274 C CA . ALA A 1 175 ? -0.124 -1.222 2.768 1.00 93.94 175 ALA A CA 1
ATOM 1275 C C . ALA A 1 175 ? -1.630 -0.933 2.821 1.00 93.94 175 ALA A C 1
ATOM 1277 O O . ALA A 1 175 ? -2.307 -1.262 3.798 1.00 93.94 175 ALA A O 1
ATOM 1278 N N . TYR A 1 176 ? -2.156 -0.299 1.776 1.00 97.00 176 TYR A N 1
ATOM 1279 C CA . TYR A 1 176 ? -3.558 0.096 1.717 1.00 97.00 176 TYR A CA 1
ATOM 1280 C C . TYR A 1 176 ? -4.419 -1.041 1.168 1.00 97.00 176 TYR A C 1
ATOM 1282 O O . TYR A 1 176 ? -4.207 -1.505 0.048 1.00 97.00 176 TYR A O 1
ATOM 1290 N N . VAL A 1 177 ? -5.401 -1.466 1.959 1.00 96.19 177 VAL A N 1
ATOM 1291 C CA . VAL A 1 177 ? -6.373 -2.506 1.619 1.00 96.19 177 VAL A CA 1
ATOM 1292 C C . VAL A 1 177 ? -7.688 -1.823 1.224 1.00 96.19 177 VAL A C 1
ATOM 1294 O O . VAL A 1 177 ? -8.433 -1.376 2.104 1.00 96.19 177 VAL A O 1
ATOM 1297 N N . PRO A 1 178 ? -7.986 -1.691 -0.081 1.00 94.06 178 PRO A N 1
ATOM 1298 C CA . PRO A 1 178 ? -9.269 -1.170 -0.531 1.00 94.06 178 PRO A CA 1
ATOM 1299 C C . PRO A 1 178 ? -10.390 -2.185 -0.300 1.00 94.06 178 PRO A C 1
ATOM 1301 O O . PRO A 1 178 ? -10.151 -3.380 -0.129 1.00 94.06 178 PRO A O 1
ATOM 1304 N N . LEU A 1 179 ? -11.635 -1.715 -0.357 1.00 91.12 179 LEU A N 1
ATOM 1305 C CA . LEU A 1 179 ? -12.794 -2.606 -0.355 1.00 91.12 179 LEU A CA 1
ATOM 1306 C C . LEU A 1 179 ? -12.951 -3.326 -1.705 1.00 91.12 179 LEU A C 1
ATOM 1308 O O . LEU A 1 179 ? -13.301 -4.502 -1.741 1.00 91.12 179 LEU A O 1
ATOM 1312 N N . GLY A 1 180 ? -12.679 -2.629 -2.811 1.00 87.94 180 GLY A N 1
ATOM 1313 C CA . GLY A 1 180 ? -12.964 -3.096 -4.165 1.00 87.94 180 GLY A CA 1
ATOM 1314 C C . GLY A 1 180 ? -14.462 -3.273 -4.432 1.00 87.94 180 GLY A C 1
ATOM 1315 O O . GLY A 1 180 ? -15.296 -3.227 -3.528 1.00 87.94 180 GLY A O 1
ATOM 1316 N N . TYR A 1 181 ? -14.817 -3.495 -5.696 1.00 83.94 181 TYR A N 1
ATOM 1317 C CA . TYR A 1 181 ? -16.222 -3.682 -6.076 1.00 83.94 181 TYR A CA 1
ATOM 1318 C C . TYR A 1 181 ? -16.779 -5.054 -5.679 1.00 83.94 181 TYR A C 1
ATOM 1320 O O . TYR A 1 181 ? -17.917 -5.176 -5.238 1.00 83.94 181 TYR A O 1
ATOM 1328 N N . GLN A 1 182 ? -15.962 -6.098 -5.801 1.00 74.56 182 GLN A N 1
ATOM 1329 C CA . GLN A 1 182 ? -16.387 -7.480 -5.554 1.00 74.56 182 GLN A CA 1
ATOM 1330 C C . GLN A 1 182 ? -16.707 -7.731 -4.087 1.00 74.56 182 GLN A C 1
ATOM 1332 O O . GLN A 1 182 ? -17.722 -8.334 -3.748 1.00 74.56 182 GLN A O 1
ATOM 1337 N N . ALA A 1 183 ? -15.850 -7.227 -3.202 1.00 68.94 183 ALA A N 1
ATOM 1338 C CA . ALA A 1 183 ? -16.055 -7.365 -1.774 1.00 68.94 183 ALA A CA 1
ATOM 1339 C C . ALA A 1 183 ? -17.163 -6.429 -1.267 1.00 68.94 183 ALA A C 1
ATOM 1341 O O . ALA A 1 183 ? -17.877 -6.812 -0.348 1.00 68.94 183 ALA A O 1
ATOM 1342 N N . GLY A 1 184 ? -17.372 -5.265 -1.895 1.00 61.81 184 GLY A N 1
ATOM 1343 C CA . GLY A 1 184 ? -18.523 -4.394 -1.632 1.00 61.81 184 GLY A CA 1
ATOM 1344 C C . GLY A 1 184 ? -19.887 -5.000 -1.990 1.00 61.81 184 GLY A C 1
ATOM 1345 O O . GLY A 1 184 ? -20.900 -4.589 -1.424 1.00 61.81 184 GLY A O 1
ATOM 1346 N N . GLY A 1 185 ? -19.904 -6.008 -2.869 1.00 69.00 185 GLY A N 1
ATOM 1347 C CA . GLY A 1 185 ? -21.093 -6.767 -3.255 1.00 69.00 185 GLY A CA 1
ATOM 1348 C C . GLY A 1 185 ? -22.102 -5.966 -4.083 1.00 69.00 185 GLY A C 1
ATOM 1349 O O . GLY A 1 185 ? -21.858 -4.825 -4.473 1.00 69.00 185 GLY A O 1
ATOM 1350 N N . GLU A 1 186 ? -23.274 -6.563 -4.327 1.00 70.00 186 GLU A N 1
ATOM 1351 C CA . GLU A 1 186 ? -24.358 -5.940 -5.111 1.00 70.00 186 GLU A CA 1
ATOM 1352 C C . GLU A 1 186 ? -24.791 -4.577 -4.551 1.00 70.00 186 GLU A C 1
ATOM 1354 O O . GLU A 1 186 ? -25.203 -3.706 -5.311 1.00 70.00 186 GLU A O 1
ATOM 1359 N N . GLY A 1 187 ? -24.613 -4.349 -3.245 1.00 73.81 187 GLY A N 1
ATOM 1360 C CA . GLY A 1 187 ? -24.938 -3.082 -2.595 1.00 73.81 187 GLY A CA 1
ATOM 1361 C C . GLY A 1 187 ? -24.182 -1.871 -3.151 1.00 73.81 187 GLY A C 1
ATOM 1362 O O . GLY A 1 187 ? -24.711 -0.771 -3.074 1.00 73.81 187 GLY A O 1
ATOM 1363 N N . GLN A 1 188 ? -22.988 -2.037 -3.734 1.00 83.56 188 GLN A N 1
ATOM 1364 C CA . GLN A 1 188 ? -22.275 -0.926 -4.389 1.00 83.56 188 GLN A CA 1
ATOM 1365 C C . GLN A 1 188 ? -22.797 -0.600 -5.794 1.00 83.56 188 GLN A C 1
ATOM 1367 O O . GLN A 1 188 ? -22.552 0.495 -6.294 1.00 83.56 188 GLN A O 1
ATOM 1372 N N . PHE A 1 189 ? -23.484 -1.545 -6.434 1.00 85.50 189 PHE A N 1
ATOM 1373 C CA . PHE A 1 189 ? -24.048 -1.391 -7.775 1.00 85.50 189 PHE A CA 1
ATOM 1374 C C . PHE A 1 189 ? -25.544 -1.072 -7.749 1.00 85.50 189 PHE A C 1
ATOM 1376 O O . PHE A 1 189 ? -26.158 -0.904 -8.804 1.00 85.50 189 PHE A O 1
ATOM 1383 N N . ASP A 1 190 ? -26.140 -1.021 -6.560 1.00 85.56 190 ASP A N 1
ATOM 1384 C CA . ASP A 1 190 ? -27.572 -0.864 -6.402 1.00 85.56 190 ASP A CA 1
ATOM 1385 C C . ASP A 1 190 ? -28.007 0.591 -6.603 1.00 85.56 190 ASP A C 1
ATOM 1387 O O . ASP A 1 190 ? -27.792 1.461 -5.764 1.00 85.56 190 ASP A O 1
ATOM 1391 N N . LEU A 1 191 ? -28.698 0.834 -7.713 1.00 89.69 191 LEU A N 1
ATOM 1392 C CA . LEU A 1 191 ? -29.224 2.145 -8.082 1.00 89.69 191 LEU A CA 1
ATOM 1393 C C . LEU A 1 191 ? -30.654 2.398 -7.568 1.00 89.69 191 LEU A C 1
ATOM 1395 O O . LEU A 1 191 ? -31.256 3.410 -7.931 1.00 89.69 191 LEU A O 1
ATOM 1399 N N . SER A 1 192 ? -31.232 1.497 -6.764 1.00 91.75 192 SER A N 1
ATOM 1400 C CA . SER A 1 192 ? -32.616 1.615 -6.287 1.00 91.75 192 SER A CA 1
ATOM 1401 C C . SER A 1 192 ? -32.794 2.651 -5.176 1.00 91.75 192 SER A C 1
ATOM 1403 O O . SER A 1 192 ? -33.907 3.123 -4.949 1.00 91.75 192 SER A O 1
ATOM 1405 N N . GLU A 1 193 ? -31.729 2.990 -4.450 1.00 90.25 193 GLU A N 1
ATOM 1406 C CA . GLU A 1 193 ? -31.753 3.987 -3.381 1.00 90.25 193 GLU A CA 1
ATOM 1407 C C . GLU A 1 193 ? -30.424 4.740 -3.297 1.00 90.25 193 GLU A C 1
ATOM 1409 O O . GLU A 1 193 ? -29.384 4.267 -3.742 1.00 90.25 193 GLU A O 1
ATOM 1414 N N . ILE A 1 194 ? -30.445 5.915 -2.673 1.00 92.25 194 ILE A N 1
ATOM 1415 C CA . ILE A 1 194 ? -29.233 6.701 -2.444 1.00 92.25 194 ILE A CA 1
ATOM 1416 C C . ILE A 1 194 ? -28.409 6.060 -1.321 1.00 92.25 194 ILE A C 1
ATOM 1418 O O . ILE A 1 194 ? -28.870 5.983 -0.176 1.00 92.25 194 ILE A O 1
ATOM 1422 N N . HIS A 1 195 ? -27.161 5.708 -1.621 1.00 92.06 195 HIS A N 1
ATOM 1423 C CA . HIS A 1 195 ? -26.226 5.117 -0.668 1.00 92.06 195 HIS A CA 1
ATOM 1424 C C . HIS A 1 195 ? -24.815 5.716 -0.792 1.00 92.06 195 HIS A C 1
ATOM 1426 O O . HIS A 1 195 ? -24.438 6.296 -1.811 1.00 92.06 195 HIS A O 1
ATOM 1432 N N . GLY A 1 196 ? -24.044 5.610 0.286 1.00 90.94 196 GLY A N 1
ATOM 1433 C CA . GLY A 1 196 ? -22.588 5.668 0.272 1.00 90.94 196 GLY A CA 1
ATOM 1434 C C . GLY A 1 196 ? -21.968 4.285 0.047 1.00 90.94 196 GLY A C 1
ATOM 1435 O O . GLY A 1 196 ? -22.655 3.275 -0.094 1.00 90.94 196 GLY A O 1
ATOM 1436 N N . GLY A 1 197 ? -20.645 4.244 0.026 1.00 89.88 197 GLY A N 1
ATOM 1437 C CA . GLY A 1 197 ? -19.828 3.088 -0.311 1.00 89.88 197 GLY A CA 1
ATOM 1438 C C . GLY A 1 197 ? -19.172 3.273 -1.672 1.00 89.88 197 GLY A C 1
ATOM 1439 O O . GLY A 1 197 ? -19.812 3.663 -2.642 1.00 89.88 197 GLY A O 1
ATOM 1440 N N . SER A 1 198 ? -17.874 3.007 -1.729 1.00 92.75 198 SER A N 1
ATOM 1441 C CA . SER A 1 198 ? -17.074 3.079 -2.952 1.00 92.75 198 SER A CA 1
ATOM 1442 C C . SER A 1 198 ? -16.043 1.944 -2.940 1.00 92.75 198 SER A C 1
ATOM 1444 O O . SER A 1 198 ? -15.805 1.351 -1.880 1.00 92.75 198 SER A O 1
ATOM 1446 N N . PRO A 1 199 ? -15.361 1.643 -4.057 1.00 92.12 199 PRO A N 1
ATOM 1447 C CA . PRO A 1 199 ? -14.281 0.655 -4.046 1.00 92.12 199 PRO A CA 1
ATOM 1448 C C . PRO A 1 199 ? -13.126 1.038 -3.101 1.00 92.12 199 PRO A C 1
ATOM 1450 O O . PRO A 1 199 ? -12.387 0.164 -2.653 1.00 92.12 199 PRO A O 1
ATOM 1453 N N . TRP A 1 200 ? -12.975 2.313 -2.729 1.00 94.94 200 TRP A N 1
ATOM 1454 C CA . TRP A 1 200 ? -11.987 2.743 -1.734 1.00 94.94 200 TRP A CA 1
ATOM 1455 C C . TRP A 1 200 ? -12.319 2.255 -0.314 1.00 94.94 200 TRP A C 1
ATOM 1457 O O . TRP A 1 200 ? -11.427 1.971 0.486 1.00 94.94 200 TRP A O 1
ATOM 1467 N N . GLY A 1 201 ? -13.601 2.140 0.023 1.00 95.00 201 GLY A N 1
ATOM 1468 C CA . GLY A 1 201 ? -14.046 1.794 1.366 1.00 95.00 201 GLY A CA 1
ATOM 1469 C C . GLY A 1 201 ? -15.517 2.112 1.599 1.00 95.00 201 GLY A C 1
ATOM 1470 O O . GLY A 1 201 ? -16.187 2.741 0.772 1.00 95.00 201 GLY A O 1
ATOM 1471 N N . ALA A 1 202 ? -16.025 1.670 2.746 1.00 96.25 202 ALA A N 1
ATOM 1472 C CA . ALA A 1 202 ? -17.381 1.964 3.167 1.00 96.25 202 ALA A CA 1
ATOM 1473 C C . ALA A 1 202 ? -17.552 3.464 3.414 1.00 96.25 202 ALA A C 1
ATOM 1475 O O . ALA A 1 202 ? -16.672 4.142 3.959 1.00 96.25 202 ALA A O 1
ATOM 1476 N N . SER A 1 203 ? -18.719 3.977 3.039 1.00 95.56 203 SER A N 1
ATOM 1477 C CA . SER A 1 203 ? -19.093 5.339 3.370 1.00 95.56 203 SER A CA 1
ATOM 1478 C C . SER A 1 203 ? -20.584 5.485 3.624 1.00 95.56 203 SER A C 1
ATOM 1480 O O . SER A 1 203 ? -21.381 4.627 3.253 1.00 95.56 203 SER A O 1
ATOM 1482 N N . THR A 1 204 ? -20.961 6.576 4.288 1.00 96.81 204 THR A N 1
ATOM 1483 C CA . THR A 1 204 ? -22.362 6.912 4.561 1.00 96.81 204 THR A CA 1
ATOM 1484 C C . THR A 1 204 ? -22.672 8.372 4.245 1.00 96.81 204 THR A C 1
ATOM 1486 O O . THR A 1 204 ? -21.803 9.251 4.320 1.00 96.81 204 THR A O 1
ATOM 1489 N N . LEU A 1 205 ? -23.931 8.630 3.901 1.00 96.56 205 LEU A N 1
ATOM 1490 C CA . LEU A 1 205 ? -24.485 9.960 3.680 1.00 96.56 205 LEU A CA 1
ATOM 1491 C C . LEU A 1 205 ? -25.245 10.444 4.921 1.00 96.56 205 LEU A C 1
ATOM 1493 O O . LEU A 1 205 ? -26.279 9.888 5.273 1.00 96.56 205 LEU A O 1
ATOM 1497 N N . ALA A 1 206 ? -24.766 11.517 5.544 1.00 96.31 206 ALA A N 1
ATOM 1498 C CA . ALA A 1 206 ? -25.402 12.139 6.707 1.00 96.31 206 ALA A CA 1
ATOM 1499 C C . ALA A 1 206 ? -26.592 13.049 6.334 1.00 96.31 206 ALA A C 1
ATOM 1501 O O . ALA A 1 206 ? -27.378 13.441 7.190 1.00 96.31 206 ALA A O 1
ATOM 1502 N N . GLY A 1 207 ? -26.745 13.396 5.052 1.00 94.06 207 GLY A N 1
ATOM 1503 C CA . GLY A 1 207 ? -27.674 14.440 4.619 1.00 94.06 207 GLY A CA 1
ATOM 1504 C C . GLY A 1 207 ? -27.101 15.841 4.856 1.00 94.06 207 GLY A C 1
ATOM 1505 O O . GLY A 1 207 ? -26.131 16.026 5.592 1.00 94.06 207 GLY A O 1
ATOM 1506 N N . ALA A 1 208 ? -27.689 16.847 4.205 1.00 93.19 208 ALA A N 1
ATOM 1507 C CA . ALA A 1 208 ? -27.204 18.228 4.287 1.00 93.19 208 ALA A CA 1
ATOM 1508 C C . ALA A 1 208 ? -27.310 18.820 5.706 1.00 93.19 208 ALA A C 1
ATOM 1510 O O . ALA A 1 208 ? -26.518 19.684 6.072 1.00 93.19 208 ALA A O 1
ATOM 1511 N N . ASP A 1 209 ? -28.270 18.340 6.494 1.00 93.38 209 ASP A N 1
ATOM 1512 C CA . ASP A 1 209 ? -28.548 18.750 7.871 1.00 93.38 209 ASP A CA 1
ATOM 1513 C C . ASP A 1 209 ? -28.026 17.752 8.923 1.00 93.38 209 ASP A C 1
ATOM 1515 O O . ASP A 1 209 ? -28.166 17.995 10.119 1.00 93.38 209 ASP A O 1
ATOM 1519 N N . GLY A 1 210 ? -27.421 16.636 8.498 1.00 92.88 210 GLY A N 1
ATOM 1520 C CA . GLY A 1 210 ? -26.943 15.583 9.395 1.00 92.88 210 GLY A CA 1
ATOM 1521 C C . GLY A 1 210 ? -28.039 14.673 9.967 1.00 92.88 210 GLY A C 1
ATOM 1522 O O . GLY A 1 210 ? -27.756 13.925 10.902 1.00 92.88 210 GLY A O 1
ATOM 1523 N N . SER A 1 211 ? -29.277 14.742 9.462 1.00 94.19 211 SER A N 1
ATOM 1524 C CA . SER A 1 211 ? -30.403 13.951 9.980 1.00 94.19 211 SER A CA 1
ATOM 1525 C C . SER A 1 211 ? -30.431 12.501 9.478 1.00 94.19 211 SER A C 1
ATOM 1527 O O . SER A 1 211 ? -30.977 11.625 10.159 1.00 94.19 211 SER A O 1
ATOM 1529 N N . ARG A 1 212 ? -29.844 12.214 8.306 1.00 96.19 212 ARG A N 1
ATOM 1530 C CA . ARG A 1 212 ? -29.882 10.880 7.687 1.00 96.19 212 ARG A CA 1
ATOM 1531 C C . ARG A 1 212 ? -28.916 9.945 8.405 1.00 96.19 212 ARG A C 1
ATOM 1533 O O . ARG A 1 212 ? -27.705 10.084 8.295 1.00 96.19 212 ARG A O 1
ATOM 1540 N N . GLN A 1 213 ? -29.464 8.931 9.063 1.00 96.94 213 GLN A N 1
ATOM 1541 C CA . GLN A 1 213 ? -28.667 7.845 9.627 1.00 96.94 213 GLN A CA 1
ATOM 1542 C C . GLN A 1 213 ? -28.155 6.892 8.538 1.00 96.94 213 GLN A C 1
ATOM 1544 O O . GLN A 1 213 ? -28.766 6.812 7.465 1.00 96.94 213 GLN A O 1
ATOM 1549 N N . PRO A 1 214 ? -27.063 6.149 8.799 1.00 97.12 214 PRO A N 1
ATOM 1550 C CA . PRO A 1 214 ? -26.594 5.131 7.875 1.00 97.12 214 PRO A CA 1
ATOM 1551 C C . PRO A 1 214 ? -27.699 4.134 7.526 1.00 97.12 214 PRO A C 1
ATOM 1553 O O . PRO A 1 214 ? -28.362 3.579 8.402 1.00 97.12 214 PRO A O 1
ATOM 1556 N N . SER A 1 215 ? -27.906 3.919 6.231 1.00 95.81 215 SER A N 1
ATOM 1557 C CA . SER A 1 215 ? -28.881 2.940 5.740 1.00 95.81 215 SER A CA 1
ATOM 1558 C C . SER A 1 215 ? -28.433 1.507 6.052 1.00 95.81 215 SER A C 1
ATOM 1560 O O . SER A 1 215 ? -27.242 1.239 6.216 1.00 95.81 215 SER A O 1
ATOM 1562 N N . ALA A 1 216 ? -29.372 0.556 6.045 1.00 94.44 216 ALA A N 1
ATOM 1563 C CA . ALA A 1 216 ? -29.053 -0.865 6.209 1.00 94.44 216 ALA A CA 1
ATOM 1564 C C . ALA A 1 216 ? -28.014 -1.355 5.181 1.00 94.44 216 ALA A C 1
ATOM 1566 O O . ALA A 1 216 ? -27.148 -2.163 5.510 1.00 94.44 216 ALA A O 1
ATOM 1567 N N . LYS A 1 217 ? -28.060 -0.819 3.955 1.00 92.88 217 LYS A N 1
ATOM 1568 C CA . LYS A 1 217 ? -27.096 -1.111 2.892 1.00 92.88 217 LYS A CA 1
ATOM 1569 C C . LYS A 1 217 ? -25.693 -0.603 3.222 1.00 92.88 217 LYS A C 1
ATOM 1571 O O . LYS A 1 217 ? -24.737 -1.366 3.144 1.00 92.88 217 LYS A O 1
ATOM 1576 N N . GLU A 1 218 ? -25.562 0.655 3.639 1.00 95.81 218 GLU A N 1
ATOM 1577 C CA . GLU A 1 218 ? -24.268 1.237 4.032 1.00 95.81 218 GLU A CA 1
ATOM 1578 C C . GLU A 1 218 ? -23.646 0.492 5.223 1.00 95.81 218 GLU A C 1
ATOM 1580 O O . GLU A 1 218 ? -22.446 0.217 5.221 1.00 95.81 218 GLU A O 1
ATOM 1585 N N . LEU A 1 219 ? -24.468 0.107 6.204 1.00 96.50 219 LEU A N 1
ATOM 1586 C CA . LEU A 1 219 ? -24.051 -0.699 7.355 1.00 96.50 219 LEU A CA 1
ATOM 1587 C C . LEU A 1 219 ? -23.597 -2.107 6.932 1.00 96.50 219 LEU A C 1
ATOM 1589 O O . LEU A 1 219 ? -22.554 -2.581 7.383 1.00 96.50 219 LEU A O 1
ATOM 1593 N N . ALA A 1 220 ? -24.312 -2.750 6.003 1.00 94.31 220 ALA A N 1
ATOM 1594 C CA . ALA A 1 220 ? -23.914 -4.045 5.451 1.00 94.31 220 ALA A CA 1
ATOM 1595 C C . ALA A 1 220 ? -22.576 -3.971 4.692 1.00 94.31 220 ALA A C 1
ATOM 1597 O O . ALA A 1 220 ? -21.722 -4.843 4.869 1.00 94.31 220 ALA A O 1
ATOM 1598 N N . ILE A 1 221 ? -22.358 -2.912 3.901 1.00 94.38 221 ILE A N 1
ATOM 1599 C CA . ILE A 1 221 ? -21.083 -2.652 3.212 1.00 94.38 221 ILE A CA 1
ATOM 1600 C C . ILE A 1 221 ? -19.952 -2.456 4.235 1.00 94.38 221 ILE A C 1
ATOM 1602 O O . ILE A 1 221 ? -18.876 -3.033 4.079 1.00 94.38 221 ILE A O 1
ATOM 1606 N N . ALA A 1 222 ? -20.192 -1.694 5.305 1.00 96.75 222 ALA A N 1
ATOM 1607 C CA . ALA A 1 222 ? -19.219 -1.461 6.375 1.00 96.75 222 ALA A CA 1
ATOM 1608 C C . ALA A 1 222 ? -18.828 -2.759 7.097 1.00 96.75 222 ALA A C 1
ATOM 1610 O O . ALA A 1 222 ? -17.642 -3.071 7.231 1.00 96.75 222 ALA A O 1
ATOM 1611 N N . LYS A 1 223 ? -19.814 -3.583 7.460 1.00 96.00 223 LYS A N 1
ATOM 1612 C CA . LYS A 1 223 ? -19.573 -4.910 8.036 1.00 96.00 223 LYS A CA 1
ATOM 1613 C C . LYS A 1 223 ? -18.768 -5.803 7.100 1.00 96.00 223 LYS A C 1
ATOM 1615 O O . LYS A 1 223 ? -17.834 -6.482 7.530 1.00 96.00 223 LYS A O 1
ATOM 1620 N N . LYS A 1 224 ? -19.093 -5.786 5.807 1.00 94.00 224 LYS A N 1
ATOM 1621 C CA . LYS A 1 224 ? -18.378 -6.572 4.801 1.00 94.00 224 LYS A CA 1
ATOM 1622 C C . LYS A 1 224 ? -16.932 -6.104 4.624 1.00 94.00 224 LYS A C 1
ATOM 1624 O O . LYS A 1 224 ? -16.043 -6.950 4.529 1.00 94.00 224 LYS A O 1
ATOM 1629 N N . GLN A 1 225 ? -16.676 -4.795 4.672 1.00 95.94 225 GLN A N 1
ATOM 1630 C CA . GLN A 1 225 ? -15.315 -4.254 4.702 1.00 95.94 225 GLN A CA 1
ATOM 1631 C C . GLN A 1 225 ? -14.532 -4.777 5.910 1.00 95.94 225 GLN A C 1
ATOM 1633 O O . GLN A 1 225 ? -13.397 -5.218 5.740 1.00 95.94 225 GLN A O 1
ATOM 1638 N N . GLY A 1 226 ? -15.144 -4.791 7.099 1.00 96.56 226 GLY A N 1
ATOM 1639 C CA . GLY A 1 226 ? -14.537 -5.368 8.301 1.00 96.56 226 GLY A CA 1
ATOM 1640 C C . GLY A 1 226 ? -14.154 -6.841 8.122 1.00 96.56 226 GLY A C 1
ATOM 1641 O O . GLY A 1 226 ? -13.034 -7.227 8.440 1.00 96.56 226 GLY A O 1
ATOM 1642 N N . GLN A 1 227 ? -15.030 -7.654 7.524 1.00 94.69 227 GLN A N 1
ATOM 1643 C CA . GLN A 1 227 ? -14.743 -9.071 7.246 1.00 94.69 227 GLN A CA 1
ATOM 1644 C C . GLN A 1 227 ? -13.563 -9.257 6.282 1.00 94.69 227 GLN A C 1
ATOM 1646 O O . GLN A 1 227 ? -12.689 -10.087 6.520 1.00 94.69 227 GLN A O 1
ATOM 1651 N N . VAL A 1 228 ? -13.536 -8.492 5.189 1.00 91.38 228 VAL A N 1
ATOM 1652 C CA . VAL A 1 228 ? -12.499 -8.589 4.145 1.00 91.38 228 VAL A CA 1
ATOM 1653 C C . VAL A 1 228 ? -11.147 -8.118 4.674 1.00 91.38 228 VAL A C 1
ATOM 1655 O O . VAL A 1 228 ? -10.130 -8.788 4.472 1.00 91.38 228 VAL A O 1
ATOM 1658 N N . PHE A 1 229 ? -11.133 -7.002 5.404 1.00 95.88 229 PHE A N 1
ATOM 1659 C CA . PHE A 1 229 ? -9.922 -6.499 6.040 1.00 95.88 229 PHE A CA 1
ATOM 1660 C C . PHE A 1 229 ? -9.422 -7.469 7.115 1.00 95.88 229 PHE A C 1
ATOM 1662 O O . PHE A 1 229 ? -8.243 -7.816 7.127 1.00 95.88 229 PHE A O 1
ATOM 1669 N N . GLY A 1 230 ? -10.320 -7.973 7.965 1.00 94.50 230 GLY A N 1
ATOM 1670 C CA . GLY A 1 230 ? -9.989 -8.928 9.020 1.00 94.50 230 GLY A CA 1
ATOM 1671 C C . GLY A 1 230 ? -9.408 -10.232 8.480 1.00 94.50 230 GLY A C 1
ATOM 1672 O O . GLY A 1 230 ? -8.381 -10.688 8.974 1.00 94.50 230 GLY A O 1
ATOM 1673 N N . ALA A 1 231 ? -9.988 -10.784 7.410 1.00 90.69 231 ALA A N 1
ATOM 1674 C CA . ALA A 1 231 ? -9.450 -11.968 6.740 1.00 90.69 231 ALA A CA 1
ATOM 1675 C C . ALA A 1 231 ? -8.039 -11.721 6.181 1.00 90.69 231 ALA A C 1
ATOM 1677 O O . ALA A 1 231 ? -7.152 -12.555 6.356 1.00 90.69 231 ALA A O 1
ATOM 1678 N N . THR A 1 232 ? -7.812 -10.554 5.569 1.00 89.31 232 THR A N 1
ATOM 1679 C CA . THR A 1 232 ? -6.486 -10.152 5.070 1.00 89.31 232 THR A CA 1
ATOM 1680 C C . THR A 1 232 ? -5.467 -10.043 6.211 1.00 89.31 232 THR A C 1
ATOM 1682 O O . THR A 1 232 ? -4.354 -10.556 6.095 1.00 89.31 232 THR A O 1
ATOM 1685 N N . VAL A 1 233 ? -5.840 -9.434 7.343 1.00 89.75 233 VAL A N 1
ATOM 1686 C CA . VAL A 1 233 ? -4.971 -9.326 8.530 1.00 89.75 233 VAL A CA 1
ATOM 1687 C C . VAL A 1 233 ? -4.662 -10.704 9.113 1.00 89.75 233 VAL A C 1
ATOM 1689 O O . VAL A 1 233 ? -3.494 -11.019 9.327 1.00 89.75 233 VAL A O 1
ATOM 1692 N N . ALA A 1 234 ? -5.671 -11.552 9.306 1.00 85.12 234 ALA A N 1
ATOM 1693 C CA . ALA A 1 234 ? -5.487 -12.912 9.809 1.00 85.12 234 ALA A CA 1
ATOM 1694 C C . ALA A 1 234 ? -4.587 -13.755 8.889 1.00 85.12 234 ALA A C 1
ATOM 1696 O O . ALA A 1 234 ? -3.748 -14.522 9.360 1.00 85.12 234 ALA A O 1
ATOM 1697 N N . GLN A 1 235 ? -4.709 -13.584 7.570 1.00 82.00 235 GLN A N 1
ATOM 1698 C CA . GLN A 1 235 ? -3.818 -14.231 6.611 1.00 82.00 235 GLN A CA 1
ATOM 1699 C C . GLN A 1 235 ? -2.381 -13.709 6.738 1.00 82.00 235 GLN A C 1
ATOM 1701 O O . GLN A 1 235 ? -1.446 -14.509 6.715 1.00 82.00 235 GLN A O 1
ATOM 1706 N N . SER A 1 236 ? -2.195 -12.397 6.912 1.00 76.81 236 SER A N 1
ATOM 1707 C CA . SER A 1 236 ? -0.866 -11.782 7.032 1.00 76.81 236 SER A CA 1
ATOM 1708 C C . SER A 1 236 ? -0.087 -12.216 8.279 1.00 76.81 236 SER A C 1
ATOM 1710 O O . SER A 1 236 ? 1.138 -12.205 8.257 1.00 76.81 236 SER A O 1
ATOM 1712 N N . THR A 1 237 ? -0.773 -12.634 9.348 1.00 69.31 237 THR A N 1
ATOM 1713 C CA . THR A 1 237 ? -0.138 -13.118 10.587 1.00 69.31 237 THR A CA 1
ATOM 1714 C C . THR A 1 237 ? 0.023 -14.640 10.625 1.00 69.31 237 THR A C 1
ATOM 1716 O O . THR A 1 237 ? 0.717 -15.174 11.497 1.00 69.31 237 THR A O 1
ATOM 1719 N N . SER A 1 238 ? -0.597 -15.353 9.681 1.00 65.19 238 SER A N 1
ATOM 1720 C CA . SER A 1 238 ? -0.509 -16.808 9.572 1.00 65.19 238 SER A CA 1
ATOM 1721 C C . SER A 1 238 ? 0.869 -17.268 9.083 1.00 65.19 238 SER A C 1
ATOM 1723 O O . SER A 1 238 ? 1.590 -16.542 8.401 1.00 65.19 238 SER A O 1
ATOM 1725 N N . THR A 1 239 ? 1.264 -18.496 9.436 1.00 52.84 239 THR A N 1
ATOM 1726 C CA . THR A 1 239 ? 2.519 -19.066 8.923 1.00 52.84 239 THR A CA 1
ATOM 1727 C C . THR A 1 239 ? 2.362 -19.321 7.422 1.00 52.84 239 THR A C 1
ATOM 1729 O O . THR A 1 239 ? 1.457 -20.072 7.047 1.00 52.84 239 THR A O 1
ATOM 1732 N N . PRO A 1 240 ? 3.211 -18.737 6.555 1.00 58.06 240 PRO A N 1
ATOM 1733 C CA . PRO A 1 240 ? 3.100 -18.953 5.121 1.00 58.06 240 PRO A CA 1
ATOM 1734 C C . PRO A 1 240 ? 3.288 -20.435 4.797 1.00 58.06 240 PRO A C 1
ATOM 1736 O O . PRO A 1 240 ? 4.214 -21.070 5.302 1.00 58.06 240 PRO A O 1
ATOM 1739 N N . ALA A 1 241 ? 2.448 -20.981 3.918 1.00 49.72 241 ALA A N 1
ATOM 1740 C CA . ALA A 1 241 ? 2.750 -22.263 3.296 1.00 49.72 241 ALA A CA 1
ATOM 1741 C C . ALA A 1 241 ? 4.068 -22.136 2.510 1.00 49.72 241 ALA A C 1
ATOM 1743 O O . ALA A 1 241 ? 4.264 -21.143 1.802 1.00 49.72 241 ALA A O 1
ATOM 1744 N N . GLU A 1 242 ? 4.959 -23.127 2.618 1.00 57.22 242 GLU A N 1
ATOM 1745 C CA . GLU A 1 242 ? 6.179 -23.202 1.807 1.00 57.22 242 GLU A CA 1
ATOM 1746 C C . GLU A 1 242 ? 5.803 -23.409 0.335 1.00 57.22 242 GLU A C 1
ATOM 1748 O O . GLU A 1 242 ? 5.723 -24.527 -0.170 1.00 57.22 242 GLU A O 1
ATOM 1753 N N . ARG A 1 243 ? 5.533 -22.308 -0.364 1.00 67.88 243 ARG A N 1
ATOM 1754 C CA . ARG A 1 243 ? 5.397 -22.280 -1.816 1.00 67.88 243 ARG A CA 1
ATOM 1755 C C . ARG A 1 243 ? 6.239 -21.161 -2.399 1.00 67.88 243 ARG A C 1
ATOM 1757 O O . ARG A 1 243 ? 6.487 -20.136 -1.761 1.00 67.88 243 ARG A O 1
ATOM 1764 N N . GLU A 1 244 ? 6.696 -21.387 -3.619 1.00 78.00 244 GLU A N 1
ATOM 1765 C CA . GLU A 1 244 ? 7.393 -20.378 -4.401 1.00 78.00 244 GLU A CA 1
ATOM 1766 C C . GLU A 1 244 ? 6.430 -19.216 -4.691 1.00 78.00 244 GLU A C 1
ATOM 1768 O O . GLU A 1 244 ? 5.331 -19.435 -5.202 1.00 78.00 244 GLU A O 1
ATOM 1773 N N . LEU A 1 245 ? 6.824 -17.997 -4.311 1.00 86.06 245 LEU A N 1
ATOM 1774 C CA . LEU A 1 245 ? 6.045 -16.790 -4.582 1.00 86.06 245 LEU A CA 1
ATOM 1775 C C . LEU A 1 245 ? 6.303 -16.348 -6.016 1.00 86.06 245 LEU A C 1
ATOM 1777 O O . LEU A 1 245 ? 7.463 -16.256 -6.429 1.00 86.06 245 LEU A O 1
ATOM 1781 N N . LYS A 1 246 ? 5.234 -16.024 -6.740 1.00 93.56 246 LYS A N 1
ATOM 1782 C CA . LYS A 1 246 ? 5.319 -15.551 -8.124 1.00 93.56 246 LYS A CA 1
ATOM 1783 C C . LYS A 1 246 ? 4.852 -14.111 -8.226 1.00 93.56 246 LYS A C 1
ATOM 1785 O O . LYS A 1 246 ? 3.729 -13.788 -7.845 1.00 93.56 246 LYS A O 1
ATOM 1790 N N . VAL A 1 247 ? 5.691 -13.253 -8.793 1.00 96.06 247 VAL A N 1
ATOM 1791 C CA . VAL A 1 247 ? 5.376 -11.846 -9.055 1.00 96.06 247 VAL A CA 1
ATOM 1792 C C . VAL A 1 247 ? 5.440 -11.564 -10.551 1.00 96.06 247 VAL A C 1
ATOM 1794 O O . VAL A 1 247 ? 6.335 -12.029 -11.253 1.00 96.06 247 VAL A O 1
ATOM 1797 N N . CYS A 1 248 ? 4.487 -10.779 -11.036 1.00 96.88 248 CYS A N 1
ATOM 1798 C CA . CYS A 1 248 ? 4.479 -10.278 -12.404 1.00 96.88 248 CYS A CA 1
ATOM 1799 C C . CYS A 1 248 ? 4.846 -8.792 -12.415 1.00 96.88 248 CYS A C 1
ATOM 1801 O O . CYS A 1 248 ? 4.317 -8.014 -11.622 1.00 96.88 248 CYS A O 1
ATOM 1803 N N . ILE A 1 249 ? 5.720 -8.376 -13.329 1.00 98.25 249 ILE A N 1
ATOM 1804 C CA . ILE A 1 249 ? 5.957 -6.963 -13.631 1.00 98.25 249 ILE A CA 1
ATOM 1805 C C . ILE A 1 249 ? 5.397 -6.669 -15.018 1.00 98.25 249 ILE A C 1
ATOM 1807 O O . ILE A 1 249 ? 5.957 -7.114 -16.018 1.00 98.25 249 ILE A O 1
ATOM 1811 N N . VAL A 1 250 ? 4.329 -5.875 -15.084 1.00 97.88 250 VAL A N 1
ATOM 1812 C CA . VAL A 1 250 ? 3.794 -5.353 -16.347 1.00 97.88 250 VAL A CA 1
ATOM 1813 C C . VAL A 1 250 ? 4.246 -3.910 -16.505 1.00 97.88 250 VAL A C 1
ATOM 1815 O O . VAL A 1 250 ? 3.967 -3.065 -15.654 1.00 97.88 250 VAL A O 1
ATOM 1818 N N . TYR A 1 251 ? 4.941 -3.592 -17.590 1.00 98.12 251 TYR A N 1
ATOM 1819 C CA . TYR A 1 251 ? 5.460 -2.245 -17.805 1.00 98.12 251 TYR A CA 1
ATOM 1820 C C . TYR A 1 251 ? 5.279 -1.770 -19.242 1.00 98.12 251 TYR A C 1
ATOM 1822 O O . TYR A 1 251 ? 5.201 -2.555 -20.182 1.00 98.12 251 TYR A O 1
ATOM 1830 N N . TYR A 1 252 ? 5.284 -0.454 -19.428 1.00 97.88 252 TYR A N 1
ATOM 1831 C CA . TYR A 1 252 ? 5.474 0.147 -20.743 1.00 97.88 252 TYR A CA 1
ATOM 1832 C C . TYR A 1 252 ? 6.759 0.971 -20.751 1.00 97.88 252 TYR A C 1
ATOM 1834 O O . TYR A 1 252 ? 7.018 1.758 -19.842 1.00 97.88 252 TYR A O 1
ATOM 1842 N N . SER A 1 253 ? 7.587 0.809 -21.781 1.00 96.19 253 SER A N 1
ATOM 1843 C CA . SER A 1 253 ? 8.801 1.608 -21.945 1.00 96.19 253 SER A CA 1
ATOM 1844 C C . SER A 1 253 ? 8.940 2.070 -23.386 1.00 96.19 253 SER A C 1
ATOM 1846 O O . SER A 1 253 ? 9.133 1.265 -24.293 1.00 96.19 253 SER A O 1
ATOM 1848 N N . LEU A 1 254 ? 8.823 3.383 -23.606 1.00 94.81 254 LEU A N 1
ATOM 1849 C CA . LEU A 1 254 ? 9.069 3.966 -24.925 1.00 94.81 254 LEU A CA 1
ATOM 1850 C C . LEU A 1 254 ? 10.568 4.175 -25.168 1.00 94.81 254 LEU A C 1
ATOM 1852 O O . LEU A 1 254 ? 11.063 3.784 -26.211 1.00 94.81 254 LEU A O 1
ATOM 1856 N N . TYR A 1 255 ? 11.279 4.726 -24.179 1.00 94.94 255 TYR A N 1
ATOM 1857 C CA . TYR A 1 255 ? 12.700 5.093 -24.274 1.00 94.94 255 TYR A CA 1
ATOM 1858 C C . TYR A 1 255 ? 13.612 4.268 -23.343 1.00 94.94 255 TYR A C 1
ATOM 1860 O O . TYR A 1 255 ? 14.696 4.705 -22.983 1.00 94.94 255 TYR A O 1
ATOM 1868 N N . GLY A 1 256 ? 13.166 3.101 -22.870 1.00 94.62 256 GLY A N 1
ATOM 1869 C CA . GLY A 1 256 ? 13.984 2.167 -22.076 1.00 94.62 256 GLY A CA 1
ATOM 1870 C C . GLY A 1 256 ? 14.142 2.477 -20.577 1.00 94.62 256 GLY A C 1
ATOM 1871 O O . GLY A 1 256 ? 14.454 1.571 -19.809 1.00 94.62 256 GLY A O 1
ATOM 1872 N N . HIS A 1 257 ? 13.870 3.701 -20.109 1.00 95.31 257 HIS A N 1
ATOM 1873 C CA . HIS A 1 257 ? 14.036 4.085 -18.692 1.00 95.31 257 HIS A CA 1
ATOM 1874 C C . HIS A 1 257 ? 13.231 3.210 -17.715 1.00 95.31 257 HIS A C 1
ATOM 1876 O O . HIS A 1 257 ? 13.772 2.698 -16.738 1.00 95.31 257 HIS A O 1
ATOM 1882 N N . VAL A 1 258 ? 11.943 2.990 -18.007 1.00 97.38 258 VAL A N 1
ATOM 1883 C CA . VAL A 1 258 ? 11.078 2.113 -17.193 1.00 97.38 258 VAL A CA 1
ATOM 1884 C C . VAL A 1 258 ? 11.590 0.671 -17.205 1.00 97.38 258 VAL A C 1
ATOM 1886 O O . VAL A 1 258 ? 11.540 0.010 -16.176 1.00 97.38 258 VAL A O 1
ATOM 1889 N N . LYS A 1 259 ? 12.132 0.188 -18.333 1.00 97.38 259 LYS A N 1
ATOM 1890 C CA . LYS A 1 259 ? 12.694 -1.165 -18.409 1.00 97.38 259 LYS A CA 1
ATOM 1891 C C . LYS A 1 259 ? 13.898 -1.322 -17.482 1.00 97.38 259 LYS A C 1
ATOM 1893 O O . LYS A 1 259 ? 13.951 -2.286 -16.734 1.00 97.38 259 LYS A O 1
ATOM 1898 N N . LYS A 1 260 ? 14.804 -0.343 -17.446 1.00 97.50 260 LYS A N 1
ATOM 1899 C CA . LYS A 1 260 ? 15.948 -0.372 -16.519 1.00 97.50 260 LYS A CA 1
ATOM 1900 C C . LYS A 1 260 ? 15.512 -0.481 -15.055 1.00 97.50 260 LYS A C 1
ATOM 1902 O O . LYS A 1 260 ? 16.073 -1.279 -14.315 1.00 97.50 260 LYS A O 1
ATOM 1907 N N . LEU A 1 261 ? 14.479 0.270 -14.660 1.00 98.00 261 LEU A N 1
ATOM 1908 C CA . LEU A 1 261 ? 13.883 0.135 -13.326 1.00 98.00 261 LEU A CA 1
ATOM 1909 C C . LEU A 1 261 ? 13.272 -1.256 -13.108 1.00 98.00 261 LEU A C 1
ATOM 1911 O O . LEU A 1 261 ? 13.503 -1.860 -12.064 1.00 98.00 261 LEU A O 1
ATOM 1915 N N . ALA A 1 262 ? 12.517 -1.764 -14.086 1.00 98.44 262 ALA A N 1
ATOM 1916 C CA . ALA A 1 262 ? 11.885 -3.081 -14.017 1.00 98.44 262 ALA A CA 1
ATOM 1917 C C . ALA A 1 262 ? 12.917 -4.205 -13.834 1.00 98.44 262 ALA A C 1
ATOM 1919 O O . ALA A 1 262 ? 12.698 -5.101 -13.023 1.00 98.44 262 ALA A O 1
ATOM 1920 N N . ASP A 1 263 ? 14.047 -4.130 -14.539 1.00 98.44 263 ASP A N 1
ATOM 1921 C CA . ASP A 1 263 ? 15.135 -5.105 -14.440 1.00 98.44 263 ASP A CA 1
ATOM 1922 C C . ASP A 1 263 ? 15.786 -5.112 -13.059 1.00 98.44 263 ASP A C 1
ATOM 1924 O O . ASP A 1 263 ? 15.962 -6.183 -12.477 1.00 98.44 263 ASP A O 1
ATOM 1928 N N . GLU A 1 264 ? 16.090 -3.936 -12.504 1.00 98.25 264 GLU A N 1
ATOM 1929 C CA . GLU A 1 264 ? 16.693 -3.829 -11.169 1.00 98.25 264 GLU A CA 1
ATOM 1930 C C . GLU A 1 264 ? 15.730 -4.317 -10.074 1.00 98.25 264 GLU A C 1
ATOM 1932 O O . GLU A 1 264 ? 16.131 -5.052 -9.168 1.00 98.25 264 GLU A O 1
ATOM 1937 N N . ILE A 1 265 ? 14.442 -3.967 -10.179 1.00 98.12 265 ILE A N 1
ATOM 1938 C CA . ILE A 1 265 ? 13.390 -4.443 -9.268 1.00 98.12 265 ILE A CA 1
ATOM 1939 C C . ILE A 1 265 ? 13.250 -5.967 -9.365 1.00 98.12 265 ILE A C 1
ATOM 1941 O O . ILE A 1 265 ? 13.249 -6.655 -8.344 1.00 98.12 265 ILE A O 1
ATOM 1945 N N . ALA A 1 266 ? 13.164 -6.516 -10.578 1.00 98.12 266 ALA A N 1
ATOM 1946 C CA . ALA A 1 266 ? 13.034 -7.955 -10.782 1.00 98.12 266 ALA A CA 1
ATOM 1947 C C . ALA A 1 266 ? 14.261 -8.717 -10.268 1.00 98.12 266 ALA A C 1
ATOM 1949 O O . ALA A 1 266 ? 14.122 -9.759 -9.628 1.00 98.12 266 ALA A O 1
ATOM 1950 N N . ALA A 1 267 ? 15.467 -8.204 -10.522 1.00 97.69 267 ALA A N 1
ATOM 1951 C CA . ALA A 1 267 ? 16.700 -8.788 -10.010 1.00 97.69 267 ALA A CA 1
ATOM 1952 C C . ALA A 1 267 ? 16.698 -8.826 -8.477 1.00 97.69 267 ALA A C 1
ATOM 1954 O O . ALA A 1 267 ? 16.999 -9.866 -7.890 1.00 97.69 267 ALA A O 1
ATOM 1955 N N . SER A 1 268 ? 16.285 -7.740 -7.820 1.00 94.88 268 SER A N 1
ATOM 1956 C CA . SER A 1 268 ? 16.277 -7.671 -6.359 1.00 94.88 268 SER A CA 1
ATOM 1957 C C . SER A 1 268 ? 15.211 -8.557 -5.707 1.00 94.88 268 SER A C 1
ATOM 1959 O O . SER A 1 268 ? 15.453 -9.104 -4.634 1.00 94.88 268 SER A O 1
ATOM 1961 N N . MET A 1 269 ? 14.072 -8.778 -6.362 1.00 94.25 269 MET A N 1
ATOM 1962 C CA . MET A 1 269 ? 13.079 -9.774 -5.939 1.00 94.25 269 MET A CA 1
ATOM 1963 C C . MET A 1 269 ? 13.592 -11.209 -6.084 1.00 94.25 269 MET A C 1
ATOM 1965 O O . MET A 1 269 ? 13.397 -12.034 -5.191 1.00 94.25 269 MET A O 1
ATOM 1969 N N . ARG A 1 270 ? 14.291 -11.509 -7.186 1.00 93.94 270 ARG A N 1
ATOM 1970 C CA . ARG A 1 270 ? 14.923 -12.821 -7.397 1.00 93.94 270 ARG A CA 1
ATOM 1971 C C . ARG A 1 270 ? 15.998 -13.100 -6.343 1.00 93.94 270 ARG A C 1
ATOM 1973 O O . ARG A 1 270 ? 16.108 -14.235 -5.886 1.00 93.94 270 ARG A O 1
ATOM 1980 N N . GLU A 1 271 ? 16.723 -12.077 -5.874 1.00 89.75 271 GLU A N 1
ATOM 1981 C CA . GLU A 1 271 ? 17.634 -12.192 -4.716 1.00 89.75 271 GLU A CA 1
ATOM 1982 C C . GLU A 1 271 ? 16.909 -12.632 -3.422 1.00 89.75 271 GLU A C 1
ATOM 1984 O O . GLU A 1 271 ? 17.528 -13.251 -2.551 1.00 89.75 271 GLU A O 1
ATOM 1989 N N . GLU A 1 272 ? 15.611 -12.340 -3.282 1.00 84.62 272 GLU A N 1
ATOM 1990 C CA . GLU A 1 272 ? 14.761 -12.762 -2.153 1.00 84.62 272 GLU A CA 1
ATOM 1991 C C . GLU A 1 272 ? 14.051 -14.115 -2.403 1.00 84.62 272 GLU A C 1
ATOM 1993 O O . GLU A 1 272 ? 13.269 -14.582 -1.569 1.00 84.62 272 GLU A O 1
ATOM 1998 N N . GLY A 1 273 ? 14.356 -14.789 -3.519 1.00 85.12 273 GLY A N 1
ATOM 1999 C CA . GLY A 1 273 ? 13.814 -16.109 -3.857 1.00 85.12 273 GLY A CA 1
ATOM 2000 C C . GLY A 1 273 ? 12.361 -16.074 -4.336 1.00 85.12 273 GLY A C 1
ATOM 2001 O O . GLY A 1 273 ? 11.599 -16.994 -4.034 1.00 85.12 273 GLY A O 1
ATOM 2002 N N . VAL A 1 274 ? 11.973 -14.995 -5.021 1.00 89.88 274 VAL A N 1
ATOM 2003 C CA . VAL A 1 274 ? 10.673 -14.829 -5.688 1.00 89.88 274 VAL A CA 1
ATOM 2004 C C . VAL A 1 274 ? 10.854 -15.030 -7.193 1.00 89.88 274 VAL A C 1
ATOM 2006 O O . VAL A 1 274 ? 11.781 -14.471 -7.787 1.00 89.88 274 VAL A O 1
ATOM 2009 N N . THR A 1 275 ? 9.977 -15.809 -7.824 1.00 94.62 275 THR A N 1
ATOM 2010 C CA . THR A 1 275 ? 9.927 -15.913 -9.289 1.00 94.62 275 THR A CA 1
ATOM 2011 C C . THR A 1 275 ? 9.363 -14.616 -9.850 1.00 94.62 275 THR A C 1
ATOM 2013 O O . THR A 1 275 ? 8.319 -14.154 -9.391 1.00 94.62 275 THR A O 1
ATOM 2016 N N . VAL A 1 276 ? 10.021 -14.037 -10.855 1.00 97.31 276 VAL A N 1
ATOM 2017 C CA . VAL A 1 276 ? 9.560 -12.789 -11.476 1.00 97.31 276 VAL A CA 1
ATOM 2018 C C . VAL A 1 276 ? 9.493 -12.920 -12.984 1.00 97.31 276 VAL A C 1
ATOM 2020 O O . VAL A 1 276 ? 10.533 -13.121 -13.622 1.00 97.31 276 VAL A O 1
ATOM 2023 N N . ASP A 1 277 ? 8.298 -12.703 -13.524 1.00 97.12 277 ASP A N 1
ATOM 2024 C CA . ASP A 1 277 ? 8.047 -12.609 -14.960 1.00 97.12 277 ASP A CA 1
ATOM 2025 C C . ASP A 1 277 ? 7.844 -11.148 -15.365 1.00 97.12 277 ASP A C 1
ATOM 2027 O O . ASP A 1 277 ? 7.102 -10.408 -14.714 1.00 97.12 277 ASP A O 1
ATOM 2031 N N . LEU A 1 278 ? 8.505 -10.731 -16.444 1.00 97.62 278 LEU A N 1
ATOM 2032 C CA . LEU A 1 278 ? 8.366 -9.394 -17.012 1.00 97.62 278 LEU A CA 1
ATOM 2033 C C . LEU A 1 278 ? 7.501 -9.454 -18.264 1.00 97.62 278 LEU A C 1
ATOM 2035 O O . LEU A 1 278 ? 7.707 -10.308 -19.123 1.00 97.62 278 LEU A O 1
ATOM 2039 N N . PHE A 1 279 ? 6.576 -8.507 -18.381 1.00 97.44 279 PHE A N 1
ATOM 2040 C CA . PHE A 1 279 ? 5.762 -8.334 -19.569 1.00 97.44 279 PHE A CA 1
ATOM 2041 C C . PHE A 1 279 ? 5.671 -6.876 -19.992 1.00 97.44 279 PHE A C 1
ATOM 2043 O O . PHE A 1 279 ? 5.551 -5.961 -19.173 1.00 97.44 279 PHE A O 1
ATOM 2050 N N . GLN A 1 280 ? 5.643 -6.675 -21.302 1.00 96.81 280 GLN A N 1
ATOM 2051 C CA . GLN A 1 280 ? 5.380 -5.384 -21.913 1.00 96.81 280 GLN A CA 1
ATOM 2052 C C . GLN A 1 280 ? 3.882 -5.176 -22.108 1.00 96.81 280 GLN A C 1
ATOM 2054 O O . GLN A 1 280 ? 3.180 -6.073 -22.572 1.00 96.81 280 GLN A O 1
ATOM 2059 N N . ALA A 1 281 ? 3.383 -3.977 -21.823 1.00 96.06 281 ALA A N 1
ATOM 2060 C CA . ALA A 1 281 ? 2.065 -3.578 -22.301 1.00 96.06 281 ALA A CA 1
ATOM 2061 C C . ALA A 1 281 ? 2.061 -3.504 -23.844 1.00 96.06 281 ALA A C 1
ATOM 2063 O O . ALA A 1 281 ? 3.082 -3.116 -24.429 1.00 96.06 281 ALA A O 1
ATOM 2064 N N . PRO A 1 282 ? 0.937 -3.827 -24.511 1.00 94.06 282 PRO A N 1
ATOM 2065 C CA . PRO A 1 282 ? 0.837 -3.758 -25.966 1.00 94.06 282 PRO A CA 1
ATOM 2066 C C . PRO A 1 282 ? 1.193 -2.372 -26.514 1.00 94.06 282 PRO A C 1
ATOM 2068 O O . PRO A 1 282 ? 0.765 -1.343 -25.983 1.00 94.06 282 PRO A O 1
ATOM 2071 N N . GLU A 1 283 ? 1.969 -2.341 -27.598 1.00 95.19 283 GLU A N 1
ATOM 2072 C CA . GLU A 1 283 ? 2.277 -1.095 -28.296 1.00 95.19 283 GLU A CA 1
ATOM 2073 C C . GLU A 1 283 ? 1.096 -0.680 -29.181 1.00 95.19 283 GLU A C 1
ATOM 2075 O O . GLU A 1 283 ? 0.565 -1.478 -29.950 1.00 95.19 283 GLU A O 1
ATOM 2080 N N . LEU A 1 284 ? 0.695 0.586 -29.059 1.00 95.31 284 LEU A N 1
ATOM 2081 C CA . LEU A 1 284 ? -0.426 1.171 -29.799 1.00 95.31 284 LEU A CA 1
ATOM 2082 C C . LEU A 1 284 ? 0.042 2.034 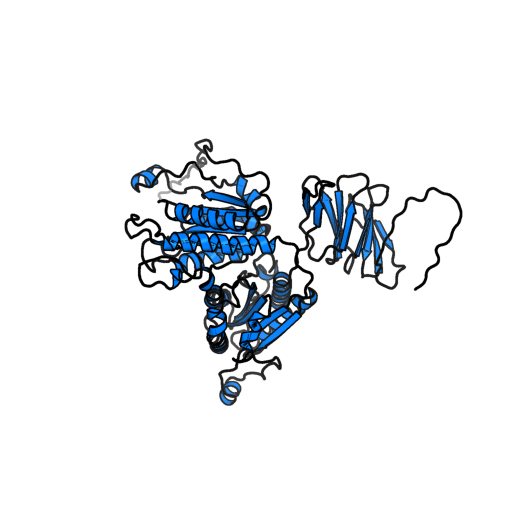-30.978 1.00 95.31 284 LEU A C 1
ATOM 2084 O O . LEU A 1 284 ? -0.755 2.365 -31.853 1.00 95.31 284 LEU A O 1
ATOM 2088 N N . LEU A 1 285 ? 1.317 2.434 -30.997 1.00 95.69 285 LEU A N 1
ATOM 2089 C CA . LEU A 1 285 ? 1.892 3.251 -32.063 1.00 95.69 285 LEU A CA 1
ATOM 2090 C C . LEU A 1 285 ? 2.450 2.373 -33.188 1.00 95.69 285 LEU A C 1
ATOM 2092 O O . LEU A 1 285 ? 3.190 1.423 -32.944 1.00 95.69 285 LEU A O 1
ATOM 2096 N N . GLY A 1 286 ? 2.134 2.729 -34.435 1.00 95.69 286 GLY A N 1
ATOM 2097 C CA . GLY A 1 286 ? 2.686 2.052 -35.608 1.00 95.69 286 GLY A CA 1
ATOM 2098 C C . GLY A 1 286 ? 4.202 2.276 -35.763 1.00 95.69 286 GLY A C 1
ATOM 2099 O O . GLY A 1 286 ? 4.709 3.308 -35.310 1.00 95.69 286 GLY A O 1
ATOM 2100 N N . PRO A 1 287 ? 4.931 1.371 -36.449 1.00 94.50 287 PRO A N 1
ATOM 2101 C CA . PRO A 1 287 ? 6.389 1.452 -36.594 1.00 94.50 287 PRO A CA 1
ATOM 2102 C C . PRO A 1 287 ? 6.897 2.789 -37.153 1.00 94.50 287 PRO A C 1
ATOM 2104 O O . PRO A 1 287 ? 7.862 3.340 -36.640 1.00 94.50 287 PRO A O 1
ATOM 2107 N N . GLU A 1 288 ? 6.199 3.360 -38.139 1.00 96.06 288 GLU A N 1
ATOM 2108 C CA . GLU A 1 288 ? 6.568 4.647 -38.748 1.00 96.06 288 GLU A CA 1
ATOM 2109 C C . GLU A 1 288 ? 6.478 5.820 -37.749 1.00 96.06 288 GLU A C 1
ATOM 2111 O O . GLU A 1 288 ? 7.269 6.761 -37.798 1.00 96.06 288 GLU A O 1
ATOM 2116 N N . VAL A 1 289 ? 5.523 5.772 -36.811 1.00 96.44 289 VAL A N 1
ATOM 2117 C CA . VAL A 1 289 ? 5.390 6.788 -35.753 1.00 96.44 289 VAL A CA 1
ATOM 2118 C C . VAL A 1 289 ? 6.518 6.634 -34.740 1.00 96.44 289 VAL A C 1
ATOM 2120 O O . VAL A 1 289 ? 7.115 7.629 -34.341 1.00 96.44 289 VAL A O 1
ATOM 2123 N N . LEU A 1 290 ? 6.839 5.398 -34.355 1.00 94.94 290 LEU A N 1
ATOM 2124 C CA . LEU A 1 290 ? 7.948 5.107 -33.445 1.00 94.94 290 LEU A CA 1
ATOM 2125 C C . LEU A 1 290 ? 9.288 5.579 -34.022 1.00 94.94 290 LEU A C 1
ATOM 2127 O O . LEU A 1 290 ? 10.064 6.211 -33.305 1.00 94.94 290 LEU A O 1
ATOM 2131 N N . GLU A 1 291 ? 9.520 5.350 -35.316 1.00 95.00 291 GLU A N 1
ATOM 2132 C CA . GLU A 1 291 ? 10.707 5.830 -36.028 1.00 95.00 291 GLU A CA 1
ATOM 2133 C C . GLU A 1 291 ? 10.784 7.364 -36.024 1.00 95.00 291 GLU A C 1
ATOM 2135 O O . GLU A 1 291 ? 11.799 7.929 -35.617 1.00 95.00 291 GLU A O 1
ATOM 2140 N N . LYS A 1 292 ? 9.686 8.056 -36.366 1.00 96.31 292 LYS A N 1
ATOM 2141 C CA . LYS A 1 292 ? 9.612 9.532 -36.308 1.00 96.31 292 LYS A CA 1
ATOM 2142 C C . LYS A 1 292 ? 9.835 10.089 -34.901 1.00 96.31 292 LYS A C 1
ATOM 2144 O O . LYS A 1 292 ? 10.338 11.199 -34.754 1.00 96.31 292 LYS A O 1
ATOM 2149 N N . MET A 1 293 ? 9.458 9.335 -33.871 1.00 93.75 293 MET A N 1
ATOM 2150 C CA . MET A 1 293 ? 9.673 9.689 -32.465 1.00 93.75 293 MET A CA 1
ATOM 2151 C C . MET A 1 293 ? 11.080 9.346 -31.953 1.00 93.75 293 MET A C 1
ATOM 2153 O O . MET A 1 293 ? 11.363 9.604 -30.778 1.00 93.75 293 MET A O 1
ATOM 2157 N N . GLY A 1 294 ? 11.939 8.748 -32.788 1.00 93.19 294 GLY A N 1
ATOM 2158 C CA . GLY A 1 294 ? 13.273 8.293 -32.395 1.00 93.19 294 GLY A CA 1
ATOM 2159 C C . GLY A 1 294 ? 13.233 7.228 -31.299 1.00 93.19 294 GLY A C 1
ATOM 2160 O O . GLY A 1 294 ? 14.114 7.194 -30.439 1.00 93.19 294 GLY A O 1
ATOM 2161 N N . ALA A 1 295 ? 12.179 6.407 -31.260 1.00 92.19 295 ALA A N 1
ATOM 2162 C CA . ALA A 1 295 ? 12.040 5.381 -30.240 1.00 92.19 295 ALA A CA 1
ATOM 2163 C C . ALA A 1 295 ? 13.076 4.261 -30.466 1.00 92.19 295 ALA A C 1
ATOM 2165 O O . ALA A 1 295 ? 13.192 3.758 -31.586 1.00 92.19 295 ALA A O 1
ATOM 2166 N N . PRO A 1 296 ? 13.819 3.837 -29.427 1.00 91.38 296 PRO A N 1
ATOM 2167 C CA . PRO A 1 296 ? 14.696 2.679 -29.532 1.00 91.38 296 PRO A CA 1
ATOM 2168 C C . PRO A 1 296 ? 13.890 1.393 -29.788 1.00 91.38 296 PRO A C 1
ATOM 2170 O O . PRO A 1 296 ? 12.681 1.354 -29.524 1.00 91.38 296 PRO A O 1
ATOM 2173 N N . PRO A 1 297 ? 14.554 0.312 -30.243 1.00 91.44 297 PRO A N 1
ATOM 2174 C CA . PRO A 1 297 ? 13.939 -1.006 -30.314 1.00 91.44 297 PRO A CA 1
ATOM 2175 C C . PRO A 1 297 ? 13.305 -1.397 -28.978 1.00 91.44 297 PRO A C 1
ATOM 2177 O O . PRO A 1 297 ? 13.846 -1.115 -27.903 1.00 91.44 297 PRO A O 1
ATOM 2180 N N . LYS A 1 298 ? 12.141 -2.046 -29.048 1.00 91.38 298 LYS A N 1
ATOM 2181 C CA . LYS A 1 298 ? 11.468 -2.544 -27.851 1.00 91.38 298 LYS A CA 1
ATOM 2182 C C . LYS A 1 298 ? 12.289 -3.661 -27.198 1.00 91.38 298 LYS A C 1
ATOM 2184 O O . LYS A 1 298 ? 12.953 -4.409 -27.913 1.00 91.38 298 LYS A O 1
ATOM 2189 N N . PRO A 1 299 ? 12.233 -3.786 -25.860 1.00 91.44 299 PRO A N 1
ATOM 2190 C CA . PRO A 1 299 ? 12.738 -4.962 -25.160 1.00 91.44 299 PRO A CA 1
ATOM 2191 C C . PRO A 1 299 ? 12.185 -6.279 -25.727 1.00 91.44 299 PRO A C 1
ATOM 2193 O O . PRO A 1 299 ? 11.132 -6.291 -26.362 1.00 91.44 299 PRO A O 1
ATOM 2196 N N . GLU A 1 300 ? 12.877 -7.387 -25.470 1.00 92.44 300 GLU A N 1
ATOM 2197 C CA . GLU A 1 300 ? 12.486 -8.725 -25.947 1.00 92.44 300 GLU A CA 1
ATOM 2198 C C . GLU A 1 300 ? 11.447 -9.416 -25.043 1.00 92.44 300 GLU A C 1
ATOM 2200 O O . GLU A 1 300 ? 10.966 -10.500 -25.371 1.00 92.44 300 GLU A O 1
ATOM 2205 N N . ASP A 1 301 ? 11.084 -8.806 -23.909 1.00 95.25 301 ASP A N 1
ATOM 2206 C CA . ASP A 1 301 ? 10.133 -9.374 -22.953 1.00 95.25 301 ASP A CA 1
ATOM 2207 C C . ASP A 1 301 ? 8.752 -9.618 -23.596 1.00 95.25 301 ASP A C 1
ATOM 2209 O O . ASP A 1 301 ? 8.302 -8.820 -24.426 1.00 95.25 301 ASP A O 1
ATOM 2213 N N . PRO A 1 302 ? 8.039 -10.690 -23.212 1.00 95.88 302 PRO A N 1
ATOM 2214 C CA . PRO A 1 302 ? 6.750 -11.032 -23.804 1.00 95.88 302 PRO A CA 1
ATOM 2215 C C . PRO A 1 302 ? 5.713 -9.917 -23.629 1.00 95.88 302 PRO A C 1
ATOM 2217 O O . PRO A 1 302 ? 5.708 -9.180 -22.644 1.00 95.88 302 PRO A O 1
ATOM 2220 N N . VAL A 1 303 ? 4.786 -9.806 -24.579 1.00 95.25 303 VAL A N 1
ATOM 2221 C CA . VAL A 1 303 ? 3.697 -8.824 -24.513 1.00 95.25 303 VAL A CA 1
ATOM 2222 C C . VAL A 1 303 ? 2.531 -9.391 -23.703 1.00 95.25 303 VAL A C 1
ATOM 2224 O O . VAL A 1 303 ? 2.094 -10.519 -23.929 1.00 95.25 303 VAL A O 1
ATOM 2227 N N . MET A 1 304 ? 2.001 -8.595 -22.775 1.00 93.56 304 MET A N 1
ATOM 2228 C CA . MET A 1 304 ? 0.769 -8.881 -22.042 1.00 93.56 304 MET A CA 1
ATOM 2229 C C . MET A 1 304 ? -0.444 -8.524 -22.907 1.00 93.56 304 MET A C 1
ATOM 2231 O O . MET A 1 304 ? -1.052 -7.462 -22.757 1.00 93.56 304 MET A O 1
ATOM 2235 N N . ASP A 1 305 ? -0.755 -9.389 -23.867 1.00 85.88 305 ASP A N 1
ATOM 2236 C CA . ASP A 1 305 ? -1.917 -9.239 -24.739 1.00 85.88 305 ASP A CA 1
ATOM 2237 C C . ASP A 1 305 ? -3.235 -9.671 -24.059 1.00 85.88 305 ASP A C 1
ATOM 2239 O O . ASP A 1 305 ? -3.271 -10.105 -22.905 1.00 85.88 305 ASP A O 1
ATOM 2243 N N . TYR A 1 306 ? -4.350 -9.546 -24.785 1.00 80.19 306 TYR A N 1
ATOM 2244 C CA . TYR A 1 306 ? -5.679 -9.925 -24.291 1.00 80.19 306 TYR A CA 1
ATOM 2245 C C . TYR A 1 306 ? -5.800 -11.411 -23.917 1.00 80.19 306 TYR A C 1
ATOM 2247 O O . TYR A 1 306 ? -6.623 -11.745 -23.069 1.00 80.19 306 TYR A O 1
ATOM 2255 N N . ALA A 1 307 ? -5.014 -12.303 -24.525 1.00 80.31 307 ALA A N 1
ATOM 2256 C CA . ALA A 1 307 ? -5.044 -13.730 -24.208 1.00 80.31 307 ALA A CA 1
ATOM 2257 C C . ALA A 1 307 ? -4.181 -14.054 -22.978 1.00 80.31 307 ALA A C 1
ATOM 2259 O O . ALA A 1 307 ? -4.494 -14.970 -22.219 1.00 80.31 307 ALA A O 1
ATOM 2260 N N . ALA A 1 308 ? -3.105 -13.298 -22.765 1.00 87.12 308 ALA A N 1
ATOM 2261 C CA . ALA A 1 308 ? -2.207 -13.452 -21.631 1.00 87.12 308 ALA A CA 1
ATOM 2262 C C . ALA A 1 308 ? -2.730 -12.779 -20.355 1.00 87.12 308 ALA A C 1
ATOM 2264 O O . ALA A 1 308 ? -2.349 -13.210 -19.268 1.00 87.12 308 ALA A O 1
ATOM 2265 N N . VAL A 1 309 ? -3.617 -11.778 -20.457 1.00 90.69 309 VAL A N 1
ATOM 2266 C CA . VAL A 1 309 ? -4.081 -10.995 -19.297 1.00 90.69 309 VAL A CA 1
ATOM 2267 C C . VAL A 1 309 ? -4.671 -11.872 -18.191 1.00 90.69 309 VAL A C 1
ATOM 2269 O O . VAL A 1 309 ? -4.439 -11.605 -17.016 1.00 90.69 309 VAL A O 1
ATOM 2272 N N . SER A 1 310 ? -5.353 -12.973 -18.533 1.00 89.19 310 SER A N 1
ATOM 2273 C CA . SER A 1 310 ? -5.940 -13.888 -17.545 1.00 89.19 310 SER A CA 1
ATOM 2274 C C . SER A 1 310 ? -4.902 -14.527 -16.618 1.00 89.19 310 SER A C 1
ATOM 2276 O O . SER A 1 310 ? -5.227 -14.855 -15.478 1.00 89.19 310 SER A O 1
ATOM 2278 N N . LYS A 1 311 ? -3.645 -14.646 -17.067 1.00 89.50 311 LYS A N 1
ATOM 2279 C CA . LYS A 1 311 ? -2.532 -15.190 -16.274 1.00 89.50 311 LYS A CA 1
ATOM 2280 C C . LYS A 1 311 ? -2.198 -14.327 -15.063 1.00 89.50 311 LYS A C 1
ATOM 2282 O O . LYS A 1 311 ? -1.625 -14.837 -14.109 1.00 89.50 311 LYS A O 1
ATOM 2287 N N . LEU A 1 312 ? -2.593 -13.048 -15.041 1.00 93.44 312 LEU A N 1
ATOM 2288 C CA . LEU A 1 312 ? -2.425 -12.182 -13.866 1.00 93.44 312 LEU A CA 1
ATOM 2289 C C . LEU A 1 312 ? -3.060 -12.785 -12.599 1.00 93.44 312 LEU A C 1
ATOM 2291 O O . LEU A 1 312 ? -2.575 -12.546 -11.495 1.00 93.44 312 LEU A O 1
ATOM 2295 N N . ALA A 1 313 ? -4.101 -13.612 -12.752 1.00 91.00 313 ALA A N 1
ATOM 2296 C CA . ALA A 1 313 ? -4.736 -14.330 -11.650 1.00 91.00 313 ALA A CA 1
ATOM 2297 C C . ALA A 1 313 ? -3.807 -15.352 -10.959 1.00 91.00 313 ALA A C 1
ATOM 2299 O O . ALA A 1 313 ? -4.019 -15.675 -9.789 1.00 91.00 313 ALA A O 1
ATOM 2300 N N . GLU A 1 314 ? -2.773 -15.843 -11.646 1.00 92.38 314 GLU A N 1
ATOM 2301 C CA . GLU A 1 314 ? -1.852 -16.877 -11.154 1.00 92.38 314 GLU A CA 1
ATOM 2302 C C . GLU A 1 314 ? -0.728 -16.314 -10.270 1.00 92.38 314 GLU A C 1
ATOM 2304 O O . GLU A 1 314 ? -0.110 -17.061 -9.513 1.00 92.38 314 GLU A O 1
ATOM 2309 N N . TYR A 1 315 ? -0.468 -15.004 -10.341 1.00 93.88 315 TYR A N 1
ATOM 2310 C CA . TYR A 1 315 ? 0.601 -14.344 -9.587 1.00 93.88 315 TYR A CA 1
ATOM 2311 C C . TYR A 1 315 ? 0.135 -13.907 -8.200 1.00 93.88 315 TYR A C 1
ATOM 2313 O O . TYR A 1 315 ? -1.009 -13.501 -8.018 1.00 93.88 315 TYR A O 1
ATOM 2321 N N . ASP A 1 316 ? 1.019 -13.936 -7.211 1.00 90.00 316 ASP A N 1
ATOM 2322 C CA . ASP A 1 316 ? 0.730 -13.496 -5.842 1.00 90.00 316 ASP A CA 1
ATOM 2323 C C . ASP A 1 316 ? 0.813 -11.966 -5.697 1.00 90.00 316 ASP A C 1
ATOM 2325 O O . ASP A 1 316 ? 0.130 -11.372 -4.858 1.00 90.00 316 ASP A O 1
ATOM 2329 N N . GLY A 1 317 ? 1.611 -11.319 -6.551 1.00 92.69 317 GLY A N 1
ATOM 2330 C CA . GLY A 1 317 ? 1.731 -9.867 -6.610 1.00 92.69 317 GLY A CA 1
ATOM 2331 C C . GLY A 1 317 ? 2.044 -9.344 -8.010 1.00 92.69 317 GLY A C 1
ATOM 2332 O O . GLY A 1 317 ? 2.601 -10.056 -8.848 1.00 92.69 317 GLY A O 1
ATOM 2333 N N . ILE A 1 318 ? 1.673 -8.091 -8.268 1.00 97.19 318 ILE A N 1
ATOM 2334 C CA . ILE A 1 318 ? 1.818 -7.443 -9.574 1.00 97.19 318 ILE A CA 1
ATOM 2335 C C . ILE A 1 318 ? 2.446 -6.055 -9.400 1.00 97.19 318 ILE A C 1
ATOM 2337 O O . ILE A 1 318 ? 1.963 -5.237 -8.622 1.00 97.19 318 ILE A O 1
ATOM 2341 N N . MET A 1 319 ? 3.505 -5.744 -10.143 1.00 97.81 319 MET A N 1
ATOM 2342 C CA . MET A 1 319 ? 4.054 -4.387 -10.206 1.00 97.81 319 MET A CA 1
ATOM 2343 C C . MET A 1 319 ? 3.824 -3.746 -11.568 1.00 97.81 319 MET A C 1
ATOM 2345 O O . MET A 1 319 ? 3.974 -4.391 -12.604 1.00 97.81 319 MET A O 1
ATOM 2349 N N . PHE A 1 320 ? 3.522 -2.448 -11.555 1.00 98.31 320 PHE A N 1
ATOM 2350 C CA . PHE A 1 320 ? 3.250 -1.673 -12.761 1.00 98.31 320 PHE A CA 1
ATOM 2351 C C . PHE A 1 320 ? 4.340 -0.633 -13.033 1.00 98.31 320 PHE A C 1
ATOM 2353 O O . PHE A 1 320 ? 4.547 0.286 -12.237 1.00 98.31 320 PHE A O 1
ATOM 2360 N N . GLY A 1 321 ? 5.009 -0.762 -14.179 1.00 98.25 321 GLY A N 1
ATOM 2361 C CA . GLY A 1 321 ? 6.005 0.195 -14.660 1.00 98.25 321 GLY A CA 1
ATOM 2362 C C . GLY A 1 321 ? 5.391 1.242 -15.584 1.00 98.25 321 GLY A C 1
ATOM 2363 O O . GLY A 1 321 ? 4.942 0.923 -16.687 1.00 98.25 321 GLY A O 1
ATOM 2364 N N . LEU A 1 322 ? 5.384 2.501 -15.148 1.00 97.44 322 LEU A N 1
ATOM 2365 C CA . LEU A 1 322 ? 4.560 3.557 -15.737 1.00 97.44 322 LEU A CA 1
ATOM 2366 C C . LEU A 1 322 ? 5.418 4.728 -16.246 1.00 97.44 322 LEU A C 1
ATOM 2368 O O . LEU A 1 322 ? 5.961 5.493 -15.448 1.00 97.44 322 LEU A O 1
ATOM 2372 N N . PRO A 1 323 ? 5.524 4.959 -17.563 1.00 95.62 323 PRO A N 1
ATOM 2373 C CA . PRO A 1 323 ? 6.049 6.219 -18.062 1.00 95.62 323 PRO A CA 1
ATOM 2374 C C . PRO A 1 323 ? 4.949 7.280 -17.962 1.00 95.62 323 PRO A C 1
ATOM 2376 O O . PRO A 1 323 ? 3.847 7.098 -18.489 1.00 95.62 323 PRO A O 1
ATOM 2379 N N . THR A 1 324 ? 5.244 8.396 -17.297 1.00 95.88 324 THR A N 1
ATOM 2380 C CA . THR A 1 324 ? 4.253 9.450 -17.066 1.00 95.88 324 THR A CA 1
ATOM 2381 C C . THR A 1 324 ? 3.794 10.096 -18.373 1.00 95.88 324 THR A C 1
ATOM 2383 O O . THR A 1 324 ? 4.574 10.323 -19.308 1.00 95.88 324 THR A O 1
ATOM 2386 N N . ARG A 1 325 ? 2.518 10.460 -18.418 1.00 95.50 325 ARG A N 1
ATOM 2387 C CA . ARG A 1 325 ? 1.943 11.431 -19.346 1.00 95.50 325 ARG A CA 1
ATOM 2388 C C . ARG A 1 325 ? 1.149 12.426 -18.515 1.00 95.50 325 ARG A C 1
ATOM 2390 O O . ARG A 1 325 ? 0.028 12.145 -18.112 1.00 95.50 325 ARG A O 1
ATOM 2397 N N . PHE A 1 326 ? 1.782 13.557 -18.205 1.00 93.56 326 PHE A N 1
ATOM 2398 C CA . PHE A 1 326 ? 1.190 14.643 -17.414 1.00 93.56 326 PHE A CA 1
ATOM 2399 C C . PHE A 1 326 ? 0.634 14.189 -16.050 1.00 93.56 326 PHE A C 1
ATOM 2401 O O . PHE A 1 326 ? -0.434 14.622 -15.631 1.00 93.56 326 PHE A O 1
ATOM 2408 N N . GLY A 1 327 ? 1.347 13.296 -15.353 1.00 93.69 327 GLY A N 1
ATOM 2409 C CA . GLY A 1 327 ? 0.897 12.775 -14.057 1.00 93.69 327 GLY A CA 1
ATOM 2410 C C . GLY A 1 327 ? -0.146 11.661 -14.146 1.00 93.69 327 GLY A C 1
ATOM 2411 O O . GLY A 1 327 ? -0.794 11.358 -13.151 1.00 93.69 327 GLY A O 1
ATOM 2412 N N . SER A 1 328 ? -0.324 11.062 -15.324 1.00 94.44 328 SER A N 1
ATOM 2413 C CA . SER A 1 328 ? -1.185 9.900 -15.561 1.00 94.44 328 SER A CA 1
ATOM 2414 C C . SER A 1 328 ? -0.442 8.794 -16.309 1.00 94.44 328 SER A C 1
ATOM 2416 O O . SER A 1 328 ? 0.640 9.012 -16.866 1.00 94.44 328 SER A O 1
ATOM 2418 N N . ALA A 1 329 ? -1.020 7.593 -16.320 1.00 91.50 329 ALA A N 1
ATOM 2419 C CA . ALA A 1 329 ? -0.511 6.478 -17.107 1.00 91.50 329 ALA A CA 1
ATOM 2420 C C . ALA A 1 329 ? -0.526 6.794 -18.617 1.00 91.50 329 ALA A C 1
ATOM 2422 O O . ALA A 1 329 ? -1.411 7.484 -19.121 1.00 91.50 329 ALA A O 1
ATOM 2423 N N . SER A 1 330 ? 0.449 6.258 -19.355 1.00 95.88 330 SER A N 1
ATOM 2424 C CA . SER A 1 330 ? 0.445 6.292 -20.826 1.00 95.88 330 SER A CA 1
ATOM 2425 C C . SER A 1 330 ? -0.779 5.588 -21.428 1.00 95.88 330 SER A C 1
ATOM 2427 O O . SER A 1 330 ? -1.347 4.697 -20.797 1.00 95.88 330 SER A O 1
ATOM 2429 N N . ALA A 1 331 ? -1.125 5.918 -22.677 1.00 96.44 331 ALA A N 1
ATOM 2430 C CA . ALA A 1 331 ? -2.236 5.292 -23.398 1.00 96.44 331 ALA A CA 1
ATOM 2431 C C . ALA A 1 331 ? -2.112 3.758 -23.474 1.00 96.44 331 ALA A C 1
ATOM 2433 O O . ALA A 1 331 ? -3.099 3.056 -23.293 1.00 96.44 331 ALA A O 1
ATOM 2434 N N . GLN A 1 332 ? -0.897 3.237 -23.658 1.00 96.31 332 GLN A N 1
ATOM 2435 C CA . GLN A 1 332 ? -0.596 1.803 -23.694 1.00 96.31 332 GLN A CA 1
ATOM 2436 C C . GLN A 1 332 ? -0.923 1.128 -22.359 1.00 96.31 332 GLN A C 1
ATOM 2438 O O . GLN A 1 332 ? -1.643 0.134 -22.316 1.00 96.31 332 GLN A O 1
ATOM 2443 N N . MET A 1 333 ? -0.464 1.716 -21.249 1.00 96.62 333 MET A N 1
ATOM 2444 C CA . MET A 1 333 ? -0.796 1.215 -19.911 1.00 96.62 333 MET A CA 1
ATOM 2445 C C . MET A 1 333 ? -2.290 1.329 -19.612 1.00 96.62 333 MET A C 1
ATOM 2447 O O . MET A 1 333 ? -2.849 0.429 -18.992 1.00 96.62 333 MET A O 1
ATOM 2451 N N . LYS A 1 334 ? -2.958 2.395 -20.072 1.00 94.69 334 LYS A N 1
ATOM 2452 C CA . LYS A 1 334 ? -4.408 2.519 -19.908 1.00 94.69 334 LYS A CA 1
ATOM 2453 C C . LYS A 1 334 ? -5.158 1.443 -20.698 1.00 94.69 334 LYS A C 1
ATOM 2455 O O . LYS A 1 334 ? -5.999 0.770 -20.117 1.00 94.69 334 LYS A O 1
ATOM 2460 N N . SER A 1 335 ? -4.782 1.203 -21.954 1.00 94.19 335 SER A N 1
ATOM 2461 C CA . SER A 1 335 ? -5.345 0.117 -22.765 1.00 94.19 335 SER A CA 1
ATOM 2462 C C . SER A 1 335 ? -5.105 -1.260 -22.145 1.00 94.19 335 SER A C 1
ATOM 2464 O O . SER A 1 335 ? -5.967 -2.126 -22.263 1.00 94.19 335 SER A O 1
ATOM 2466 N N . PHE A 1 336 ? -3.962 -1.471 -21.486 1.00 95.50 336 PHE A N 1
ATOM 2467 C CA . PHE A 1 336 ? -3.722 -2.682 -20.705 1.00 95.50 336 PHE A CA 1
ATOM 2468 C C . PHE A 1 336 ? -4.693 -2.785 -19.518 1.00 95.50 336 PHE A C 1
ATOM 2470 O O . PHE A 1 336 ? -5.314 -3.821 -19.335 1.00 95.50 336 PHE A O 1
ATOM 2477 N N . PHE A 1 337 ? -4.894 -1.727 -18.728 1.00 94.50 337 PHE A N 1
ATOM 2478 C CA . PHE A 1 337 ? -5.888 -1.786 -17.649 1.00 94.50 337 PHE A CA 1
ATOM 2479 C C . PHE A 1 337 ? -7.305 -2.024 -18.186 1.00 94.50 337 PHE A C 1
ATOM 2481 O O . PHE A 1 337 ? -8.055 -2.797 -17.593 1.00 94.50 337 PHE A O 1
ATOM 2488 N N . ASP A 1 338 ? -7.660 -1.442 -19.329 1.00 92.44 338 ASP A N 1
ATOM 2489 C CA . ASP A 1 338 ? -8.972 -1.641 -19.950 1.00 92.44 338 ASP A CA 1
ATOM 2490 C C . ASP A 1 338 ? -9.186 -3.096 -20.415 1.00 92.44 338 ASP A C 1
ATOM 2492 O O . ASP A 1 338 ? -10.313 -3.591 -20.379 1.00 92.44 338 ASP A O 1
ATOM 2496 N N . SER A 1 339 ? -8.117 -3.832 -20.750 1.00 93.31 339 SER A N 1
ATOM 2497 C CA . SER A 1 339 ? -8.208 -5.259 -21.093 1.00 93.31 339 SER A CA 1
ATOM 2498 C C . SER A 1 339 ? -8.445 -6.177 -19.888 1.00 93.31 339 SER A C 1
ATOM 2500 O O . SER A 1 339 ? -8.819 -7.338 -20.059 1.00 93.31 339 SER A O 1
ATOM 2502 N N . THR A 1 340 ? -8.305 -5.673 -18.657 1.00 94.06 340 THR A N 1
ATOM 2503 C CA . THR A 1 340 ? -8.486 -6.461 -17.423 1.00 94.06 340 THR A CA 1
ATOM 2504 C C . THR A 1 340 ? -9.946 -6.586 -16.963 1.00 94.06 340 THR A C 1
ATOM 2506 O O . THR A 1 340 ? -10.203 -7.126 -15.887 1.00 94.06 340 THR A O 1
ATOM 2509 N N . GLY A 1 341 ? -10.925 -6.131 -17.756 1.00 90.44 341 GLY A N 1
ATOM 2510 C CA . GLY A 1 341 ? -12.344 -6.098 -17.365 1.00 90.44 341 GLY A CA 1
ATOM 2511 C C . GLY A 1 341 ? -12.917 -7.447 -16.903 1.00 90.44 341 GLY A C 1
ATOM 2512 O O . GLY A 1 341 ? -13.655 -7.498 -15.922 1.00 90.44 341 GLY A O 1
ATOM 2513 N N . ALA A 1 342 ? -12.520 -8.558 -17.532 1.00 89.56 342 ALA A N 1
ATOM 2514 C CA . ALA A 1 342 ? -12.956 -9.893 -17.112 1.00 89.56 342 ALA A CA 1
ATOM 2515 C C . ALA A 1 342 ? -12.428 -10.278 -15.715 1.00 89.56 342 ALA A C 1
ATOM 2517 O O . ALA A 1 342 ? -13.159 -10.859 -14.917 1.00 89.56 342 ALA A O 1
ATOM 2518 N N . LEU A 1 343 ? -11.184 -9.905 -15.393 1.00 90.62 343 LEU A N 1
ATOM 2519 C CA . LEU A 1 343 ? -10.580 -10.147 -14.077 1.00 90.62 343 LEU A CA 1
ATOM 2520 C C . LEU A 1 343 ? -11.224 -9.292 -12.985 1.00 90.62 343 LEU A C 1
ATOM 2522 O O . LEU A 1 343 ? -11.374 -9.750 -11.853 1.00 90.62 343 LEU A O 1
ATOM 2526 N N . TRP A 1 344 ? -11.623 -8.067 -13.337 1.00 88.75 344 TRP A N 1
ATOM 2527 C CA . TRP A 1 344 ? -12.399 -7.196 -12.457 1.00 88.75 344 TRP A CA 1
ATOM 2528 C C . TRP A 1 344 ? -13.758 -7.828 -12.142 1.00 88.75 344 TRP A C 1
ATOM 2530 O O . TRP A 1 344 ? -14.151 -7.928 -10.977 1.00 88.75 344 TRP A O 1
ATOM 2540 N N . GLN A 1 345 ? -14.452 -8.322 -13.171 1.00 84.88 345 GLN A N 1
ATOM 2541 C CA . GLN A 1 345 ? -15.764 -8.949 -13.025 1.00 84.88 345 GLN A CA 1
ATOM 2542 C C . GLN A 1 345 ? -15.705 -10.264 -12.237 1.00 84.88 345 GLN A C 1
ATOM 2544 O O . GLN A 1 345 ? -16.658 -10.590 -11.533 1.00 84.88 345 GLN A O 1
ATOM 2549 N N . SER A 1 346 ? -14.607 -11.016 -12.327 1.00 85.56 346 SER A N 1
ATOM 2550 C CA . SER A 1 346 ? -14.429 -12.250 -11.556 1.00 85.56 346 SER A CA 1
ATOM 2551 C C . SER A 1 346 ? -13.823 -12.026 -10.166 1.00 85.56 346 SER A C 1
ATOM 2553 O O . SER A 1 346 ? -13.741 -12.971 -9.386 1.00 85.56 346 SER A O 1
ATOM 2555 N N . GLY A 1 347 ? -13.320 -10.821 -9.872 1.00 84.06 347 GLY A N 1
ATOM 2556 C CA . GLY A 1 347 ? -12.570 -10.532 -8.648 1.00 84.06 347 GLY A CA 1
ATOM 2557 C C . GLY A 1 347 ? -11.237 -11.258 -8.530 1.00 84.06 347 GLY A C 1
ATOM 2558 O O . GLY A 1 347 ? -10.709 -11.387 -7.430 1.00 84.06 347 GLY A O 1
ATOM 2559 N N . ALA A 1 348 ? -10.671 -11.720 -9.645 1.00 87.56 348 ALA A N 1
ATOM 2560 C CA . ALA A 1 348 ? -9.476 -12.563 -9.634 1.00 87.56 348 ALA A CA 1
ATOM 2561 C C . ALA A 1 348 ? -8.229 -11.851 -9.089 1.00 87.56 348 ALA A C 1
ATOM 2563 O O . ALA A 1 348 ? -7.273 -12.518 -8.703 1.00 87.56 348 ALA A O 1
ATOM 2564 N N . LEU A 1 349 ? -8.224 -10.514 -9.069 1.00 89.12 349 LEU A N 1
ATOM 2565 C CA . LEU A 1 349 ? -7.122 -9.711 -8.536 1.00 89.12 349 LEU A CA 1
ATOM 2566 C C . LEU A 1 349 ? -7.378 -9.188 -7.113 1.00 89.12 349 LEU A C 1
ATOM 2568 O O . LEU A 1 349 ? -6.470 -8.615 -6.512 1.00 89.12 349 LEU A O 1
ATOM 2572 N N . ALA A 1 350 ? -8.571 -9.397 -6.551 1.00 88.00 350 ALA A N 1
ATOM 2573 C CA . ALA A 1 350 ? -8.897 -8.910 -5.216 1.00 88.00 350 ALA A CA 1
ATOM 2574 C C . ALA A 1 350 ? -7.982 -9.555 -4.160 1.00 88.00 350 ALA A C 1
ATOM 2576 O O . ALA A 1 350 ? -7.774 -10.769 -4.155 1.00 88.00 350 ALA A O 1
ATOM 2577 N N . GLY A 1 351 ? -7.409 -8.736 -3.277 1.00 84.44 351 GLY A N 1
ATOM 2578 C CA . GLY A 1 351 ? -6.479 -9.170 -2.231 1.00 84.44 351 GLY A CA 1
ATOM 2579 C C . GLY A 1 351 ? -5.043 -9.441 -2.698 1.00 84.44 351 GLY A C 1
ATOM 2580 O O . GLY A 1 351 ? -4.173 -9.652 -1.856 1.00 84.44 351 GLY A O 1
ATOM 2581 N N . LYS A 1 352 ? -4.748 -9.408 -4.006 1.00 89.38 352 LYS A N 1
ATOM 2582 C CA . LYS A 1 352 ? -3.362 -9.530 -4.491 1.00 89.38 352 LYS A CA 1
ATOM 2583 C C . LYS A 1 352 ? -2.562 -8.271 -4.183 1.00 89.38 352 LYS A C 1
ATOM 2585 O O . LYS A 1 352 ? -3.105 -7.165 -4.194 1.00 89.38 352 LYS A O 1
ATOM 2590 N N . LEU A 1 353 ? -1.260 -8.435 -3.953 1.00 92.62 353 LEU A N 1
ATOM 2591 C CA . LEU A 1 353 ? -0.363 -7.304 -3.727 1.00 92.62 353 LEU A CA 1
ATOM 2592 C C . LEU A 1 353 ? -0.117 -6.555 -5.038 1.00 92.62 353 LEU A C 1
ATOM 2594 O O . LEU A 1 353 ? 0.142 -7.168 -6.073 1.00 92.62 353 LEU A O 1
ATOM 2598 N N . ALA A 1 354 ? -0.143 -5.229 -4.990 1.00 96.06 354 ALA A N 1
ATOM 2599 C CA . ALA A 1 354 ? 0.150 -4.375 -6.126 1.00 96.06 354 ALA A CA 1
ATOM 2600 C C . ALA A 1 354 ? 1.070 -3.216 -5.745 1.00 96.06 354 ALA A C 1
ATOM 2602 O O . ALA A 1 354 ? 0.942 -2.632 -4.673 1.00 96.06 354 ALA A O 1
ATOM 2603 N N . ALA A 1 355 ? 1.988 -2.852 -6.635 1.00 96.88 355 ALA A N 1
ATOM 2604 C CA . ALA A 1 355 ? 2.824 -1.664 -6.480 1.00 96.88 355 ALA A CA 1
ATOM 2605 C C . ALA A 1 355 ? 3.125 -1.032 -7.843 1.00 96.88 355 ALA A C 1
ATOM 2607 O O . ALA A 1 355 ? 2.798 -1.580 -8.896 1.00 96.88 355 ALA A O 1
ATOM 2608 N N . SER A 1 356 ? 3.748 0.144 -7.849 1.00 97.50 356 SER A N 1
ATOM 2609 C CA . SER A 1 356 ? 4.145 0.803 -9.096 1.00 97.50 356 SER A CA 1
ATOM 2610 C C . SER A 1 356 ? 5.491 1.508 -8.986 1.00 97.50 356 SER A C 1
ATOM 2612 O O . SER A 1 356 ? 5.958 1.825 -7.890 1.00 97.50 356 SER A O 1
ATOM 2614 N N . PHE A 1 357 ? 6.111 1.741 -10.138 1.00 97.94 357 PHE A N 1
ATOM 2615 C CA . PHE A 1 357 ? 7.328 2.531 -10.314 1.00 97.94 357 PHE A CA 1
ATOM 2616 C C . PHE A 1 357 ? 7.200 3.372 -11.585 1.00 97.94 357 PHE A C 1
ATOM 2618 O O . PHE A 1 357 ? 6.531 2.969 -12.543 1.00 97.94 357 PHE A O 1
ATOM 2625 N N . VAL A 1 358 ? 7.797 4.564 -11.590 1.00 97.06 358 VAL A N 1
ATOM 2626 C CA . VAL A 1 358 ? 7.492 5.595 -12.596 1.00 97.06 358 VAL A CA 1
ATOM 2627 C C . VAL A 1 358 ? 8.748 6.107 -13.299 1.00 97.06 358 VAL A C 1
ATOM 2629 O O . VAL A 1 358 ? 9.821 6.218 -12.715 1.00 97.06 358 VAL A O 1
ATOM 2632 N N . SER A 1 359 ? 8.616 6.473 -14.572 1.00 95.88 359 SER A N 1
ATOM 2633 C CA . SER A 1 359 ? 9.593 7.328 -15.254 1.00 95.88 359 SER A CA 1
ATOM 2634 C C . SER A 1 359 ? 8.953 8.656 -15.643 1.00 95.88 359 SER A C 1
ATOM 2636 O O . SER A 1 359 ? 7.880 8.668 -16.253 1.00 95.88 359 SER A O 1
ATOM 2638 N N . THR A 1 360 ? 9.602 9.772 -15.309 1.00 94.62 360 THR A N 1
ATOM 2639 C CA . THR A 1 360 ? 9.151 11.124 -15.657 1.00 94.62 360 THR A CA 1
ATOM 2640 C C . THR A 1 360 ? 10.043 11.795 -16.690 1.00 94.62 360 THR A C 1
ATOM 2642 O O . THR A 1 360 ? 11.194 11.416 -16.870 1.00 94.62 360 THR A O 1
ATOM 2645 N N . GLY A 1 361 ? 9.515 12.796 -17.401 1.00 88.31 361 GLY A N 1
ATOM 2646 C CA . GLY A 1 361 ? 10.336 13.617 -18.299 1.00 88.31 361 GLY A CA 1
ATOM 2647 C C . GLY A 1 361 ? 11.220 14.579 -17.507 1.00 88.31 361 GLY A C 1
ATOM 2648 O O . GLY A 1 361 ? 12.440 14.579 -17.628 1.00 88.31 361 GLY A O 1
ATOM 2649 N N . THR A 1 362 ? 10.603 15.362 -16.625 1.00 86.12 362 THR A N 1
ATOM 2650 C CA . THR A 1 362 ? 11.284 16.346 -15.777 1.00 86.12 362 THR A CA 1
ATOM 2651 C C . THR A 1 362 ? 11.194 15.978 -14.298 1.00 86.12 362 THR A C 1
ATOM 2653 O O . THR A 1 362 ? 10.420 15.100 -13.897 1.00 86.12 362 THR A O 1
ATOM 2656 N N . LEU A 1 363 ? 11.998 16.658 -13.476 1.00 77.81 363 LEU A N 1
ATOM 2657 C CA . LEU A 1 363 ? 11.912 16.573 -12.020 1.00 77.81 363 LEU A CA 1
ATOM 2658 C C . LEU A 1 363 ? 10.504 16.964 -11.553 1.00 77.81 363 LEU A C 1
ATOM 2660 O O . LEU A 1 363 ? 9.942 17.942 -12.046 1.00 77.81 363 LEU A O 1
ATOM 2664 N N . ASN A 1 364 ? 9.941 16.196 -10.618 1.00 73.19 364 ASN A N 1
ATOM 2665 C CA . ASN A 1 364 ? 8.606 16.369 -10.020 1.00 73.19 364 ASN A CA 1
ATOM 2666 C C . ASN A 1 364 ? 7.411 16.277 -10.988 1.00 73.19 364 ASN A C 1
ATOM 2668 O O . ASN A 1 364 ? 6.289 16.040 -10.543 1.00 73.19 364 ASN A O 1
ATOM 2672 N N . GLY A 1 365 ? 7.628 16.403 -12.300 1.00 83.31 365 GLY A N 1
ATOM 2673 C CA . GLY A 1 365 ? 6.607 16.338 -13.340 1.00 83.31 365 GLY A CA 1
ATOM 2674 C C . GLY A 1 365 ? 5.968 14.957 -13.433 1.00 83.31 365 GLY A C 1
ATOM 2675 O O . GLY A 1 365 ? 6.370 14.134 -14.250 1.00 83.31 365 GLY A O 1
ATOM 2676 N N . GLY A 1 366 ? 4.966 14.709 -12.594 1.00 88.19 366 GLY A N 1
ATOM 2677 C CA . GLY A 1 366 ? 4.229 13.453 -12.557 1.00 88.19 366 GLY A CA 1
ATOM 2678 C C . GLY A 1 366 ? 4.810 12.376 -11.643 1.00 88.19 366 GLY A C 1
ATOM 2679 O O . GLY A 1 366 ? 4.315 11.254 -11.707 1.00 88.19 366 GLY A O 1
ATOM 2680 N N . GLN A 1 367 ? 5.830 12.666 -10.825 1.00 88.81 367 GLN A N 1
ATOM 2681 C CA . GLN A 1 367 ? 6.496 11.625 -10.023 1.00 88.81 367 GLN A CA 1
ATOM 2682 C C . GLN A 1 367 ? 5.538 10.981 -9.020 1.00 88.81 367 GLN A C 1
ATOM 2684 O O . GLN A 1 367 ? 5.396 9.770 -9.029 1.00 88.81 367 GLN A O 1
ATOM 2689 N N . GLU A 1 368 ? 4.809 11.772 -8.232 1.00 93.62 368 GLU A N 1
ATOM 2690 C CA . GLU A 1 368 ? 3.811 11.235 -7.297 1.00 93.62 368 GLU A CA 1
ATOM 2691 C C . GLU A 1 368 ? 2.452 11.027 -7.966 1.00 93.62 368 GLU A C 1
ATOM 2693 O O . GLU A 1 368 ? 1.824 9.977 -7.824 1.00 93.62 368 GLU A O 1
ATOM 2698 N N . SER A 1 369 ? 2.003 12.004 -8.758 1.00 94.69 369 SER A N 1
ATOM 2699 C CA . SER A 1 369 ? 0.650 11.981 -9.316 1.00 94.69 369 SER A CA 1
ATOM 2700 C C . SER A 1 369 ? 0.403 10.806 -10.261 1.00 94.69 369 SER A C 1
ATOM 2702 O O . SER A 1 369 ? -0.716 10.307 -10.285 1.00 94.69 369 SER A O 1
ATOM 2704 N N . THR A 1 370 ? 1.421 10.287 -10.962 1.00 96.56 370 THR A N 1
ATOM 2705 C CA . THR A 1 370 ? 1.257 9.086 -11.807 1.00 96.56 370 THR A CA 1
ATOM 2706 C C . THR A 1 370 ? 0.934 7.844 -10.974 1.00 96.56 370 THR A C 1
ATOM 2708 O O . THR A 1 370 ? 0.085 7.048 -11.380 1.00 96.56 370 THR A O 1
ATOM 2711 N N . HIS A 1 371 ? 1.559 7.683 -9.801 1.00 95.88 371 HIS A N 1
ATOM 2712 C CA . HIS A 1 371 ? 1.207 6.608 -8.868 1.00 95.88 371 HIS A CA 1
ATOM 2713 C C . HIS A 1 371 ? -0.229 6.782 -8.377 1.00 95.88 371 HIS A C 1
ATOM 2715 O O . HIS A 1 371 ? -1.039 5.861 -8.477 1.00 95.88 371 HIS A O 1
ATOM 2721 N N . MET A 1 372 ? -0.557 7.988 -7.911 1.00 93.88 372 MET A N 1
ATOM 2722 C CA . MET A 1 372 ? -1.861 8.297 -7.330 1.00 93.88 372 MET A CA 1
ATOM 2723 C C . MET A 1 372 ? -3.005 8.102 -8.334 1.00 93.88 372 MET A C 1
ATOM 2725 O O . MET A 1 372 ? -3.996 7.446 -8.031 1.00 93.88 372 MET A O 1
ATOM 2729 N N . THR A 1 373 ? -2.879 8.618 -9.555 1.00 93.81 373 THR A N 1
ATOM 2730 C CA . THR A 1 373 ? -3.924 8.467 -10.581 1.00 93.81 373 THR A CA 1
ATOM 2731 C C . THR A 1 373 ? -4.071 7.018 -11.035 1.00 93.81 373 THR A C 1
ATOM 2733 O O . THR A 1 373 ? -5.186 6.581 -11.314 1.00 93.81 373 THR A O 1
ATOM 2736 N N . THR A 1 374 ? -2.985 6.240 -11.050 1.00 93.12 374 THR A N 1
ATOM 2737 C CA . THR A 1 374 ? -3.029 4.823 -11.442 1.00 93.12 374 THR A CA 1
ATOM 2738 C C . THR A 1 374 ? -3.578 3.922 -10.335 1.00 93.12 374 THR A C 1
ATOM 2740 O O . THR A 1 374 ? -4.211 2.912 -10.652 1.00 93.12 374 THR A O 1
ATOM 2743 N N . LEU A 1 375 ? -3.412 4.304 -9.062 1.00 94.19 375 LEU A N 1
ATOM 2744 C CA . LEU A 1 375 ? -3.949 3.591 -7.895 1.00 94.19 375 LEU A CA 1
ATOM 2745 C C . LEU A 1 375 ? -5.454 3.322 -8.021 1.00 94.19 375 LEU A C 1
ATOM 2747 O O . LEU A 1 375 ? -5.913 2.265 -7.604 1.00 94.19 375 LEU A O 1
ATOM 2751 N N . THR A 1 376 ? -6.205 4.229 -8.652 1.00 92.38 376 THR A N 1
ATOM 2752 C CA . THR A 1 376 ? -7.644 4.065 -8.935 1.00 92.38 376 THR A CA 1
ATOM 2753 C C . THR A 1 376 ? -7.957 2.714 -9.596 1.00 92.38 376 THR A C 1
ATOM 2755 O O . THR A 1 376 ? -8.832 1.986 -9.127 1.00 92.38 376 THR A O 1
ATOM 2758 N N . ASN A 1 377 ? -7.188 2.318 -10.620 1.00 93.00 377 ASN A N 1
ATOM 2759 C CA . ASN A 1 377 ? -7.372 1.040 -11.312 1.00 93.00 377 ASN A CA 1
ATOM 2760 C C . ASN A 1 377 ? -7.115 -0.137 -10.360 1.00 93.00 377 ASN A C 1
ATOM 2762 O O . ASN A 1 377 ? -7.837 -1.128 -10.396 1.00 93.00 377 ASN A O 1
ATOM 2766 N N . MET A 1 378 ? -6.121 -0.021 -9.474 1.00 94.00 378 MET A N 1
ATOM 2767 C CA . MET A 1 378 ? -5.798 -1.072 -8.505 1.00 94.00 378 MET A CA 1
ATOM 2768 C C . MET A 1 378 ? -6.896 -1.234 -7.453 1.00 94.00 378 MET A C 1
ATOM 2770 O O . MET A 1 378 ? -7.300 -2.352 -7.134 1.00 94.00 378 MET A O 1
ATOM 2774 N N . VAL A 1 379 ? -7.428 -0.111 -6.977 1.00 92.25 379 VAL A N 1
ATOM 2775 C CA . VAL A 1 379 ? -8.511 -0.055 -5.993 1.00 92.25 379 VAL A CA 1
ATOM 2776 C C . VAL A 1 379 ? -9.806 -0.637 -6.544 1.00 92.25 379 VAL A C 1
ATOM 2778 O O . VAL A 1 379 ? -10.470 -1.399 -5.846 1.00 92.25 379 VAL A O 1
ATOM 2781 N N . HIS A 1 380 ? -10.141 -0.367 -7.807 1.00 91.12 380 HIS A N 1
ATOM 2782 C CA . HIS A 1 380 ? -11.320 -0.955 -8.452 1.00 91.12 380 HIS A CA 1
ATOM 2783 C C . HIS A 1 380 ? -11.256 -2.489 -8.500 1.00 91.12 380 HIS A C 1
ATOM 2785 O O . HIS A 1 380 ? -12.273 -3.156 -8.308 1.00 91.12 380 HIS A O 1
ATOM 2791 N N . HIS A 1 381 ? -10.060 -3.046 -8.705 1.00 91.31 381 HIS A N 1
ATOM 2792 C CA . HIS A 1 381 ? -9.802 -4.489 -8.667 1.00 91.31 381 HIS A CA 1
ATOM 2793 C C . HIS A 1 381 ? -9.727 -5.075 -7.251 1.00 91.31 381 HIS A C 1
ATOM 2795 O O . HIS A 1 381 ? -9.697 -6.293 -7.104 1.00 91.31 381 HIS A O 1
ATOM 2801 N N . GLY A 1 382 ? -9.695 -4.240 -6.208 1.00 88.88 382 GLY A N 1
ATOM 2802 C CA . GLY A 1 382 ? -9.506 -4.691 -4.829 1.00 88.88 382 GLY A CA 1
ATOM 2803 C C . GLY A 1 382 ? -8.075 -5.148 -4.521 1.00 88.88 382 GLY A C 1
ATOM 2804 O O . GLY A 1 382 ? -7.882 -5.945 -3.606 1.00 88.88 382 GLY A O 1
ATOM 2805 N N . MET A 1 383 ? -7.076 -4.700 -5.290 1.00 92.88 383 MET A N 1
ATOM 2806 C CA . MET A 1 383 ? -5.667 -5.031 -5.042 1.00 92.88 383 MET A CA 1
ATOM 2807 C C . MET A 1 383 ? -5.117 -4.239 -3.850 1.00 92.88 383 MET A C 1
ATOM 2809 O O . MET A 1 383 ? -5.395 -3.049 -3.703 1.00 92.88 383 MET A O 1
ATOM 2813 N N . ILE A 1 384 ? -4.292 -4.883 -3.025 1.00 93.25 384 ILE A N 1
ATOM 2814 C CA . ILE A 1 384 ? -3.641 -4.265 -1.866 1.00 93.25 384 ILE A CA 1
ATOM 2815 C C . ILE A 1 384 ? -2.444 -3.455 -2.355 1.00 93.25 384 ILE A C 1
ATOM 2817 O O . ILE A 1 384 ? -1.485 -4.018 -2.882 1.00 93.25 384 ILE A O 1
ATOM 2821 N N . TYR A 1 385 ? -2.472 -2.138 -2.166 1.00 96.44 385 TYR A N 1
ATOM 2822 C CA . TYR A 1 385 ? -1.378 -1.274 -2.594 1.00 96.44 385 TYR A CA 1
ATOM 2823 C C . TYR A 1 385 ? -0.235 -1.286 -1.580 1.00 96.44 385 TYR A C 1
ATOM 2825 O O . TYR A 1 385 ? -0.407 -0.851 -0.441 1.00 96.44 385 TYR A O 1
ATOM 2833 N N . VAL A 1 386 ? 0.942 -1.734 -2.010 1.00 94.56 386 VAL A N 1
ATOM 2834 C CA . VAL A 1 386 ? 2.174 -1.752 -1.219 1.00 94.56 386 VAL A CA 1
ATOM 2835 C C . VAL A 1 386 ? 3.037 -0.551 -1.625 1.00 94.56 386 VAL A C 1
ATOM 2837 O O . VAL A 1 386 ? 3.654 -0.576 -2.696 1.00 94.56 386 VAL A O 1
ATOM 2840 N N . PRO A 1 387 ? 3.091 0.520 -0.811 1.00 94.19 387 PRO A N 1
ATOM 2841 C CA . PRO A 1 387 ? 3.978 1.641 -1.083 1.00 94.19 387 PRO A CA 1
ATOM 2842 C C . PRO A 1 387 ? 5.436 1.267 -0.830 1.00 94.19 387 PRO A C 1
ATOM 2844 O O . PRO A 1 387 ? 5.745 0.307 -0.124 1.00 94.19 387 PRO A O 1
ATOM 2847 N N . LEU A 1 388 ? 6.345 2.092 -1.344 1.00 91.50 388 LEU A N 1
ATOM 2848 C CA . LEU A 1 388 ? 7.739 2.031 -0.920 1.00 91.50 388 LEU A CA 1
ATOM 2849 C C . LEU A 1 388 ? 7.885 2.565 0.515 1.00 91.50 388 LEU A C 1
ATOM 2851 O O . LEU A 1 388 ? 8.481 1.913 1.363 1.00 91.50 388 LEU A O 1
ATOM 2855 N N . GLY A 1 389 ? 7.304 3.728 0.808 1.00 88.38 389 GLY A N 1
ATOM 2856 C CA . GLY A 1 389 ? 7.504 4.458 2.057 1.00 88.38 389 GLY A CA 1
ATOM 2857 C C . GLY A 1 389 ? 8.924 5.024 2.195 1.00 88.38 389 GLY A C 1
ATOM 2858 O O . GLY A 1 389 ? 9.867 4.611 1.518 1.00 88.38 389 GLY A O 1
ATOM 2859 N N . TYR A 1 390 ? 9.098 5.974 3.113 1.00 83.50 390 TYR A N 1
ATOM 2860 C CA . TYR A 1 390 ? 10.387 6.657 3.286 1.00 83.50 390 TYR A CA 1
ATOM 2861 C C . TYR A 1 390 ? 11.479 5.768 3.885 1.00 83.50 390 TYR A C 1
ATOM 2863 O O . TYR A 1 390 ? 12.639 5.844 3.495 1.00 83.50 390 TYR A O 1
ATOM 2871 N N . GLN A 1 391 ? 11.116 4.890 4.820 1.00 76.00 391 GLN A N 1
ATOM 2872 C CA . GLN A 1 391 ? 12.080 4.045 5.533 1.00 76.00 391 GLN A CA 1
ATOM 2873 C C . GLN A 1 391 ? 12.750 3.026 4.614 1.00 76.00 391 GLN A C 1
ATOM 2875 O O . GLN A 1 391 ? 13.953 2.790 4.702 1.00 76.00 391 GLN A O 1
ATOM 2880 N N . ALA A 1 392 ? 11.974 2.433 3.708 1.00 71.44 392 ALA A N 1
ATOM 2881 C CA . ALA A 1 392 ? 12.499 1.476 2.751 1.00 71.44 392 ALA A CA 1
ATOM 2882 C C . ALA A 1 392 ? 13.200 2.148 1.569 1.00 71.44 392 ALA A C 1
ATOM 2884 O O . ALA A 1 392 ? 14.183 1.603 1.072 1.00 71.44 392 ALA A O 1
ATOM 2885 N N . GLY A 1 393 ? 12.747 3.333 1.141 1.00 62.75 393 GLY A N 1
ATOM 2886 C CA . GLY A 1 393 ? 13.515 4.176 0.222 1.00 62.75 393 GLY A CA 1
ATOM 2887 C C . GLY A 1 393 ? 14.883 4.544 0.805 1.00 62.75 393 GLY A C 1
ATOM 2888 O O . GLY A 1 393 ? 15.896 4.508 0.104 1.00 62.75 393 GLY A O 1
ATOM 2889 N N . GLY A 1 394 ? 14.918 4.760 2.124 1.00 72.62 394 GLY A N 1
ATOM 2890 C CA . GLY A 1 394 ? 16.057 5.167 2.943 1.00 72.62 394 GLY A CA 1
ATOM 2891 C C . GLY A 1 394 ? 16.700 6.465 2.463 1.00 72.62 394 GLY A C 1
ATOM 2892 O O . GLY A 1 394 ? 16.081 7.220 1.720 1.00 72.62 394 GLY A O 1
ATOM 2893 N N . ASP A 1 395 ? 17.941 6.716 2.884 1.00 73.94 395 ASP A N 1
ATOM 2894 C CA . ASP A 1 395 ? 18.566 8.048 2.781 1.00 73.94 395 ASP A CA 1
ATOM 2895 C C . ASP A 1 395 ? 18.574 8.646 1.367 1.00 73.94 395 ASP A C 1
ATOM 2897 O O . ASP A 1 395 ? 18.505 9.859 1.224 1.00 73.94 395 ASP A O 1
ATOM 2901 N N . GLY A 1 396 ? 18.558 7.805 0.327 1.00 73.62 396 GLY A N 1
ATOM 2902 C CA . GLY A 1 396 ? 18.493 8.249 -1.064 1.00 73.62 396 GLY A CA 1
ATOM 2903 C C . GLY A 1 396 ? 17.224 9.020 -1.439 1.00 73.62 396 GLY A C 1
ATOM 2904 O O . GLY A 1 396 ? 17.263 9.722 -2.430 1.00 73.62 396 GLY A O 1
ATOM 2905 N N . GLN A 1 397 ? 16.115 8.920 -0.693 1.00 83.12 397 GLN A N 1
ATOM 2906 C CA . GLN A 1 397 ? 14.922 9.762 -0.923 1.00 83.12 397 GLN A CA 1
ATOM 2907 C C . GLN A 1 397 ? 15.000 11.137 -0.244 1.00 83.12 397 GLN A C 1
ATOM 2909 O O . GLN A 1 397 ? 14.186 12.014 -0.527 1.00 83.12 397 GLN A O 1
ATOM 2914 N N . PHE A 1 398 ? 15.932 11.298 0.695 1.00 84.31 398 PHE A N 1
ATOM 2915 C CA . PHE A 1 398 ? 16.186 12.545 1.418 1.00 84.31 398 PHE A CA 1
ATOM 2916 C C . PHE A 1 398 ? 17.490 13.203 0.963 1.00 84.31 398 PHE A C 1
ATOM 2918 O O . PHE A 1 398 ? 17.935 14.176 1.575 1.00 84.31 398 PHE A O 1
ATOM 2925 N N . ASP A 1 399 ? 18.128 12.644 -0.064 1.00 83.25 399 ASP A N 1
ATOM 2926 C CA . ASP A 1 399 ? 19.400 13.124 -0.556 1.00 83.25 399 ASP A CA 1
ATOM 2927 C C . ASP A 1 399 ? 19.204 14.450 -1.297 1.00 83.25 399 ASP A C 1
ATOM 2929 O O . ASP A 1 399 ? 18.298 14.619 -2.108 1.00 83.25 399 ASP A O 1
ATOM 2933 N N . MET A 1 400 ? 20.058 15.419 -0.977 1.00 86.81 400 MET A N 1
ATOM 2934 C CA . MET A 1 400 ? 20.006 16.770 -1.544 1.00 86.81 400 MET A CA 1
ATOM 2935 C C . MET A 1 400 ? 21.261 17.087 -2.373 1.00 86.81 400 MET A C 1
ATOM 2937 O O . MET A 1 400 ? 21.503 18.247 -2.707 1.00 86.81 400 MET A O 1
ATOM 2941 N N . THR A 1 401 ? 22.097 16.082 -2.652 1.00 88.25 401 THR A N 1
ATOM 2942 C CA . THR A 1 401 ? 23.378 16.215 -3.364 1.00 88.25 401 THR A CA 1
ATOM 2943 C C . THR A 1 401 ? 23.232 16.024 -4.868 1.00 88.25 401 THR A C 1
ATOM 2945 O O . THR A 1 401 ? 23.959 16.659 -5.634 1.00 88.25 401 THR A O 1
ATOM 2948 N N . GLU A 1 402 ? 22.262 15.220 -5.305 1.00 86.19 402 GLU A N 1
ATOM 2949 C CA . GLU A 1 402 ? 21.887 15.083 -6.709 1.00 86.19 402 GLU A CA 1
ATOM 2950 C C . GLU A 1 402 ? 20.373 15.174 -6.907 1.00 86.19 402 GLU A C 1
ATOM 2952 O O . GLU A 1 402 ? 19.577 14.911 -6.011 1.00 86.19 402 GLU A O 1
ATOM 2957 N N . ILE A 1 403 ? 19.962 15.551 -8.118 1.00 86.38 403 ILE A N 1
ATOM 2958 C CA . ILE A 1 403 ? 18.557 15.457 -8.503 1.00 86.38 403 ILE A CA 1
ATOM 2959 C C . ILE A 1 403 ? 18.231 13.980 -8.737 1.00 86.38 403 ILE A C 1
ATOM 2961 O O . ILE A 1 403 ? 18.900 13.312 -9.528 1.00 86.38 403 ILE A O 1
ATOM 2965 N N . HIS A 1 404 ? 17.159 13.503 -8.110 1.00 88.62 404 HIS A N 1
ATOM 2966 C CA . HIS A 1 404 ? 16.718 12.115 -8.193 1.00 88.62 404 HIS A CA 1
ATOM 2967 C C . HIS A 1 404 ? 15.204 11.995 -8.421 1.00 88.62 404 HIS A C 1
ATOM 2969 O O . HIS A 1 404 ? 14.417 12.890 -8.091 1.00 88.62 404 HIS A O 1
ATOM 2975 N N . GLY A 1 405 ? 14.782 10.864 -8.972 1.00 87.19 405 GLY A N 1
ATOM 2976 C CA . GLY A 1 405 ? 13.418 10.373 -8.882 1.00 87.19 405 GLY A CA 1
ATOM 2977 C C . GLY A 1 405 ? 13.210 9.456 -7.679 1.00 87.19 405 GLY A C 1
ATOM 2978 O O . GLY A 1 405 ? 14.113 8.745 -7.246 1.00 87.19 405 GLY A O 1
ATOM 2979 N N . GLY A 1 406 ? 11.984 9.436 -7.172 1.00 88.00 406 GLY A N 1
ATOM 2980 C CA . GLY A 1 406 ? 11.564 8.513 -6.124 1.00 88.00 406 GLY A CA 1
ATOM 2981 C C . GLY A 1 406 ? 10.716 9.221 -5.086 1.00 88.00 406 GLY A C 1
ATOM 2982 O O . GLY A 1 406 ? 10.954 10.374 -4.746 1.00 88.00 406 GLY A O 1
ATOM 2983 N N . SER A 1 407 ? 9.702 8.523 -4.597 1.00 92.81 407 SER A N 1
ATOM 2984 C CA . SER A 1 407 ? 8.759 9.062 -3.621 1.00 92.81 407 SER A CA 1
ATOM 2985 C C . SER A 1 407 ? 8.335 7.948 -2.659 1.00 92.81 407 SER A C 1
ATOM 2987 O O . SER A 1 407 ? 8.614 6.768 -2.920 1.00 92.81 407 SER A O 1
ATOM 2989 N N . PRO A 1 408 ? 7.626 8.252 -1.558 1.00 92.19 408 PRO A N 1
ATOM 2990 C CA . PRO A 1 408 ? 7.060 7.202 -0.716 1.00 92.19 408 PRO A CA 1
ATOM 2991 C C . PRO A 1 408 ? 6.064 6.311 -1.479 1.00 92.19 408 PRO A C 1
ATOM 2993 O O . PRO A 1 408 ? 5.839 5.171 -1.078 1.00 92.19 408 PRO A O 1
ATOM 2996 N N . TRP A 1 409 ? 5.499 6.761 -2.604 1.00 95.12 409 TRP A N 1
ATOM 2997 C CA . TRP A 1 409 ? 4.617 5.929 -3.423 1.00 95.12 409 TRP A CA 1
ATOM 2998 C C . TRP A 1 409 ? 5.358 4.776 -4.101 1.00 95.12 409 TRP A C 1
ATOM 3000 O O . TRP A 1 409 ? 4.823 3.670 -4.153 1.00 95.12 409 TRP A O 1
ATOM 3010 N N . GLY A 1 410 ? 6.579 5.006 -4.583 1.00 94.81 410 GLY A N 1
ATOM 3011 C CA . GLY A 1 410 ? 7.347 4.029 -5.347 1.00 94.81 410 GLY A CA 1
ATOM 3012 C C . GLY A 1 410 ? 8.667 4.590 -5.873 1.00 94.81 410 GLY A C 1
ATOM 3013 O O . GLY A 1 410 ? 8.919 5.799 -5.834 1.00 94.81 410 GLY A O 1
ATOM 3014 N N . ALA A 1 411 ? 9.524 3.704 -6.384 1.00 95.44 411 ALA A N 1
ATOM 3015 C CA . ALA A 1 411 ? 10.744 4.117 -7.063 1.00 95.44 411 ALA A CA 1
ATOM 3016 C C . ALA A 1 411 ? 10.400 4.900 -8.333 1.00 95.44 411 ALA A C 1
ATOM 3018 O O . ALA A 1 411 ? 9.394 4.643 -9.005 1.00 95.44 411 ALA A O 1
ATOM 3019 N N . SER A 1 412 ? 11.237 5.872 -8.676 1.00 94.38 412 SER A N 1
ATOM 3020 C CA . SER A 1 412 ? 11.075 6.619 -9.915 1.00 94.38 412 SER A CA 1
ATOM 3021 C C . SER A 1 412 ? 12.416 7.025 -10.508 1.00 94.38 412 SER A C 1
ATOM 3023 O O . SER A 1 412 ? 13.431 7.048 -9.823 1.00 94.38 412 SER A O 1
ATOM 3025 N N . THR A 1 413 ? 12.406 7.371 -11.790 1.00 94.81 413 THR A N 1
ATOM 3026 C CA . THR A 1 413 ? 13.537 8.004 -12.478 1.00 94.81 413 THR A CA 1
ATOM 3027 C C . THR A 1 413 ? 13.043 9.167 -13.324 1.00 94.81 413 THR A C 1
ATOM 3029 O O . THR A 1 413 ? 11.896 9.144 -13.776 1.00 94.81 413 THR A O 1
ATOM 3032 N N . TYR A 1 414 ? 13.886 10.161 -13.591 1.00 92.00 414 TYR A N 1
ATOM 3033 C CA . TYR A 1 414 ? 13.593 11.183 -14.598 1.00 92.00 414 TYR A CA 1
ATOM 3034 C C . TYR A 1 414 ? 14.538 11.071 -15.802 1.00 92.00 414 TYR A C 1
ATOM 3036 O O . TYR A 1 414 ? 15.749 10.906 -15.659 1.00 92.00 414 TYR A O 1
ATOM 3044 N N . ALA A 1 415 ? 13.974 11.160 -17.003 1.00 92.25 415 ALA A N 1
ATOM 3045 C CA . ALA A 1 415 ? 14.680 10.969 -18.270 1.00 92.25 415 ALA A CA 1
ATOM 3046 C C . ALA A 1 415 ? 15.388 12.241 -18.777 1.00 92.25 415 ALA A C 1
ATOM 3048 O O . ALA A 1 415 ? 16.187 12.181 -19.707 1.00 92.25 415 ALA A O 1
ATOM 3049 N N . GLY A 1 416 ? 15.104 13.401 -18.177 1.00 89.38 416 GLY A N 1
ATOM 3050 C CA . GLY A 1 416 ? 15.534 14.696 -18.704 1.00 89.38 416 GLY A CA 1
ATOM 3051 C C . GLY A 1 416 ? 14.621 15.185 -19.833 1.00 89.38 416 GLY A C 1
ATOM 3052 O O . GLY A 1 416 ? 13.854 14.420 -20.419 1.00 89.38 416 GLY A O 1
ATOM 3053 N N . ALA A 1 417 ? 14.679 16.485 -20.131 1.00 88.00 417 ALA A N 1
ATOM 3054 C CA . ALA A 1 417 ? 13.805 17.105 -21.133 1.00 88.00 417 ALA A CA 1
ATOM 3055 C C . ALA A 1 417 ? 14.035 16.561 -22.557 1.00 88.00 417 ALA A C 1
ATOM 3057 O O . ALA A 1 417 ? 13.102 16.513 -23.352 1.00 88.00 417 ALA A O 1
ATOM 3058 N N . ASP A 1 418 ? 15.263 16.141 -22.856 1.00 89.44 418 ASP A N 1
ATOM 3059 C CA . ASP A 1 418 ? 15.695 15.539 -24.120 1.00 89.44 418 ASP A CA 1
ATOM 3060 C C . ASP A 1 418 ? 15.648 13.998 -24.104 1.00 89.44 418 ASP A C 1
ATOM 3062 O O . ASP A 1 418 ? 15.895 13.363 -25.127 1.00 89.44 418 ASP A O 1
ATOM 3066 N N . GLY A 1 419 ? 15.340 13.388 -22.954 1.00 87.62 419 GLY A N 1
ATOM 3067 C CA . GLY A 1 419 ? 15.299 11.938 -22.776 1.00 87.62 419 GLY A CA 1
ATOM 3068 C C . GLY A 1 419 ? 16.666 11.247 -22.749 1.00 87.62 419 GLY A C 1
ATOM 3069 O O . GLY A 1 419 ? 16.705 10.016 -22.805 1.00 87.62 419 GLY A O 1
ATOM 3070 N N . SER A 1 420 ? 17.779 11.989 -22.693 1.00 90.19 420 SER A N 1
ATOM 3071 C CA . SER A 1 420 ? 19.128 11.405 -22.754 1.00 90.19 420 SER A CA 1
ATOM 3072 C C . SER A 1 420 ? 19.598 10.836 -21.411 1.00 90.19 420 SER A C 1
ATOM 3074 O O . SER A 1 420 ? 20.410 9.900 -21.375 1.00 90.19 420 SER A O 1
ATOM 3076 N N . ARG A 1 421 ? 19.074 11.357 -20.293 1.00 93.44 421 ARG A N 1
ATOM 3077 C CA . ARG A 1 421 ? 19.523 10.997 -18.946 1.00 93.44 421 ARG A CA 1
ATOM 3078 C C . ARG A 1 421 ? 19.093 9.580 -18.592 1.00 93.44 421 ARG A C 1
ATOM 3080 O O . ARG A 1 421 ? 17.914 9.280 -18.459 1.00 93.44 421 ARG A 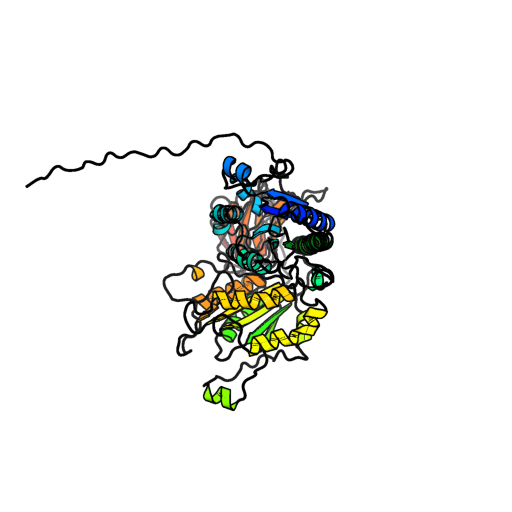O 1
ATOM 3087 N N . GLN A 1 422 ? 20.079 8.738 -18.312 1.00 94.62 422 GLN A N 1
ATOM 3088 C CA . GLN A 1 422 ? 19.845 7.401 -17.782 1.00 94.62 422 GLN A CA 1
ATOM 3089 C C . GLN A 1 422 ? 19.628 7.423 -16.268 1.00 94.62 422 GLN A C 1
ATOM 3091 O O . GLN A 1 422 ? 20.131 8.333 -15.605 1.00 94.62 422 GLN A O 1
ATOM 3096 N N . PRO A 1 423 ? 18.920 6.426 -15.708 1.00 95.38 423 PRO A N 1
ATOM 3097 C CA . PRO A 1 423 ? 18.675 6.396 -14.278 1.00 95.38 423 PRO A CA 1
ATOM 3098 C C . PRO A 1 423 ? 19.979 6.412 -13.467 1.00 95.38 423 PRO A C 1
ATOM 3100 O O . PRO A 1 423 ? 20.916 5.682 -13.803 1.00 95.38 423 PRO A O 1
ATOM 3103 N N . SER A 1 424 ? 20.054 7.245 -12.425 1.00 94.69 424 SER A N 1
ATOM 3104 C CA . SER A 1 424 ? 21.269 7.370 -11.607 1.00 94.69 424 SER A CA 1
ATOM 3105 C C . SER A 1 424 ? 21.465 6.156 -10.701 1.00 94.69 424 SER A C 1
ATOM 3107 O O . SER A 1 424 ? 20.541 5.379 -10.451 1.00 94.69 424 SER A O 1
ATOM 3109 N N . ALA A 1 425 ? 22.675 6.004 -10.156 1.00 93.38 425 ALA A N 1
ATOM 3110 C CA . ALA A 1 425 ? 22.971 4.952 -9.185 1.00 93.38 425 ALA A CA 1
ATOM 3111 C C . ALA A 1 425 ? 22.048 5.021 -7.953 1.00 93.38 425 ALA A C 1
ATOM 3113 O O . ALA A 1 425 ? 21.671 3.986 -7.401 1.00 93.38 425 ALA A O 1
ATOM 3114 N N . MET A 1 426 ? 21.644 6.228 -7.550 1.00 91.50 426 MET A N 1
ATOM 3115 C CA . MET A 1 426 ? 20.707 6.433 -6.451 1.00 91.50 426 MET A CA 1
ATOM 3116 C C . MET A 1 426 ? 19.302 5.936 -6.795 1.00 91.50 426 MET A C 1
ATOM 3118 O O . MET A 1 426 ? 18.730 5.154 -6.039 1.00 91.50 426 MET A O 1
ATOM 3122 N N . GLU A 1 427 ? 18.776 6.302 -7.965 1.00 94.88 427 GLU A N 1
ATOM 3123 C CA . GLU A 1 427 ? 17.468 5.828 -8.438 1.00 94.88 427 GLU A CA 1
ATOM 3124 C C . GLU A 1 427 ? 17.444 4.297 -8.583 1.00 94.88 427 GLU A C 1
ATOM 3126 O O . GLU A 1 427 ? 16.469 3.653 -8.191 1.00 94.88 427 GLU A O 1
ATOM 3131 N N . MET A 1 428 ? 18.537 3.694 -9.070 1.00 95.75 428 MET A N 1
ATOM 3132 C CA . MET A 1 428 ? 18.688 2.232 -9.129 1.00 95.75 428 MET A CA 1
ATOM 3133 C C . MET A 1 428 ? 18.735 1.602 -7.735 1.00 95.75 428 MET A C 1
ATOM 3135 O O . MET A 1 428 ? 18.089 0.584 -7.500 1.00 95.75 428 MET A O 1
ATOM 3139 N N . SER A 1 429 ? 19.417 2.225 -6.772 1.00 93.19 429 SER A N 1
ATOM 3140 C CA . SER A 1 429 ? 19.420 1.771 -5.374 1.00 93.19 429 SER A CA 1
ATOM 3141 C C . SER A 1 429 ? 18.014 1.791 -4.759 1.00 93.19 429 SER A C 1
ATOM 3143 O O . SER A 1 429 ? 17.616 0.828 -4.097 1.00 93.19 429 SER A O 1
ATOM 3145 N N . ILE A 1 430 ? 17.226 2.839 -5.019 1.00 92.94 430 ILE A N 1
ATOM 3146 C CA . ILE A 1 430 ? 15.830 2.946 -4.563 1.00 92.94 430 ILE A CA 1
ATOM 3147 C C . ILE A 1 430 ? 14.963 1.861 -5.224 1.00 92.94 430 ILE A C 1
ATOM 3149 O O . ILE A 1 430 ? 14.209 1.174 -4.531 1.00 92.94 430 ILE A O 1
ATOM 3153 N N . ALA A 1 431 ? 15.108 1.645 -6.534 1.00 96.25 431 ALA A N 1
ATOM 3154 C CA . ALA A 1 431 ? 14.410 0.588 -7.270 1.00 96.25 431 ALA A CA 1
ATOM 3155 C C . ALA A 1 431 ? 14.741 -0.809 -6.715 1.00 96.25 431 ALA A C 1
ATOM 3157 O O . ALA A 1 431 ? 13.841 -1.594 -6.400 1.00 96.25 431 ALA A O 1
ATOM 3158 N N . LYS A 1 432 ? 16.026 -1.083 -6.467 1.00 94.69 432 LYS A N 1
ATOM 3159 C CA . LYS A 1 432 ? 16.488 -2.319 -5.829 1.00 94.69 432 LYS A CA 1
ATOM 3160 C C . LYS A 1 432 ? 15.810 -2.529 -4.476 1.00 94.69 432 LYS A C 1
ATOM 3162 O O . LYS A 1 432 ? 15.317 -3.625 -4.203 1.00 94.69 432 LYS A O 1
ATOM 3167 N N . ARG A 1 433 ? 15.756 -1.494 -3.629 1.00 91.25 433 ARG A N 1
ATOM 3168 C CA . ARG A 1 433 ? 15.097 -1.557 -2.311 1.00 91.25 433 ARG A CA 1
ATOM 3169 C C . ARG A 1 433 ? 13.602 -1.835 -2.433 1.00 91.25 433 ARG A C 1
ATOM 3171 O O . ARG A 1 433 ? 13.104 -2.673 -1.684 1.00 91.25 433 ARG A O 1
ATOM 3178 N N . GLN A 1 434 ? 12.912 -1.216 -3.394 1.00 94.50 434 GLN A N 1
ATOM 3179 C CA . GLN A 1 434 ? 11.487 -1.464 -3.621 1.00 94.50 434 GLN A CA 1
ATOM 3180 C C . GLN A 1 434 ? 11.203 -2.937 -3.927 1.00 94.50 434 GLN A C 1
ATOM 3182 O O . GLN A 1 434 ? 10.320 -3.517 -3.297 1.00 94.50 434 GLN A O 1
ATOM 3187 N N . GLY A 1 435 ? 11.976 -3.564 -4.821 1.00 93.38 435 GLY A N 1
ATOM 3188 C CA . GLY A 1 435 ? 11.792 -4.987 -5.119 1.00 93.38 435 GLY A CA 1
ATOM 3189 C C . GLY A 1 435 ? 12.014 -5.883 -3.894 1.00 93.38 435 GLY A C 1
ATOM 3190 O O . GLY A 1 435 ? 11.213 -6.780 -3.642 1.00 93.38 435 GLY A O 1
ATOM 3191 N N . LYS A 1 436 ? 13.004 -5.572 -3.044 1.00 89.44 436 LYS A N 1
ATOM 3192 C CA . LYS A 1 436 ? 13.233 -6.308 -1.785 1.00 89.44 436 LYS A CA 1
ATOM 3193 C C . LYS A 1 436 ? 12.104 -6.156 -0.778 1.00 89.44 436 LYS A C 1
ATOM 3195 O O . LYS A 1 436 ? 11.824 -7.099 -0.046 1.00 89.44 436 LYS A O 1
ATOM 3200 N N . VAL A 1 437 ? 11.494 -4.976 -0.701 1.00 87.06 437 VAL A N 1
ATOM 3201 C CA . VAL A 1 437 ? 10.368 -4.712 0.207 1.00 87.06 437 VAL A CA 1
ATOM 3202 C C . VAL A 1 437 ? 9.119 -5.432 -0.265 1.00 87.06 437 VAL A C 1
ATOM 3204 O O . VAL A 1 437 ? 8.469 -6.094 0.535 1.00 87.06 437 VAL A O 1
ATOM 3207 N N . PHE A 1 438 ? 8.831 -5.381 -1.562 1.00 90.12 438 PHE A N 1
ATOM 3208 C CA . PHE A 1 438 ? 7.679 -6.069 -2.134 1.00 90.12 438 PHE A CA 1
ATOM 3209 C C . PHE A 1 438 ? 7.809 -7.602 -2.055 1.00 90.12 438 PHE A C 1
ATOM 3211 O O . PHE A 1 438 ? 6.814 -8.293 -1.865 1.00 90.12 438 PHE A O 1
ATOM 3218 N N . ALA A 1 439 ? 9.032 -8.138 -2.140 1.00 85.06 439 ALA A N 1
ATOM 3219 C CA . ALA A 1 439 ? 9.330 -9.567 -1.994 1.00 85.06 439 ALA A CA 1
ATOM 3220 C C . ALA A 1 439 ? 9.630 -10.016 -0.547 1.00 85.06 439 ALA A C 1
ATOM 3222 O O . ALA A 1 439 ? 9.987 -11.177 -0.324 1.00 85.06 439 ALA A O 1
ATOM 3223 N N . ALA A 1 440 ? 9.552 -9.120 0.443 1.00 71.50 440 ALA A N 1
ATOM 3224 C CA . ALA A 1 440 ? 9.998 -9.427 1.796 1.00 71.50 440 ALA A CA 1
ATOM 3225 C C . ALA A 1 440 ? 9.125 -10.514 2.446 1.00 71.50 440 ALA A C 1
ATOM 3227 O O . ALA A 1 440 ? 7.936 -10.322 2.672 1.00 71.50 440 ALA A O 1
ATOM 3228 N N . LYS A 1 441 ? 9.744 -11.643 2.813 1.00 63.22 441 LYS A N 1
ATOM 3229 C CA . LYS A 1 441 ? 9.141 -12.658 3.695 1.00 63.22 441 LYS A CA 1
ATOM 3230 C C . LYS A 1 441 ? 9.270 -12.240 5.161 1.00 63.22 441 LYS A C 1
ATOM 3232 O O . LYS A 1 441 ? 10.167 -11.461 5.495 1.00 63.22 441 LYS A O 1
ATOM 3237 N N . ASP A 1 442 ? 8.425 -12.793 6.030 1.00 55.31 442 ASP A N 1
ATOM 3238 C CA . ASP A 1 442 ? 8.533 -12.607 7.480 1.00 55.31 442 ASP A CA 1
ATOM 3239 C C . ASP A 1 442 ? 9.908 -13.053 8.002 1.00 55.31 442 ASP A C 1
ATOM 3241 O O . ASP A 1 442 ? 10.426 -14.116 7.659 1.00 55.31 442 ASP A O 1
ATOM 3245 N N . LYS A 1 443 ? 10.522 -12.205 8.834 1.00 63.78 443 LYS A N 1
ATOM 3246 C CA . LYS A 1 443 ? 11.914 -12.336 9.323 1.00 63.78 443 LYS A CA 1
ATOM 3247 C C . LYS A 1 443 ? 11.973 -12.436 10.852 1.00 63.78 443 LYS A C 1
ATOM 3249 O O . LYS A 1 443 ? 12.935 -11.994 11.481 1.00 63.78 443 LYS A O 1
ATOM 3254 N N . LEU A 1 444 ? 10.895 -12.945 11.446 1.00 65.88 444 LEU A N 1
ATOM 3255 C CA . LEU A 1 444 ? 10.635 -12.939 12.884 1.00 65.88 444 LEU A CA 1
ATOM 3256 C C . LEU A 1 444 ? 11.248 -14.159 13.573 1.00 65.88 444 LEU A C 1
ATOM 3258 O O . LEU A 1 444 ? 11.204 -15.268 13.045 1.00 65.88 444 LEU A O 1
ATOM 3262 N N . VAL A 1 445 ? 11.749 -13.964 14.794 1.00 74.88 445 VAL A N 1
ATOM 3263 C CA . VAL A 1 445 ? 11.947 -15.070 15.741 1.00 74.88 445 VAL A CA 1
ATOM 3264 C C . VAL A 1 445 ? 10.798 -15.049 16.730 1.00 74.88 445 VAL A C 1
ATOM 3266 O O . VAL A 1 445 ? 10.536 -14.021 17.346 1.00 74.88 445 VAL A O 1
ATOM 3269 N N . ARG A 1 446 ? 10.121 -16.180 16.894 1.00 79.44 446 ARG A N 1
ATOM 3270 C CA . ARG A 1 446 ? 9.053 -16.359 17.878 1.00 79.44 446 ARG A CA 1
ATOM 3271 C C . ARG A 1 446 ? 9.563 -17.233 19.018 1.00 79.44 446 ARG A C 1
ATOM 3273 O O . ARG A 1 446 ? 10.314 -18.178 18.787 1.00 79.44 446 ARG A O 1
ATOM 3280 N N . ILE A 1 447 ? 9.193 -16.882 20.244 1.00 79.56 447 ILE A N 1
ATOM 3281 C CA . ILE A 1 447 ? 9.539 -17.621 21.460 1.00 79.56 447 ILE A CA 1
ATOM 3282 C C . ILE A 1 447 ? 8.240 -18.101 22.093 1.00 79.56 447 ILE A C 1
ATOM 3284 O O . ILE A 1 447 ? 7.360 -17.288 22.371 1.00 79.56 447 ILE A O 1
ATOM 3288 N N . TRP A 1 448 ? 8.132 -19.403 22.344 1.00 77.44 448 TRP A N 1
ATOM 3289 C CA . TRP A 1 448 ? 6.948 -20.032 22.929 1.00 77.44 448 TRP A CA 1
ATOM 3290 C C . TRP A 1 448 ? 7.244 -20.602 24.311 1.00 77.44 448 TRP A C 1
ATOM 3292 O O . TRP A 1 448 ? 8.383 -20.960 24.623 1.00 77.44 448 TRP A O 1
ATOM 3302 N N . LYS A 1 449 ? 6.200 -20.707 25.129 1.00 76.69 449 LYS A N 1
ATOM 3303 C CA . LYS A 1 449 ? 6.207 -21.428 26.395 1.00 76.69 449 LYS A CA 1
ATOM 3304 C C . LYS A 1 449 ? 5.791 -22.877 26.158 1.00 76.69 449 LYS A C 1
ATOM 3306 O O . LYS A 1 449 ? 4.842 -23.149 25.431 1.00 76.69 449 LYS A O 1
ATOM 3311 N N . PHE A 1 450 ? 6.492 -23.802 26.800 1.00 60.78 450 PHE A N 1
ATOM 3312 C CA . PHE A 1 450 ? 6.184 -25.229 26.775 1.00 60.78 450 PHE A CA 1
ATOM 3313 C C . PHE A 1 450 ? 5.789 -25.700 28.189 1.00 60.78 450 PHE A C 1
ATOM 3315 O O . PHE A 1 450 ? 6.420 -25.231 29.143 1.00 60.78 450 PHE A O 1
ATOM 3322 N N . PRO A 1 451 ? 4.823 -26.634 28.350 1.00 61.69 451 PRO A N 1
ATOM 3323 C CA . PRO A 1 451 ? 4.121 -27.408 27.312 1.00 61.69 451 PRO A CA 1
ATOM 3324 C C . PRO A 1 451 ? 2.913 -26.729 26.662 1.00 61.69 451 PRO A C 1
ATOM 3326 O O . PRO A 1 451 ? 2.396 -27.262 25.686 1.00 61.69 451 PRO A O 1
ATOM 3329 N N . GLU A 1 452 ? 2.458 -25.585 27.172 1.00 74.94 452 GLU A N 1
ATOM 3330 C CA . GLU A 1 452 ? 1.155 -25.017 26.797 1.00 74.94 452 GLU A CA 1
ATOM 3331 C C . GLU A 1 452 ? 1.082 -24.525 25.339 1.00 74.94 452 GLU A C 1
ATOM 3333 O O . GLU A 1 452 ? -0.002 -24.471 24.766 1.00 74.94 452 GLU A O 1
ATOM 3338 N N . GLY A 1 453 ? 2.224 -24.210 24.715 1.00 52.03 453 GLY A N 1
ATOM 3339 C CA . GLY A 1 453 ? 2.299 -23.724 23.333 1.00 52.03 453 GLY A CA 1
ATOM 3340 C C . GLY A 1 453 ? 2.062 -22.218 23.185 1.00 52.03 453 GLY A C 1
ATOM 3341 O O . GLY A 1 453 ? 2.073 -21.705 22.067 1.00 52.03 453 GLY A O 1
ATOM 3342 N N . ASP A 1 454 ? 1.888 -21.495 24.294 1.00 64.12 454 ASP A N 1
ATOM 3343 C CA . ASP A 1 454 ? 1.624 -20.056 24.294 1.00 64.12 454 ASP A CA 1
ATOM 3344 C C . ASP A 1 454 ? 2.802 -19.261 23.710 1.00 64.12 454 ASP A C 1
ATOM 3346 O O . ASP A 1 454 ? 3.955 -19.427 24.118 1.00 64.12 454 ASP A O 1
ATOM 3350 N N . LEU A 1 455 ? 2.527 -18.337 22.786 1.00 73.94 455 LEU A N 1
ATOM 3351 C CA . LEU A 1 455 ? 3.531 -17.403 22.271 1.00 73.94 455 LEU A CA 1
ATOM 3352 C C . LEU A 1 455 ? 3.916 -16.385 23.362 1.00 73.94 455 LEU A C 1
ATOM 3354 O O . LEU A 1 455 ? 3.122 -15.520 23.728 1.00 73.94 455 LEU A O 1
ATOM 3358 N N . LEU A 1 456 ? 5.160 -16.439 23.847 1.00 78.19 456 LEU A N 1
ATOM 3359 C CA . LEU A 1 456 ? 5.696 -15.490 24.830 1.00 78.19 456 LEU A CA 1
ATOM 3360 C C . LEU A 1 456 ? 6.045 -14.145 24.178 1.00 78.19 456 LEU A C 1
ATOM 3362 O O . LEU A 1 456 ? 5.719 -13.078 24.711 1.00 78.19 456 LEU A O 1
ATOM 3366 N N . GLY A 1 457 ? 6.656 -14.173 22.992 1.00 74.12 457 GLY A N 1
ATOM 3367 C CA . GLY A 1 457 ? 6.987 -12.947 22.274 1.00 74.12 457 GLY A CA 1
ATOM 3368 C C . GLY A 1 457 ? 7.688 -13.137 20.941 1.00 74.12 457 GLY A C 1
ATOM 3369 O O . GLY A 1 457 ? 8.083 -14.240 20.566 1.00 74.12 457 GLY A O 1
ATOM 3370 N N . GLU A 1 458 ? 7.815 -12.021 20.223 1.00 81.19 458 GLU A N 1
ATOM 3371 C CA . GLU A 1 458 ? 8.418 -11.953 18.897 1.00 81.19 458 GLU A CA 1
ATOM 3372 C C . GLU A 1 458 ? 9.600 -10.988 18.897 1.00 81.19 458 GLU A C 1
ATOM 3374 O O . GLU A 1 458 ? 9.499 -9.849 19.353 1.00 81.19 458 GLU A O 1
ATOM 3379 N N . CYS A 1 459 ? 10.705 -11.426 18.319 1.00 78.81 459 CYS A N 1
ATOM 3380 C CA . CYS A 1 459 ? 11.901 -10.636 18.116 1.00 78.81 459 CYS A CA 1
ATOM 3381 C C . CYS A 1 459 ? 11.949 -10.165 16.658 1.00 78.81 459 CYS A C 1
ATOM 3383 O O . CYS A 1 459 ? 12.167 -10.960 15.736 1.00 78.81 459 CYS A O 1
ATOM 3385 N N . LYS A 1 460 ? 11.723 -8.860 16.452 1.00 75.81 460 LYS A N 1
ATOM 3386 C CA . LYS A 1 460 ? 11.694 -8.212 15.129 1.00 75.81 460 LYS A CA 1
ATOM 3387 C C . LYS A 1 460 ? 12.990 -7.441 14.888 1.00 75.81 460 LYS A C 1
ATOM 3389 O O . LYS A 1 460 ? 13.445 -6.702 15.759 1.00 75.81 460 LYS A O 1
ATOM 3394 N N . GLY A 1 461 ? 13.584 -7.577 13.703 1.00 67.00 461 GLY A N 1
ATOM 3395 C CA . GLY A 1 461 ? 14.726 -6.742 13.309 1.00 67.00 461 GLY A CA 1
ATOM 3396 C C . GLY A 1 461 ? 15.721 -7.369 12.337 1.00 67.00 461 GLY A C 1
ATOM 3397 O O . GLY A 1 461 ? 16.559 -6.641 11.805 1.00 67.00 461 GLY A O 1
ATOM 3398 N N . HIS A 1 462 ? 15.649 -8.675 12.076 1.00 75.75 462 HIS A N 1
ATOM 3399 C CA . HIS A 1 462 ? 16.441 -9.276 11.005 1.00 75.75 462 HIS A CA 1
ATOM 3400 C C . HIS A 1 462 ? 15.952 -8.838 9.624 1.00 75.75 462 HIS A C 1
ATOM 3402 O O . HIS A 1 462 ? 14.757 -8.650 9.397 1.00 75.75 462 HIS A O 1
ATOM 3408 N N . ARG A 1 463 ? 16.894 -8.661 8.693 1.00 62.88 463 ARG A N 1
ATOM 3409 C CA . ARG A 1 463 ? 16.610 -8.201 7.323 1.00 62.88 463 ARG A CA 1
ATOM 3410 C C . ARG A 1 463 ? 16.443 -9.342 6.324 1.00 62.88 463 ARG A C 1
ATOM 3412 O O . ARG A 1 463 ? 15.983 -9.078 5.217 1.00 62.88 463 ARG A O 1
ATOM 3419 N N . ARG A 1 464 ? 16.757 -10.586 6.696 1.00 70.44 464 ARG A N 1
ATOM 3420 C CA . ARG A 1 464 ? 16.505 -11.819 5.923 1.00 70.44 464 ARG A CA 1
ATOM 3421 C C . ARG A 1 464 ? 16.135 -12.963 6.876 1.00 70.44 464 ARG A C 1
ATOM 3423 O O . ARG A 1 464 ? 16.133 -12.769 8.091 1.00 70.44 464 ARG A O 1
ATOM 3430 N N . GLY A 1 465 ? 15.791 -14.128 6.326 1.00 71.25 465 GLY A N 1
ATOM 3431 C CA . GLY A 1 465 ? 15.357 -15.293 7.102 1.00 71.25 465 GLY A CA 1
ATOM 3432 C C . GLY A 1 465 ? 16.328 -15.658 8.228 1.00 71.25 465 GLY A C 1
ATOM 3433 O O . GLY A 1 465 ? 17.544 -15.494 8.092 1.00 71.25 465 GLY A O 1
ATOM 3434 N N . VAL A 1 466 ? 15.778 -16.113 9.352 1.00 81.88 466 VAL A N 1
ATOM 3435 C CA . VAL A 1 466 ? 16.548 -16.581 10.507 1.00 81.88 466 VAL A CA 1
ATOM 3436 C C . VAL A 1 466 ? 16.768 -18.080 10.364 1.00 81.88 466 VAL A C 1
ATOM 3438 O O . VAL A 1 466 ? 15.813 -18.837 10.237 1.00 81.88 466 VAL A O 1
ATOM 3441 N N . TRP A 1 467 ? 18.028 -18.504 10.380 1.00 82.19 467 TRP A N 1
ATOM 3442 C CA . TRP A 1 467 ? 18.418 -19.895 10.123 1.00 82.19 467 TRP A CA 1
ATOM 3443 C C . TRP A 1 467 ? 18.657 -20.698 11.396 1.00 82.19 467 TRP A C 1
ATOM 3445 O O . TRP A 1 467 ? 18.654 -21.928 11.366 1.00 82.19 467 TRP A O 1
ATOM 3455 N N . CYS A 1 468 ? 18.926 -20.015 12.507 1.00 87.25 468 CYS A N 1
ATOM 3456 C CA . CYS A 1 468 ? 19.241 -20.648 13.777 1.00 87.25 468 CYS A CA 1
ATOM 3457 C C . CYS A 1 468 ? 18.964 -19.691 14.933 1.00 87.25 468 CYS A C 1
ATOM 3459 O O . CYS A 1 468 ? 19.182 -18.483 14.816 1.00 87.25 468 CYS A O 1
ATOM 3461 N N . VAL A 1 469 ? 18.522 -20.255 16.053 1.00 90.06 469 VAL A N 1
ATOM 3462 C CA . VAL A 1 469 ? 18.383 -19.570 17.335 1.00 90.06 469 VAL A CA 1
ATOM 3463 C C . VAL A 1 469 ? 19.081 -20.387 18.414 1.00 90.06 469 VAL A C 1
ATOM 3465 O O . VAL A 1 469 ? 19.083 -21.616 18.359 1.00 90.06 469 VAL A O 1
ATOM 3468 N N . ALA A 1 470 ? 19.667 -19.711 19.393 1.00 89.38 470 ALA A N 1
ATOM 3469 C CA . ALA A 1 470 ? 20.290 -20.342 20.546 1.00 89.38 470 ALA A CA 1
ATOM 3470 C C . ALA A 1 470 ? 19.874 -19.608 21.821 1.00 89.38 470 ALA A C 1
ATOM 3472 O O . ALA A 1 470 ? 19.823 -18.378 21.844 1.00 89.38 470 ALA A O 1
ATOM 3473 N N . PHE A 1 471 ? 19.592 -20.358 22.882 1.00 86.00 471 PHE A N 1
ATOM 3474 C CA . PHE A 1 471 ? 19.362 -19.797 24.210 1.00 86.00 471 PHE A CA 1
ATOM 3475 C C . PHE A 1 471 ? 20.692 -19.651 24.943 1.00 86.00 471 PHE A C 1
ATOM 3477 O O . PHE A 1 471 ? 21.540 -20.546 24.879 1.00 86.00 471 PHE A O 1
ATOM 3484 N N . SER A 1 472 ? 20.875 -18.529 25.639 1.00 84.88 472 SER A N 1
ATOM 3485 C CA . SER A 1 472 ? 22.006 -18.391 26.552 1.00 84.88 472 SER A CA 1
ATOM 3486 C C . SER A 1 472 ? 21.845 -19.348 27.737 1.00 84.88 472 SER A C 1
ATOM 3488 O O . SER A 1 472 ? 20.744 -19.472 28.274 1.00 84.88 472 SER A O 1
ATOM 3490 N N . PRO A 1 473 ? 22.929 -20.015 28.173 1.00 75.25 473 PRO A N 1
ATOM 3491 C CA . PRO A 1 473 ? 22.895 -20.909 29.326 1.00 75.25 473 PRO A CA 1
ATOM 3492 C C . PRO A 1 473 ? 22.885 -20.177 30.679 1.00 75.25 473 PRO A C 1
ATOM 3494 O O . PRO A 1 473 ? 22.679 -20.825 31.701 1.00 75.25 473 PRO A O 1
ATOM 3497 N N . ILE A 1 474 ? 23.144 -18.863 30.712 1.00 70.94 474 ILE A N 1
ATOM 3498 C CA . ILE A 1 474 ? 23.333 -18.099 31.964 1.00 70.94 474 ILE A CA 1
ATOM 3499 C C . ILE A 1 474 ? 22.366 -16.917 32.076 1.00 70.94 474 ILE A C 1
ATOM 3501 O O . ILE A 1 474 ? 21.838 -16.657 33.155 1.00 70.94 474 ILE A O 1
ATOM 3505 N N . ASP A 1 475 ? 22.102 -16.227 30.969 1.00 74.06 475 ASP A N 1
ATOM 3506 C CA . ASP A 1 475 ? 21.274 -15.020 30.948 1.00 74.06 475 ASP A CA 1
ATOM 3507 C C . ASP A 1 475 ? 19.939 -15.278 30.237 1.00 74.06 475 ASP A C 1
ATOM 3509 O O . ASP A 1 475 ? 19.836 -16.142 29.368 1.00 74.06 475 ASP A O 1
ATOM 3513 N N . GLN A 1 476 ? 18.911 -14.479 30.539 1.00 82.81 476 GLN A N 1
ATOM 3514 C CA . GLN A 1 476 ? 17.626 -14.509 29.824 1.00 82.81 476 GLN A CA 1
ATOM 3515 C C . GLN A 1 476 ? 17.722 -13.833 28.445 1.00 82.81 476 GLN A C 1
ATOM 3517 O O . GLN A 1 476 ? 17.039 -12.848 28.160 1.00 82.81 476 GLN A O 1
ATOM 3522 N N . VAL A 1 477 ? 18.596 -14.348 27.583 1.00 88.94 477 VAL A N 1
ATOM 3523 C CA . VAL A 1 477 ? 18.809 -13.830 26.231 1.00 88.94 477 VAL A CA 1
ATOM 3524 C C . VAL A 1 477 ? 18.816 -14.943 25.192 1.00 88.94 477 VAL A C 1
ATOM 3526 O O . VAL A 1 477 ? 19.227 -16.073 25.459 1.00 88.94 477 VAL A O 1
ATOM 3529 N N . VAL A 1 478 ? 18.386 -14.599 23.981 1.00 90.75 478 VAL A N 1
ATOM 3530 C CA . VAL A 1 478 ? 18.439 -15.468 22.799 1.00 90.75 478 VAL A CA 1
ATOM 3531 C C . VAL A 1 478 ? 19.338 -14.828 21.760 1.00 90.75 478 VAL A C 1
ATOM 3533 O O . VAL A 1 478 ? 19.265 -13.623 21.539 1.00 90.75 478 VAL A O 1
ATOM 3536 N N . ALA A 1 479 ? 20.173 -15.624 21.104 1.00 90.62 479 ALA A N 1
ATOM 3537 C CA . ALA A 1 479 ? 20.872 -15.208 19.898 1.00 90.62 479 ALA A CA 1
ATOM 3538 C C . ALA A 1 479 ? 20.186 -15.802 18.669 1.00 90.62 479 ALA A C 1
ATOM 3540 O O . ALA A 1 479 ? 19.715 -16.936 18.712 1.00 90.62 479 ALA A O 1
ATOM 3541 N N . SER A 1 480 ? 20.167 -15.067 17.565 1.00 91.44 480 SER A N 1
ATOM 3542 C CA . SER A 1 480 ? 19.680 -15.554 16.276 1.00 91.44 480 SER A CA 1
ATOM 3543 C C . SER A 1 480 ? 20.675 -15.253 15.165 1.00 91.44 480 SER A C 1
ATOM 3545 O O . SER A 1 480 ? 21.242 -14.164 15.119 1.00 91.44 480 SER A O 1
ATOM 3547 N N . ALA A 1 481 ? 20.872 -16.217 14.270 1.00 89.69 481 ALA A N 1
ATOM 3548 C CA . ALA A 1 481 ? 21.693 -16.096 13.071 1.00 89.69 481 ALA A CA 1
ATOM 3549 C C . ALA A 1 481 ? 20.799 -15.949 11.839 1.00 89.69 481 ALA A C 1
ATOM 3551 O O . ALA A 1 481 ? 19.842 -16.712 11.672 1.00 89.69 481 ALA A O 1
ATOM 3552 N N . SER A 1 482 ? 21.107 -14.988 10.971 1.00 87.44 482 SER A N 1
ATOM 3553 C CA . SER A 1 482 ? 20.265 -14.664 9.822 1.00 87.44 482 SER A CA 1
ATOM 3554 C C . SER A 1 482 ? 21.035 -14.597 8.510 1.00 87.44 482 SER A C 1
ATOM 3556 O O . SER A 1 482 ? 22.241 -14.340 8.444 1.00 87.44 482 SER A O 1
ATOM 3558 N N . GLY A 1 483 ? 20.282 -14.775 7.425 1.00 80.44 483 GLY A N 1
ATOM 3559 C CA . GLY A 1 483 ? 20.741 -14.527 6.067 1.00 80.44 483 GLY A CA 1
ATOM 3560 C C . GLY A 1 483 ? 21.181 -13.086 5.809 1.00 80.44 483 GLY A C 1
ATOM 3561 O O . GLY A 1 483 ? 21.794 -12.833 4.776 1.00 80.44 483 GLY A O 1
ATOM 3562 N N . ASP A 1 484 ? 20.890 -12.146 6.714 1.00 78.31 484 ASP A N 1
ATOM 3563 C CA . ASP A 1 484 ? 21.316 -10.745 6.623 1.00 78.31 484 ASP A CA 1
ATOM 3564 C C . ASP A 1 484 ? 22.786 -10.507 7.008 1.00 78.31 484 ASP A C 1
ATOM 3566 O O . ASP A 1 484 ? 23.192 -9.358 7.162 1.00 78.31 484 ASP A O 1
ATOM 3570 N N . ALA A 1 485 ? 23.567 -11.584 7.140 1.00 87.00 485 ALA A N 1
ATOM 3571 C CA . ALA A 1 485 ? 24.967 -11.581 7.558 1.00 87.00 485 ALA A CA 1
ATOM 3572 C C . ALA A 1 485 ? 25.199 -11.082 8.997 1.00 87.00 485 ALA A C 1
ATOM 3574 O O . ALA A 1 485 ? 26.330 -10.778 9.384 1.00 87.00 485 ALA A O 1
ATOM 3575 N N . THR A 1 486 ? 24.143 -11.033 9.819 1.00 90.62 486 THR A N 1
ATOM 3576 C CA . THR A 1 486 ? 24.237 -10.638 11.225 1.00 90.62 486 THR A CA 1
ATOM 3577 C C . THR A 1 486 ? 23.818 -11.752 12.173 1.00 90.62 486 THR A C 1
ATOM 3579 O O . THR A 1 486 ? 22.982 -12.610 11.868 1.00 90.62 486 THR A O 1
ATOM 3582 N N . VAL A 1 487 ? 24.386 -11.690 13.374 1.00 93.69 487 VAL A N 1
ATOM 3583 C CA . VAL A 1 487 ? 23.804 -12.320 14.559 1.00 93.69 487 VAL A CA 1
ATOM 3584 C C . VAL A 1 487 ? 23.127 -11.226 15.374 1.00 93.69 487 VAL A C 1
ATOM 3586 O O . VAL A 1 487 ? 23.675 -10.132 15.511 1.00 93.69 487 VAL A O 1
ATOM 3589 N N . ARG A 1 488 ? 21.955 -11.488 15.944 1.00 92.50 488 ARG A N 1
ATOM 3590 C CA . ARG A 1 488 ? 21.302 -10.568 16.887 1.00 92.50 488 ARG A CA 1
ATOM 3591 C C . ARG A 1 488 ? 21.113 -11.220 18.238 1.00 92.50 488 ARG A C 1
ATOM 3593 O O . ARG A 1 488 ? 20.866 -12.417 18.311 1.00 92.50 488 ARG A O 1
ATOM 3600 N N . LEU A 1 489 ? 21.231 -10.417 19.289 1.00 91.88 489 LEU A N 1
ATOM 3601 C CA . LEU A 1 489 ? 20.929 -10.810 20.660 1.00 91.88 489 LEU A CA 1
ATOM 3602 C C . LEU A 1 489 ? 19.629 -10.149 21.102 1.00 91.88 489 LEU A C 1
ATOM 3604 O O . LEU A 1 489 ? 19.467 -8.941 20.927 1.00 91.88 489 LEU A O 1
ATOM 3608 N N . TRP A 1 490 ? 18.754 -10.916 21.731 1.00 92.12 490 TRP A N 1
ATOM 3609 C CA . TRP A 1 490 ? 17.427 -10.502 22.161 1.00 92.12 490 TRP A CA 1
ATOM 3610 C C . TRP A 1 490 ? 17.265 -10.713 23.650 1.00 92.12 490 TRP A C 1
ATOM 3612 O O . TRP A 1 490 ? 17.687 -11.737 24.184 1.00 92.12 490 TRP A O 1
ATOM 3622 N N . ASN A 1 491 ? 16.625 -9.760 24.311 1.00 87.25 491 ASN A N 1
ATOM 3623 C CA . ASN A 1 491 ? 16.237 -9.902 25.704 1.00 87.25 491 ASN A CA 1
ATOM 3624 C C . ASN A 1 491 ? 14.928 -10.692 25.778 1.00 87.25 491 ASN A C 1
ATOM 3626 O O . ASN A 1 491 ? 13.947 -10.296 25.160 1.00 87.25 491 ASN A O 1
ATOM 3630 N N . LEU A 1 492 ? 14.875 -11.783 26.541 1.00 85.69 492 LEU A N 1
ATOM 3631 C CA . LEU A 1 492 ? 13.646 -12.575 26.683 1.00 85.69 492 LEU A CA 1
ATOM 3632 C C . LEU A 1 492 ? 12.573 -11.897 27.546 1.00 85.69 492 LEU A C 1
ATOM 3634 O O . LEU A 1 492 ? 11.429 -12.342 27.545 1.00 85.69 492 LEU A O 1
ATOM 3638 N N . LYS A 1 493 ? 12.913 -10.827 28.275 1.00 83.75 493 LYS A N 1
ATOM 3639 C CA . LYS A 1 493 ? 11.948 -10.088 29.101 1.00 83.75 493 LYS A CA 1
ATOM 3640 C C . LYS A 1 493 ? 11.024 -9.194 28.272 1.00 83.75 493 LYS A C 1
ATOM 3642 O O . LYS A 1 493 ? 9.849 -9.067 28.602 1.00 83.75 493 LYS A O 1
ATOM 3647 N N . ASP A 1 494 ? 11.556 -8.544 27.239 1.00 80.88 494 ASP A N 1
ATOM 3648 C CA . ASP A 1 494 ? 10.828 -7.571 26.410 1.00 80.88 494 ASP A CA 1
ATOM 3649 C C . ASP A 1 494 ? 10.910 -7.860 24.900 1.00 80.88 494 ASP A C 1
ATOM 3651 O O . ASP A 1 494 ? 10.315 -7.136 24.104 1.00 80.88 494 ASP A O 1
ATOM 3655 N N . PHE A 1 495 ? 11.621 -8.921 24.508 1.00 83.75 495 PHE A N 1
ATOM 3656 C CA . PHE A 1 495 ? 11.842 -9.373 23.130 1.00 83.75 495 PHE A CA 1
ATOM 3657 C C . PHE A 1 495 ? 12.528 -8.345 22.225 1.00 83.75 495 PHE A C 1
ATOM 3659 O O . PHE A 1 495 ? 12.549 -8.501 21.000 1.00 83.75 495 PHE A O 1
ATOM 3666 N N . ARG A 1 496 ? 13.147 -7.310 22.807 1.00 79.38 496 ARG A N 1
ATOM 3667 C CA . ARG A 1 496 ? 13.866 -6.276 22.059 1.00 79.38 496 ARG A CA 1
ATOM 3668 C C . ARG A 1 496 ? 15.293 -6.708 21.749 1.00 79.38 496 ARG A C 1
ATOM 3670 O O . ARG A 1 496 ? 15.930 -7.449 22.501 1.00 79.38 496 ARG A O 1
ATOM 3677 N N . ALA A 1 497 ? 15.802 -6.217 20.618 1.00 84.31 497 ALA A N 1
ATOM 3678 C CA . ALA A 1 497 ? 17.197 -6.407 20.244 1.00 84.31 497 ALA A CA 1
ATOM 3679 C C . ALA A 1 497 ? 18.091 -5.671 21.248 1.00 84.31 497 ALA A C 1
ATOM 3681 O O . ALA A 1 497 ? 17.995 -4.455 21.397 1.00 84.31 497 ALA A O 1
ATOM 3682 N N . ILE A 1 498 ? 18.978 -6.410 21.907 1.00 87.25 498 ILE A N 1
ATOM 3683 C CA . ILE A 1 498 ? 20.011 -5.854 22.781 1.00 87.25 498 ILE A CA 1
ATOM 3684 C C . ILE A 1 498 ? 21.185 -5.384 21.922 1.00 87.25 498 ILE A C 1
ATOM 3686 O O . ILE A 1 498 ? 21.694 -4.282 22.110 1.00 87.25 498 ILE A O 1
ATOM 3690 N N . ARG A 1 499 ? 21.631 -6.233 20.984 1.00 88.00 499 ARG A N 1
ATOM 3691 C CA . ARG A 1 499 ? 22.800 -5.995 20.123 1.00 88.00 499 ARG A CA 1
ATOM 3692 C C . ARG A 1 499 ? 22.666 -6.690 18.773 1.00 88.00 499 ARG A C 1
ATOM 3694 O O . ARG A 1 499 ? 21.931 -7.665 18.625 1.00 88.00 499 ARG A O 1
ATOM 3701 N N . SER A 1 500 ? 23.443 -6.198 17.814 1.00 89.69 500 SER A N 1
ATOM 3702 C CA . SER A 1 500 ? 23.678 -6.820 16.513 1.00 89.69 500 SER A CA 1
ATOM 3703 C C . SER A 1 500 ? 25.182 -6.999 16.333 1.00 89.69 500 SER A C 1
ATOM 3705 O O . SER A 1 500 ? 25.932 -6.040 16.490 1.00 89.69 500 SER A O 1
ATOM 3707 N N . PHE A 1 501 ? 25.611 -8.206 15.989 1.00 91.31 501 PHE A N 1
ATOM 3708 C CA . PHE A 1 501 ? 26.995 -8.534 15.665 1.00 91.31 501 PHE A CA 1
ATOM 3709 C C . PHE A 1 501 ? 27.140 -8.527 14.144 1.00 91.31 501 PHE A C 1
ATOM 3711 O O . PHE A 1 501 ? 26.435 -9.264 13.447 1.00 91.31 501 PHE A O 1
ATOM 3718 N N . GLN A 1 502 ? 28.008 -7.654 13.639 1.00 88.62 502 GLN A N 1
ATOM 3719 C CA . GLN A 1 502 ? 28.266 -7.460 12.213 1.00 88.62 502 GLN A CA 1
ATOM 3720 C C . GLN A 1 502 ? 29.733 -7.772 11.920 1.00 88.62 502 GLN A C 1
ATOM 3722 O O . GLN A 1 502 ? 30.612 -7.389 12.687 1.00 88.62 502 GLN A O 1
ATOM 3727 N N . GLY A 1 503 ? 29.996 -8.469 10.815 1.00 84.00 503 GLY A N 1
ATOM 3728 C CA . GLY A 1 503 ? 31.362 -8.792 10.391 1.00 84.00 503 GLY A CA 1
ATOM 3729 C C . GLY A 1 503 ? 31.488 -10.031 9.509 1.00 84.00 503 GLY A C 1
ATOM 3730 O O . GLY A 1 503 ? 32.549 -10.239 8.931 1.00 84.00 503 GLY A O 1
ATOM 3731 N N . HIS A 1 504 ? 30.435 -10.842 9.378 1.00 89.00 504 HIS A N 1
ATOM 3732 C CA . HIS A 1 504 ? 30.346 -11.819 8.293 1.00 89.00 504 HIS A CA 1
ATOM 3733 C C . HIS A 1 504 ? 30.060 -11.107 6.966 1.00 89.00 504 HIS A C 1
ATOM 3735 O O . HIS A 1 504 ? 29.317 -10.126 6.933 1.00 89.00 504 HIS A O 1
ATOM 3741 N N . SER A 1 505 ? 30.654 -11.592 5.876 1.00 85.88 505 SER A N 1
ATOM 3742 C CA . SER A 1 505 ? 30.439 -11.042 4.526 1.00 85.88 505 SER A CA 1
ATOM 3743 C C . SER A 1 505 ? 29.277 -11.720 3.793 1.00 85.88 505 SER A C 1
ATOM 3745 O O . SER A 1 505 ? 28.878 -11.284 2.714 1.00 85.88 505 SER A O 1
ATOM 3747 N N . SER A 1 506 ? 28.715 -12.781 4.381 1.00 86.69 506 SER A N 1
ATOM 3748 C CA . SER A 1 506 ? 27.592 -13.544 3.840 1.00 86.69 506 SER A CA 1
ATOM 3749 C C . SER A 1 506 ? 26.680 -14.080 4.953 1.00 86.69 506 SER A C 1
ATOM 3751 O O . SER A 1 506 ? 26.880 -13.799 6.132 1.00 86.69 506 SER A O 1
ATOM 3753 N N . ALA A 1 507 ? 25.639 -14.820 4.567 1.00 82.00 507 ALA A N 1
ATOM 3754 C CA . ALA A 1 507 ? 24.600 -15.336 5.453 1.00 82.00 507 ALA A CA 1
ATOM 3755 C C . ALA A 1 507 ? 25.166 -16.149 6.629 1.00 82.00 507 ALA A C 1
ATOM 3757 O O . ALA A 1 507 ? 25.899 -17.117 6.420 1.00 82.00 507 ALA A O 1
ATOM 3758 N N . VAL A 1 508 ? 24.741 -15.814 7.851 1.00 92.19 508 VAL A N 1
ATOM 3759 C CA . VAL A 1 508 ? 25.090 -16.572 9.058 1.00 92.19 508 VAL A CA 1
ATOM 3760 C C . VAL A 1 508 ? 24.116 -17.735 9.205 1.00 92.19 508 VAL A C 1
ATOM 3762 O O . VAL A 1 508 ? 22.905 -17.537 9.285 1.00 92.19 508 VAL A O 1
ATOM 3765 N N . LEU A 1 509 ? 24.640 -18.956 9.232 1.00 86.12 509 LEU A N 1
ATOM 3766 C CA . LEU A 1 509 ? 23.849 -20.186 9.209 1.00 86.12 509 LE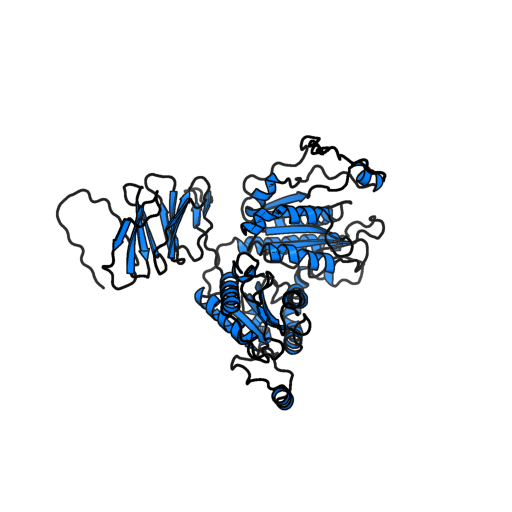U A CA 1
ATOM 3767 C C . LEU A 1 509 ? 23.555 -20.721 10.608 1.00 86.12 509 LEU A C 1
ATOM 3769 O O . LEU A 1 509 ? 22.466 -21.251 10.847 1.00 86.12 509 LEU A O 1
ATOM 3773 N N . ARG A 1 510 ? 24.515 -20.620 11.532 1.00 90.44 510 ARG A N 1
ATOM 3774 C CA . ARG A 1 510 ? 24.382 -21.123 12.906 1.00 90.44 510 ARG A CA 1
ATOM 3775 C C . ARG A 1 510 ? 24.954 -20.147 13.915 1.00 90.44 510 ARG A C 1
ATOM 3777 O O . ARG A 1 510 ? 25.886 -19.403 13.619 1.00 90.44 510 ARG A O 1
ATOM 3784 N N . VAL A 1 511 ? 24.404 -20.208 15.122 1.00 93.44 511 VAL A N 1
ATOM 3785 C CA . VAL A 1 511 ? 24.936 -19.545 16.309 1.00 93.44 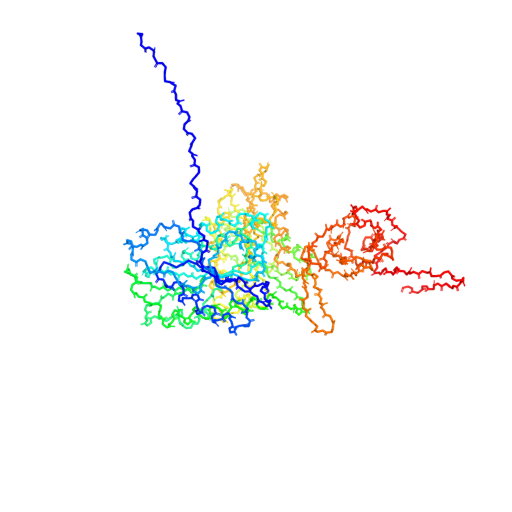511 VAL A CA 1
ATOM 3786 C C . VAL A 1 511 ? 24.871 -20.504 17.494 1.00 93.44 511 VAL A C 1
ATOM 3788 O O . VAL A 1 511 ? 23.907 -21.253 17.630 1.00 93.44 511 VAL A O 1
ATOM 3791 N N . ALA A 1 512 ? 25.891 -20.489 18.347 1.00 91.44 512 ALA A N 1
ATOM 3792 C CA . ALA A 1 512 ? 25.938 -21.276 19.575 1.00 91.44 512 ALA A CA 1
ATOM 3793 C C . ALA A 1 512 ? 26.560 -20.454 20.707 1.00 91.44 512 ALA A C 1
ATOM 3795 O O . ALA A 1 512 ? 27.580 -19.791 20.513 1.00 91.44 512 ALA A O 1
ATOM 3796 N N . PHE A 1 513 ? 25.967 -20.506 21.899 1.00 88.31 513 PHE A N 1
ATOM 3797 C CA . PHE A 1 513 ? 26.580 -19.918 23.089 1.00 88.31 513 PHE A CA 1
ATOM 3798 C C . PHE A 1 513 ? 27.710 -20.804 23.601 1.00 88.31 513 PHE A C 1
ATOM 3800 O O . PHE A 1 513 ? 27.613 -22.032 23.588 1.00 88.31 513 PHE A O 1
ATOM 3807 N N . LEU A 1 514 ? 28.768 -20.172 24.103 1.00 87.00 514 LEU A N 1
ATOM 3808 C CA . LEU A 1 514 ? 29.747 -20.869 24.921 1.00 87.00 514 LEU A CA 1
ATOM 3809 C C . LEU A 1 514 ? 29.170 -21.096 26.322 1.00 87.00 514 LEU A C 1
ATOM 3811 O O . LEU A 1 514 ? 28.344 -20.330 26.817 1.00 87.00 514 LEU A O 1
ATOM 3815 N N . ALA A 1 515 ? 29.669 -22.136 26.987 1.00 79.12 515 ALA A N 1
ATOM 3816 C CA . ALA A 1 515 ? 29.298 -22.512 28.351 1.00 79.12 515 ALA A CA 1
ATOM 3817 C C . ALA A 1 515 ? 29.399 -21.367 29.369 1.00 79.12 515 ALA A C 1
ATOM 3819 O O . ALA A 1 515 ? 28.643 -21.323 30.332 1.00 79.12 515 ALA A O 1
ATOM 3820 N N . ASN A 1 516 ? 30.335 -20.443 29.146 1.00 77.88 516 ASN A N 1
ATOM 3821 C CA . ASN A 1 516 ? 30.541 -19.284 30.004 1.00 77.88 516 ASN A CA 1
ATOM 3822 C C . ASN A 1 516 ? 29.435 -18.223 29.880 1.00 77.88 516 ASN A C 1
ATOM 3824 O O . ASN A 1 516 ? 29.509 -17.233 30.598 1.00 77.88 516 ASN A O 1
ATOM 3828 N N . GLY A 1 517 ? 28.479 -18.370 28.950 1.00 76.38 517 GLY A N 1
ATOM 3829 C CA . GLY A 1 517 ? 27.370 -17.438 28.709 1.00 76.38 517 GLY A CA 1
ATOM 3830 C C . GLY A 1 517 ? 27.780 -16.034 28.247 1.00 76.38 517 GLY A C 1
ATOM 3831 O O . GLY A 1 517 ? 26.922 -15.190 28.019 1.00 76.38 517 GLY A O 1
ATOM 3832 N N . MET A 1 518 ? 29.080 -15.776 28.092 1.00 83.62 518 MET A N 1
ATOM 3833 C CA . MET A 1 518 ? 29.670 -14.452 27.854 1.00 83.62 518 MET A CA 1
ATOM 3834 C C . MET A 1 518 ? 30.202 -14.293 26.426 1.00 83.62 518 MET A C 1
ATOM 3836 O O . MET A 1 518 ? 30.507 -13.179 25.981 1.00 83.62 518 MET A O 1
ATOM 3840 N N . GLN A 1 519 ? 30.290 -15.406 25.701 1.00 88.94 519 GLN A N 1
ATOM 3841 C CA . GLN A 1 519 ? 30.690 -15.470 24.307 1.00 88.94 519 GLN A CA 1
ATOM 3842 C C . GLN A 1 519 ? 29.710 -16.319 23.497 1.00 88.94 519 GLN A C 1
ATOM 3844 O O . GLN A 1 519 ? 29.085 -17.246 24.017 1.00 88.94 519 GLN A O 1
ATOM 3849 N N . LEU A 1 520 ? 29.612 -16.019 22.206 1.00 91.38 520 LEU A N 1
ATOM 3850 C CA . LEU A 1 520 ? 28.895 -16.842 21.234 1.00 91.38 520 LEU A CA 1
ATOM 3851 C C . LEU A 1 520 ? 29.763 -17.061 19.998 1.00 91.38 520 LEU A C 1
ATOM 3853 O O . LEU A 1 520 ? 30.569 -16.202 19.645 1.00 91.38 520 LEU A O 1
ATOM 3857 N N . MET A 1 521 ? 29.581 -18.197 19.338 1.00 92.38 521 MET A N 1
ATOM 3858 C CA . MET A 1 521 ? 30.241 -18.534 18.083 1.00 92.38 521 MET A CA 1
ATOM 3859 C C . MET A 1 521 ? 29.219 -18.579 16.952 1.00 92.38 521 MET A C 1
ATOM 3861 O O . MET A 1 521 ? 28.107 -19.073 17.147 1.00 92.38 521 MET A O 1
ATOM 3865 N N . SER A 1 522 ? 29.587 -18.076 15.778 1.00 93.44 522 SER A N 1
ATOM 3866 C CA . SER A 1 522 ? 28.742 -18.080 14.583 1.00 93.44 522 SER A CA 1
ATOM 3867 C C . SER A 1 522 ? 29.462 -18.655 13.372 1.00 93.44 522 SER A C 1
ATOM 3869 O O . SER A 1 522 ? 30.673 -18.478 13.231 1.00 93.44 522 SER A O 1
ATOM 3871 N N . SER A 1 523 ? 28.710 -19.336 12.502 1.00 92.75 523 SER A N 1
ATOM 3872 C CA . SER A 1 523 ? 29.197 -19.852 11.218 1.00 92.75 523 SER A CA 1
ATOM 3873 C C . SER A 1 523 ? 28.443 -19.226 10.070 1.00 92.75 523 SER A C 1
ATOM 3875 O O . SER A 1 523 ? 27.254 -18.919 10.187 1.00 92.75 523 SER A O 1
ATOM 3877 N N . SER A 1 524 ? 29.121 -19.084 8.940 1.00 91.06 524 SER A N 1
ATOM 3878 C CA . SER A 1 524 ? 28.578 -18.391 7.785 1.00 91.06 524 SER A CA 1
ATOM 3879 C C . SER A 1 524 ? 28.905 -19.094 6.471 1.00 91.06 524 SER A C 1
ATOM 3881 O O . SER A 1 524 ? 29.774 -19.965 6.362 1.00 91.06 524 SER A O 1
ATOM 3883 N N . VAL A 1 525 ? 28.152 -18.698 5.451 1.00 87.62 525 VAL A N 1
ATOM 3884 C CA . VAL A 1 525 ? 28.380 -19.030 4.043 1.00 87.62 525 VAL A CA 1
ATOM 3885 C C . VAL A 1 525 ? 29.718 -18.480 3.533 1.00 87.62 525 VAL A C 1
ATOM 3887 O O . VAL A 1 525 ? 30.235 -18.995 2.547 1.00 87.62 525 VAL A O 1
ATOM 3890 N N . ASP A 1 526 ? 30.298 -17.478 4.197 1.00 87.56 526 ASP A N 1
ATOM 3891 C CA . ASP A 1 526 ? 31.626 -16.933 3.867 1.00 87.56 526 ASP A CA 1
ATOM 3892 C C . ASP A 1 526 ? 32.798 -17.873 4.212 1.00 87.56 526 ASP A C 1
ATOM 3894 O O . ASP A 1 526 ? 33.943 -17.541 3.926 1.00 87.56 526 ASP A O 1
ATOM 3898 N N . GLY A 1 527 ? 32.517 -19.041 4.797 1.00 86.50 527 GLY A N 1
ATOM 3899 C CA . GLY A 1 527 ? 33.525 -20.017 5.213 1.00 86.50 527 GLY A CA 1
ATOM 3900 C C . GLY A 1 527 ? 34.198 -19.684 6.542 1.00 86.50 527 GLY A C 1
ATOM 3901 O O . GLY A 1 527 ? 35.031 -20.446 7.019 1.00 86.50 527 GLY A O 1
ATOM 3902 N N . LEU A 1 528 ? 33.813 -18.586 7.190 1.00 91.31 528 LEU A N 1
ATOM 3903 C CA . LEU A 1 528 ? 34.413 -18.151 8.440 1.00 91.31 528 LEU A CA 1
ATOM 3904 C C . LEU A 1 528 ? 33.601 -18.622 9.644 1.00 91.31 528 LEU A C 1
ATOM 3906 O O . LEU A 1 528 ? 32.363 -18.654 9.648 1.00 91.31 528 LEU A O 1
ATOM 3910 N N . LEU A 1 529 ? 34.331 -18.892 10.720 1.00 92.81 529 LEU A N 1
ATOM 3911 C CA . LEU A 1 529 ? 33.790 -18.960 12.071 1.00 92.81 529 LEU A CA 1
ATOM 3912 C C . LEU A 1 529 ? 34.198 -17.695 12.819 1.00 92.81 529 LEU A C 1
ATOM 3914 O O . LEU A 1 529 ? 35.360 -17.287 12.762 1.00 92.81 529 LEU A O 1
ATOM 3918 N N . LYS A 1 530 ? 33.266 -17.073 13.541 1.00 92.56 530 LYS A N 1
ATOM 3919 C CA . LYS A 1 530 ? 33.565 -15.898 14.371 1.00 92.56 530 LYS A CA 1
ATOM 3920 C C . LYS A 1 530 ? 33.136 -16.123 15.809 1.00 92.56 530 LYS A C 1
ATOM 3922 O O . LYS A 1 530 ? 32.029 -16.592 16.069 1.00 92.56 530 LYS A O 1
ATOM 3927 N N . LEU A 1 531 ? 34.028 -15.783 16.735 1.00 93.50 531 LEU A N 1
ATOM 3928 C CA . LEU A 1 531 ? 33.771 -15.755 18.170 1.00 93.50 531 LEU A CA 1
ATOM 3929 C C . LEU A 1 531 ? 33.490 -14.315 18.586 1.00 93.50 531 LEU A C 1
ATOM 3931 O O . LEU A 1 531 ? 34.290 -13.423 18.314 1.00 93.50 531 LEU A O 1
ATOM 3935 N N . TRP A 1 532 ? 32.388 -14.093 19.288 1.00 93.56 532 TRP A N 1
ATOM 3936 C CA . TRP A 1 532 ? 31.919 -12.765 19.666 1.00 93.56 532 TRP A CA 1
ATOM 3937 C C . TRP A 1 532 ? 31.850 -12.611 21.173 1.00 93.56 532 TRP A C 1
ATOM 3939 O O . TRP A 1 532 ? 31.385 -13.511 21.878 1.00 93.56 532 TRP A O 1
ATOM 3949 N N . HIS A 1 533 ? 32.232 -11.436 21.664 1.00 90.94 533 HIS A N 1
ATOM 3950 C CA . HIS A 1 533 ? 31.951 -11.039 23.036 1.00 90.94 533 HIS A CA 1
ATOM 3951 C C . HIS A 1 533 ? 30.563 -10.414 23.144 1.00 90.94 533 HIS A C 1
ATOM 3953 O O . HIS A 1 533 ? 30.275 -9.376 22.554 1.00 90.94 533 HIS A O 1
ATOM 3959 N N . ILE A 1 534 ? 29.702 -11.014 23.965 1.00 86.56 534 ILE A N 1
ATOM 3960 C CA . ILE A 1 534 ? 28.286 -10.634 24.065 1.00 86.56 534 ILE A CA 1
ATOM 3961 C C . ILE A 1 534 ? 28.104 -9.205 24.594 1.00 86.56 534 ILE A C 1
ATOM 3963 O O . ILE A 1 534 ? 27.192 -8.492 24.174 1.00 86.56 534 ILE A O 1
ATOM 3967 N N . ARG A 1 535 ? 28.971 -8.766 25.515 1.00 84.25 535 ARG A N 1
ATOM 3968 C CA . ARG A 1 535 ? 28.861 -7.441 26.145 1.00 84.25 535 ARG A CA 1
ATOM 3969 C C . ARG A 1 535 ? 29.364 -6.305 25.264 1.00 84.25 535 ARG A C 1
ATOM 3971 O O . ARG A 1 535 ? 28.779 -5.229 25.314 1.00 84.25 535 ARG A O 1
ATOM 3978 N N . THR A 1 536 ? 30.415 -6.529 24.481 1.00 84.56 536 THR A N 1
ATOM 3979 C CA . THR A 1 536 ? 31.014 -5.482 23.639 1.00 84.56 536 THR A CA 1
ATOM 3980 C C . THR A 1 536 ? 30.519 -5.530 22.195 1.00 84.56 536 THR A C 1
ATOM 3982 O O . THR A 1 536 ? 30.605 -4.529 21.499 1.00 84.56 536 THR A O 1
ATOM 3985 N N . ALA A 1 537 ? 29.933 -6.652 21.764 1.00 85.50 537 ALA A N 1
ATOM 3986 C CA . ALA A 1 537 ? 29.628 -6.957 20.364 1.00 85.50 537 ALA A CA 1
ATOM 3987 C C . ALA A 1 537 ? 30.848 -6.983 19.431 1.00 85.50 537 ALA A C 1
ATOM 3989 O O . ALA A 1 537 ? 30.701 -6.958 18.211 1.00 85.50 537 ALA A O 1
ATOM 3990 N N . GLU A 1 538 ? 32.047 -7.103 19.994 1.00 88.69 538 GLU A N 1
ATOM 3991 C CA . GLU A 1 538 ? 33.283 -7.194 19.227 1.00 88.69 538 GLU A CA 1
ATOM 3992 C C . GLU A 1 538 ? 33.591 -8.645 18.845 1.00 88.69 538 GLU A C 1
ATOM 3994 O O . GLU A 1 538 ? 33.296 -9.593 19.586 1.00 88.69 538 GLU A O 1
ATOM 3999 N N . CYS A 1 539 ? 34.206 -8.808 17.674 1.00 91.06 539 CYS A N 1
ATOM 4000 C CA . CYS A 1 539 ? 34.729 -10.085 17.211 1.00 91.06 539 CYS A CA 1
ATOM 4001 C C . CYS A 1 539 ? 36.037 -10.383 17.955 1.00 91.06 539 CYS A C 1
ATOM 4003 O O . CYS A 1 539 ? 37.057 -9.751 17.699 1.00 91.06 539 CYS A O 1
ATOM 4005 N N . ALA A 1 540 ? 36.005 -11.352 18.865 1.00 89.06 540 ALA A N 1
ATOM 4006 C CA . ALA A 1 540 ? 37.157 -11.776 19.655 1.00 89.06 540 ALA A CA 1
ATOM 4007 C C . ALA A 1 540 ? 38.150 -12.616 18.836 1.00 89.06 540 ALA A C 1
ATOM 4009 O O . ALA A 1 540 ? 39.355 -12.525 19.047 1.00 89.06 540 ALA A O 1
ATOM 4010 N N . ALA A 1 541 ? 37.652 -13.435 17.906 1.00 89.25 541 ALA A N 1
ATOM 4011 C CA . ALA A 1 541 ? 38.482 -14.242 17.015 1.00 89.25 541 ALA A CA 1
ATOM 4012 C C . ALA A 1 541 ? 37.740 -14.566 15.713 1.00 89.25 541 ALA A C 1
ATOM 4014 O O . ALA A 1 541 ? 36.518 -14.723 15.713 1.00 89.25 541 ALA A O 1
ATOM 4015 N N . THR A 1 542 ? 38.490 -14.689 14.619 1.00 92.12 542 THR A N 1
ATOM 4016 C CA . THR A 1 542 ? 38.012 -15.220 13.335 1.00 92.12 542 THR A CA 1
ATOM 4017 C C . THR A 1 542 ? 38.845 -16.450 12.995 1.00 92.12 542 THR A C 1
ATOM 4019 O O . THR A 1 542 ? 40.067 -16.395 13.104 1.00 92.12 542 THR A O 1
ATOM 4022 N N . PHE A 1 543 ? 38.193 -17.543 12.607 1.00 88.69 543 PHE A N 1
ATOM 4023 C CA . PHE A 1 543 ? 38.853 -18.766 12.157 1.00 88.69 543 PHE A CA 1
ATOM 4024 C C . PHE A 1 543 ? 38.571 -18.964 10.667 1.00 88.69 543 PHE A C 1
ATOM 4026 O O . PHE A 1 543 ? 37.407 -18.962 10.256 1.00 88.69 543 PHE A O 1
ATOM 4033 N N . GLU A 1 544 ? 39.636 -19.123 9.881 1.00 88.81 544 GLU A N 1
ATOM 4034 C CA . GLU A 1 544 ? 39.613 -19.086 8.407 1.00 88.81 544 GLU A CA 1
ATOM 4035 C C . GLU A 1 544 ? 39.998 -20.433 7.765 1.00 88.81 544 GLU A C 1
ATOM 4037 O O . GLU A 1 544 ? 40.280 -20.512 6.577 1.00 88.81 544 GLU A O 1
ATOM 4042 N N . GLU A 1 545 ? 40.009 -21.513 8.547 1.00 79.75 545 GLU A N 1
ATOM 4043 C CA . GLU A 1 545 ? 40.497 -22.831 8.110 1.00 79.75 545 GLU A CA 1
ATOM 4044 C C . GLU A 1 545 ? 39.572 -23.527 7.093 1.00 79.75 545 GLU A C 1
ATOM 4046 O O . GLU A 1 545 ? 39.979 -24.467 6.408 1.00 79.75 545 GLU A O 1
ATOM 4051 N N . HIS A 1 546 ? 38.310 -23.098 6.983 1.00 79.00 546 HIS A N 1
ATOM 4052 C CA . HIS A 1 546 ? 37.356 -23.696 6.054 1.00 79.00 546 HIS A CA 1
ATOM 4053 C C . HIS A 1 546 ? 37.365 -22.968 4.706 1.00 79.00 546 HIS A C 1
ATOM 4055 O O . HIS A 1 546 ? 37.110 -21.772 4.611 1.00 79.00 546 HIS A O 1
ATOM 4061 N N . THR A 1 547 ? 37.575 -23.725 3.630 1.00 77.25 547 THR A N 1
ATOM 4062 C CA . THR A 1 547 ? 37.603 -23.212 2.248 1.00 77.25 547 THR A CA 1
ATOM 4063 C C . THR A 1 547 ? 36.213 -23.040 1.621 1.00 77.25 547 THR A C 1
ATOM 4065 O O . THR A 1 547 ? 36.095 -22.616 0.473 1.00 77.25 547 THR A O 1
ATOM 4068 N N . SER A 1 548 ? 35.147 -23.397 2.345 1.00 80.75 548 SER A N 1
ATOM 4069 C CA . SER A 1 548 ? 33.756 -23.352 1.884 1.00 80.75 548 SER A CA 1
ATOM 4070 C C . SER A 1 548 ? 32.790 -23.155 3.061 1.00 80.75 548 SER A C 1
ATOM 4072 O O . SER A 1 548 ? 33.205 -23.066 4.214 1.00 80.75 548 SER A O 1
ATOM 4074 N N . LYS A 1 549 ? 31.487 -23.089 2.765 1.00 82.75 549 LYS A N 1
ATOM 4075 C CA . LYS A 1 549 ? 30.392 -22.781 3.702 1.00 82.75 549 LYS A CA 1
ATOM 4076 C C . LYS A 1 549 ? 30.420 -23.683 4.939 1.00 82.75 549 LYS A C 1
ATOM 4078 O O . LYS A 1 549 ? 30.436 -24.908 4.814 1.00 82.75 549 LYS A O 1
ATOM 4083 N N . VAL A 1 550 ? 30.303 -23.087 6.126 1.00 83.62 550 VAL A N 1
ATOM 4084 C CA . VAL A 1 550 ? 30.275 -23.839 7.389 1.00 83.62 550 VAL A CA 1
ATOM 4085 C C . VAL A 1 550 ? 28.834 -24.019 7.874 1.00 83.62 550 VAL A C 1
ATOM 4087 O O . VAL A 1 550 ? 28.218 -23.125 8.461 1.00 83.62 550 VAL A O 1
ATOM 4090 N N . TRP A 1 551 ? 28.280 -25.203 7.612 1.00 79.81 551 TRP A N 1
ATOM 4091 C CA . TRP A 1 551 ? 26.860 -25.519 7.818 1.00 79.81 551 TRP A CA 1
ATOM 4092 C C . TRP A 1 551 ? 26.444 -25.726 9.275 1.00 79.81 551 TRP A C 1
ATOM 4094 O O . TRP A 1 551 ? 25.286 -25.490 9.625 1.00 79.81 551 TRP A O 1
ATOM 4104 N N . CYS A 1 552 ? 27.362 -26.196 10.118 1.00 76.56 552 CYS A N 1
ATOM 4105 C CA . CYS A 1 552 ? 27.074 -26.565 11.495 1.00 76.56 552 CYS A CA 1
ATOM 4106 C C . CYS A 1 552 ? 28.199 -26.127 12.428 1.00 76.56 552 CYS A C 1
ATOM 4108 O O . CYS A 1 552 ? 29.371 -26.178 12.067 1.00 76.56 552 CYS A O 1
ATOM 4110 N N . ILE A 1 553 ? 27.827 -25.750 13.647 1.00 85.19 553 ILE A N 1
ATOM 4111 C CA . ILE A 1 553 ? 28.740 -25.587 14.773 1.00 85.19 553 ILE A CA 1
ATOM 4112 C C . ILE A 1 553 ? 28.168 -26.384 15.933 1.00 85.19 553 ILE A C 1
ATOM 4114 O O . ILE A 1 553 ? 26.974 -26.289 16.216 1.00 85.19 553 ILE A O 1
ATOM 4118 N N . LEU A 1 554 ? 29.035 -27.100 16.640 1.00 80.00 554 LEU A N 1
ATOM 4119 C CA . LEU A 1 554 ? 28.730 -27.667 17.942 1.00 80.00 554 LEU A CA 1
ATOM 4120 C C . LEU A 1 554 ? 29.788 -27.189 18.937 1.00 80.00 554 LEU A C 1
ATOM 4122 O O . LEU A 1 554 ? 30.979 -27.405 18.731 1.00 80.00 554 LEU A O 1
ATOM 4126 N N . VAL A 1 555 ? 29.350 -26.539 20.014 1.00 78.25 555 VAL A N 1
ATOM 4127 C CA . VAL A 1 555 ? 30.215 -26.174 21.140 1.00 78.25 555 VAL A CA 1
ATOM 4128 C C . VAL A 1 555 ? 29.894 -27.122 22.287 1.00 78.25 555 VAL A C 1
ATOM 4130 O O . VAL A 1 555 ? 28.792 -27.097 22.828 1.00 78.25 555 VAL A O 1
ATOM 4133 N N . THR A 1 556 ? 30.848 -27.975 22.650 1.00 71.94 556 THR A N 1
ATOM 4134 C CA . THR A 1 556 ? 30.701 -28.951 23.739 1.00 71.94 556 THR A CA 1
ATOM 4135 C C . THR A 1 556 ? 31.566 -28.572 24.934 1.00 71.94 556 THR A C 1
ATOM 4137 O O . THR A 1 556 ? 32.693 -28.113 24.752 1.00 71.94 556 THR A O 1
ATOM 4140 N N . GLN A 1 557 ? 31.096 -28.845 26.151 1.00 61.75 557 GLN A N 1
ATOM 4141 C CA . GLN A 1 557 ? 31.966 -28.888 27.327 1.00 61.75 557 GLN A CA 1
ATOM 4142 C C . GLN A 1 557 ? 32.679 -30.245 27.357 1.00 61.75 557 GLN A C 1
ATOM 4144 O O . GLN A 1 557 ? 32.030 -31.273 27.536 1.00 61.75 557 GLN A O 1
ATOM 4149 N N . TRP A 1 558 ? 33.999 -30.269 27.174 1.00 46.44 558 TRP A N 1
ATOM 4150 C CA . TRP A 1 558 ? 34.784 -31.474 27.445 1.00 46.44 558 TRP A CA 1
ATOM 4151 C C . TRP A 1 558 ? 35.201 -31.490 28.917 1.00 46.44 558 TRP A C 1
ATOM 4153 O O . TRP A 1 558 ? 35.993 -30.656 29.351 1.00 46.44 558 TRP A O 1
ATOM 4163 N N . TYR A 1 559 ? 34.694 -32.465 29.674 1.00 39.19 559 TYR A N 1
ATOM 4164 C CA . TYR A 1 559 ? 35.405 -32.969 30.849 1.00 39.19 559 TYR A CA 1
ATOM 4165 C C . TYR A 1 559 ? 36.620 -33.773 30.350 1.00 39.19 559 TYR A C 1
ATOM 4167 O O . TYR A 1 559 ? 36.479 -34.530 29.387 1.00 39.19 559 TYR A O 1
ATOM 4175 N N . PRO A 1 560 ? 37.821 -33.620 30.935 1.00 42.53 560 PRO A N 1
ATOM 4176 C CA . PRO A 1 560 ? 39.015 -34.240 30.385 1.00 42.53 560 PRO A CA 1
ATOM 4177 C C . PRO A 1 560 ? 39.013 -35.735 30.705 1.00 42.53 560 PRO A C 1
ATOM 4179 O O . PRO A 1 560 ? 39.232 -36.110 31.852 1.00 42.53 560 PRO A O 1
ATOM 4182 N N . LEU A 1 561 ? 38.835 -36.590 29.698 1.00 31.55 561 LEU A N 1
ATOM 4183 C CA . LEU A 1 561 ? 39.438 -37.924 29.692 1.00 31.55 561 LEU A CA 1
ATOM 4184 C C . LEU A 1 561 ? 39.983 -38.255 28.292 1.00 31.55 561 LEU A C 1
ATOM 4186 O O . LEU A 1 561 ? 39.461 -37.758 27.292 1.00 31.55 561 LEU A O 1
ATOM 4190 N N . PRO A 1 562 ? 41.093 -39.012 28.222 1.00 46.22 562 PRO A N 1
ATOM 4191 C CA . PRO A 1 562 ? 41.965 -39.031 27.061 1.00 46.22 562 PRO A CA 1
ATOM 4192 C C . PRO A 1 562 ? 41.477 -40.037 26.007 1.00 46.22 562 PRO A C 1
ATOM 4194 O O . PRO A 1 562 ? 41.084 -41.150 26.337 1.00 46.22 562 PRO A O 1
ATOM 4197 N N . PHE A 1 563 ? 41.603 -39.632 24.739 1.00 39.03 563 PHE A N 1
ATOM 4198 C CA . PHE A 1 563 ? 41.386 -40.395 23.499 1.00 39.03 563 PHE A CA 1
ATOM 4199 C C . PHE A 1 563 ? 39.928 -40.702 23.099 1.00 39.03 563 PHE A C 1
ATOM 4201 O O . PHE A 1 563 ? 39.297 -41.590 23.657 1.00 39.03 563 PHE A O 1
ATOM 4208 N N . LEU A 1 564 ? 39.455 -40.081 22.008 1.00 30.16 564 LEU A N 1
ATOM 4209 C CA . LEU A 1 564 ? 39.172 -40.787 20.745 1.00 30.16 564 LEU A CA 1
ATOM 4210 C C . LEU A 1 564 ? 38.900 -39.793 19.596 1.00 30.16 564 LEU A C 1
ATOM 4212 O O . LEU A 1 564 ? 38.362 -38.709 19.801 1.00 30.16 564 LEU A O 1
ATOM 4216 N N . TRP A 1 565 ? 39.322 -40.182 18.395 1.00 42.34 565 TRP A N 1
ATOM 4217 C CA . TRP A 1 565 ? 39.337 -39.409 17.152 1.00 42.34 565 TRP A CA 1
ATOM 4218 C C . TRP A 1 565 ? 37.951 -39.287 16.504 1.00 42.34 565 TRP A C 1
ATOM 4220 O O . TRP A 1 565 ? 37.166 -40.231 16.564 1.00 42.34 565 TRP A O 1
ATOM 4230 N N . PHE A 1 566 ? 37.698 -38.187 15.784 1.00 31.16 566 PHE A N 1
ATOM 4231 C CA . PHE A 1 566 ? 36.580 -38.095 14.839 1.00 31.16 566 PHE A CA 1
ATOM 4232 C C . PHE A 1 566 ? 37.078 -38.266 13.402 1.00 31.16 566 PHE A C 1
ATOM 4234 O O . PHE A 1 566 ? 37.944 -37.534 12.927 1.00 31.16 566 PHE A O 1
ATOM 4241 N N . TRP A 1 567 ? 36.518 -39.274 12.739 1.00 31.67 567 TRP A N 1
ATOM 4242 C CA . TRP A 1 567 ? 36.648 -39.558 11.316 1.00 31.67 567 TRP A CA 1
ATOM 4243 C C . TRP A 1 567 ? 35.593 -38.754 10.543 1.00 31.67 567 TRP A C 1
ATOM 4245 O O . TRP A 1 567 ? 34.447 -38.659 10.980 1.00 31.67 567 TRP A O 1
ATOM 4255 N N . VAL A 1 568 ? 35.984 -38.188 9.401 1.00 35.69 568 VAL A N 1
ATOM 4256 C CA . VAL A 1 568 ? 35.096 -37.525 8.434 1.00 35.69 568 VAL A CA 1
ATOM 4257 C C . VAL A 1 568 ? 34.864 -38.485 7.269 1.00 35.69 568 VAL A C 1
ATOM 4259 O O . VAL A 1 568 ? 35.834 -39.071 6.782 1.00 35.69 568 VAL A O 1
ATOM 4262 N N . PRO A 1 569 ? 33.634 -38.572 6.745 1.00 45.47 569 PRO A N 1
ATOM 4263 C CA . PRO A 1 569 ? 33.475 -38.772 5.314 1.00 45.47 569 PRO A CA 1
ATOM 4264 C C . PRO A 1 569 ? 32.643 -37.647 4.673 1.00 45.47 569 PRO A C 1
ATOM 4266 O O . PRO A 1 569 ? 31.518 -37.390 5.091 1.00 45.47 569 PRO A O 1
ATOM 4269 N N . PHE A 1 570 ? 33.313 -37.011 3.700 1.00 41.09 570 PHE A N 1
ATOM 4270 C CA . PHE A 1 570 ? 32.920 -36.143 2.576 1.00 41.09 570 PHE A CA 1
ATOM 4271 C C . PHE A 1 570 ? 31.532 -35.495 2.522 1.00 41.09 570 PHE A C 1
ATOM 4273 O O . PHE A 1 570 ? 30.521 -36.224 2.430 1.00 41.09 570 PHE A O 1
#

pLDDT: mean 84.72, std 16.49, range [26.91, 98.44]

Sequence (570 aa):
MGGGASKTSSGAMAAPSPAGPPAKGLTPQKKAASPSVAIVYYSTYGHIKALADEIKAGLEAAGVNVDLFQVPETLPAEVLKAMSAPEKPDDVMLLDYDFLKELPNYDGFMFGMPTRFGMMAGQMKTFFDSTGQLWASGALAGKLAATFVSTGTQQGGQETTHFTAVTQLVHHGMAYVPLGYQAGGEGQFDLSEIHGGSPWGASTLAGADGSRQPSAKELAIAKKQGQVFGATVAQSTSTPAERELKVCIVYYSLYGHVKKLADEIAASMREEGVTVDLFQAPELLGPEVLEKMGAPPKPEDPVMDYAAVSKLAEYDGIMFGLPTRFGSASAQMKSFFDSTGALWQSGALAGKLAASFVSTGTLNGGQESTHMTTLTNMVHHGMIYVPLGYQAGGDGQFDMTEIHGGSPWGASTYAGADGSRQPSAMEMSIAKRQGKVFAAKDKLVRIWKFPEGDLLGECKGHRRGVWCVAFSPIDQVVASASGDATVRLWNLKDFRAIRSFQGHSSAVLRVAFLANGMQLMSSSVDGLLKLWHIRTAECAATFEEHTSKVWCILVTQWYPLPFLWFWVPF

Organism: NCBI:txid878477

Foldseek 3Di:
DDDDDDDDDDDDDDDDDDDDDDDFDDDPDPQFDPQEEEEEEEDQACQLVLLVVLLCLLLVVLVYHYAYEYFDDPDDPVVSVVVVTDDDDRHHHYCDLVCLVVVLSHQAYEYEAEDDQLAGDPRVVVVLVSNVVLLVVLSQAAGEYAYEYEYADPVSNLPSHLLNVVVSCLQSQHWYFFCAPVLLPCLVVDPPDDAADDLRAQYGHCHNSNPDHHDPSSSVSSSSRSNLSSNLSNVVPDDDDPDAAEEEEEEEDQACQLVLLVVLLCVLLVVQRHHYAYEYQDDPDDPVVSVVVVTDDDDPGHHCDLVNLVCVLVHQAYEYRAEDDQLAGDPSVVVSLVSCVVCLVVLSQAAGAYAYEYEYADQPRNLVSHLSNCVVSCSNSSHTYRWCHDVLLDPLVVDPPDRAGDDSRAQYGHLYNVSPDHHDPSSSSSSSSRSLSSSPDDAKDWDADPDVRHTQDIADDDSAHWQEKEAQPPAQWIWTFFQSQWIFIAHSVVNYTPDIQHDGPGGWNYKYAAPVSQWIWIFGQSQKIFIAGPVPSDTPDIDNPGPGGDNDDDHDDDDDDDDDDDDDDD